Protein AF-0000000084917766 (afdb_homodimer)

Foldseek 3Di:
DAAAEEEEEDLPQQNLLLQLVCVVDDRHHYAEYEAQDQPVVSLVCSQQDPQQGGRPWDWDADPSWTATNNHTHHYHYDPFLLQRQCCPVRRHHAEYEYDRVPQQEPVSQCSNVNNRYQAYEYLEDHPHFAEEAPLFQLVVFALVRRYHYPYALLLLAVLNLCRLCCVPFNFQAKEKEKAFEDDPQAAQAADDDPPDRQSRHHQQQDFGKAADCSFCVSCSRVVSCHPRYGYTYTYHHDHWKMKMKMKTFTPHFADLVVSLVSLCVCCVPSQPQAEAEDADPDDRSVCRLPQHSWYWHSPPKADDGRGIIITMTMGGSRNNSSNRSVVSRSSSSVRD/DAAAEEEEEDLPQQNLLLQLVCVVDDRHHYAEYEAQDAPVVSLVCSQQDPQQGGRPWDWDADPRWTATNNHTHHYHYDPFLLQRQCCPVRRHHAEYEYDRVPQQEPVSQCSNVNNRYQAYEYLEDHPHFAEEAPLFQLVVFALPNRYHYPYALLLLAVLNLCRLCCVVFNFQAKEKEKAFEDDPQAAQAADDDPPDNQSNHHQQQDFGKAADCSFCVSCSRVVSCHPRYGYTYTYHHDHWKMKMKMKTFTPHFADLVVSLVSLCVCCVPSQPQAEAEDADPDDRSVCRLPQHSWYWHSPPKADDGRGIIITMTMGGSRNNSSNRSVVSRSSSSVRD

pLDDT: mean 97.07, std 3.14, range [59.84, 98.94]

Structure (mmCIF, N/CA/C/O backbone):
data_AF-0000000084917766-model_v1
#
loop_
_entity.id
_entity.type
_entity.pdbx_description
1 polymer 'Glyceraldehyde-3-phosphate dehydrogenase'
#
loop_
_atom_site.group_PDB
_atom_site.id
_atom_site.type_symbol
_atom_site.label_atom_id
_atom_site.label_alt_id
_atom_site.label_comp_id
_atom_site.label_asym_id
_atom_site.label_entity_id
_atom_site.label_seq_id
_atom_site.pdbx_PDB_ins_code
_atom_site.Cartn_x
_atom_site.Cartn_y
_atom_site.Cartn_z
_atom_site.occupancy
_atom_site.B_iso_or_equiv
_atom_site.auth_seq_id
_atom_site.auth_comp_id
_atom_site.auth_asym_id
_atom_site.auth_atom_id
_atom_site.pdbx_PDB_model_num
ATOM 1 N N . MET A 1 1 ? 6.492 -43.844 -7.738 1 59.97 1 MET A N 1
ATOM 2 C CA . MET A 1 1 ? 5.719 -43.375 -8.883 1 59.97 1 MET A CA 1
ATOM 3 C C . MET A 1 1 ? 6.559 -42.5 -9.789 1 59.97 1 MET A C 1
ATOM 5 O O . MET A 1 1 ? 7.477 -41.812 -9.32 1 59.97 1 MET A O 1
ATOM 9 N N . SER A 1 2 ? 6.438 -42.625 -11.125 1 87.06 2 SER A N 1
ATOM 10 C CA . SER A 1 2 ? 7.246 -41.844 -12.07 1 87.06 2 SER A CA 1
ATOM 11 C C . SER A 1 2 ? 6.969 -40.344 -11.961 1 87.06 2 SER A C 1
ATOM 13 O O . SER A 1 2 ? 5.855 -39.938 -11.617 1 87.06 2 SER A O 1
ATOM 15 N N . LYS A 1 3 ? 7.992 -39.5 -12.07 1 95.75 3 LYS A N 1
ATOM 16 C CA . LYS A 1 3 ? 7.859 -38.031 -11.992 1 95.75 3 LYS A CA 1
ATOM 17 C C . LYS A 1 3 ? 7.055 -37.5 -13.172 1 95.75 3 LYS A C 1
ATOM 19 O O . LYS A 1 3 ? 7.199 -37.969 -14.297 1 95.75 3 LYS A O 1
ATOM 24 N N . VAL A 1 4 ? 6.18 -36.625 -12.836 1 97.56 4 VAL A N 1
ATOM 25 C CA . VAL A 1 4 ? 5.508 -35.875 -13.898 1 97.56 4 VAL A CA 1
ATOM 26 C C . VAL A 1 4 ? 6.539 -35.125 -14.727 1 97.56 4 VAL A C 1
ATOM 28 O O . VAL A 1 4 ? 7.406 -34.438 -14.18 1 97.56 4 VAL A O 1
ATOM 31 N N . LYS A 1 5 ? 6.523 -35.281 -16.031 1 98.38 5 LYS A N 1
ATOM 32 C CA . LYS A 1 5 ? 7.41 -34.531 -16.922 1 98.38 5 LYS A CA 1
ATOM 33 C C . LYS A 1 5 ? 6.801 -33.188 -17.328 1 98.38 5 LYS A C 1
ATOM 35 O O . LYS A 1 5 ? 5.832 -33.156 -18.094 1 98.38 5 LYS A O 1
ATOM 40 N N . LEU A 1 6 ? 7.426 -32.156 -16.875 1 98.69 6 LEU A N 1
ATOM 41 C CA . LEU A 1 6 ? 6.914 -30.812 -17.047 1 98.69 6 LEU A CA 1
ATOM 42 C C . LEU A 1 6 ? 7.68 -30.078 -18.141 1 98.69 6 LEU A C 1
ATOM 44 O O . LEU A 1 6 ? 8.914 -30.109 -18.188 1 98.69 6 LEU A O 1
ATOM 48 N N . GLY A 1 7 ? 6.98 -29.516 -19.109 1 98.81 7 GLY A N 1
ATOM 49 C CA . GLY A 1 7 ? 7.531 -28.531 -20.031 1 98.81 7 GLY A CA 1
ATOM 50 C C . GLY A 1 7 ? 7.207 -27.094 -19.641 1 98.81 7 GLY A C 1
ATOM 51 O O . GLY A 1 7 ? 6.121 -26.812 -19.141 1 98.81 7 GLY A O 1
ATOM 52 N N . ILE A 1 8 ? 8.133 -26.172 -19.906 1 98.94 8 ILE A N 1
ATOM 53 C CA . ILE A 1 8 ? 7.91 -24.766 -19.578 1 98.94 8 ILE A CA 1
ATOM 54 C C . ILE A 1 8 ? 7.969 -23.938 -20.859 1 98.94 8 ILE A C 1
ATOM 56 O O . ILE A 1 8 ? 8.969 -23.953 -21.578 1 98.94 8 ILE A O 1
ATOM 60 N N . ASN A 1 9 ? 6.902 -23.266 -21.188 1 98.88 9 ASN A N 1
ATOM 61 C CA . ASN A 1 9 ? 6.926 -22.25 -22.234 1 98.88 9 ASN A CA 1
ATOM 62 C C . ASN A 1 9 ? 7.035 -20.844 -21.656 1 98.88 9 ASN A C 1
ATOM 64 O O . ASN A 1 9 ? 6.098 -20.359 -21.031 1 98.88 9 ASN A O 1
ATOM 68 N N . GLY A 1 10 ? 8.125 -20.203 -21.922 1 98.44 10 GLY A N 1
ATOM 69 C CA . GLY A 1 10 ? 8.445 -18.922 -21.297 1 98.44 10 GLY A CA 1
ATOM 70 C C . GLY A 1 10 ? 9.32 -19.047 -20.078 1 98.44 10 GLY A C 1
ATOM 71 O O . GLY A 1 10 ? 8.875 -19.547 -19.031 1 98.44 10 GLY A O 1
ATOM 72 N N . PHE A 1 11 ? 10.523 -18.562 -20.188 1 98 11 PHE A N 1
ATOM 73 C CA . PHE A 1 11 ? 11.492 -18.703 -19.109 1 98 11 PHE A CA 1
ATOM 74 C C . PHE A 1 11 ? 11.812 -17.344 -18.484 1 98 11 PHE A C 1
ATOM 76 O O . PHE A 1 11 ? 12.969 -17.047 -18.203 1 98 11 PHE A O 1
ATOM 83 N N . GLY A 1 12 ? 10.68 -16.547 -18.438 1 94.88 12 GLY A N 1
ATOM 84 C CA . GLY A 1 12 ? 10.742 -15.344 -17.641 1 94.88 12 GLY A CA 1
ATOM 85 C C . GLY A 1 12 ? 10.766 -15.609 -16.141 1 94.88 12 GLY A C 1
ATOM 86 O O . GLY A 1 12 ? 11.336 -16.609 -15.695 1 94.88 12 GLY A O 1
ATOM 87 N N . ARG A 1 13 ? 10.211 -14.703 -15.383 1 94.12 13 ARG A N 1
ATOM 88 C CA . ARG A 1 13 ? 10.289 -14.773 -13.93 1 94.12 13 ARG A CA 1
ATOM 89 C C . ARG A 1 13 ? 9.578 -16.016 -13.398 1 94.12 13 ARG A C 1
ATOM 91 O O . ARG A 1 13 ? 10.172 -16.828 -12.688 1 94.12 13 ARG A O 1
ATOM 98 N N . ILE A 1 14 ? 8.359 -16.234 -13.789 1 97.25 14 ILE A N 1
ATOM 99 C CA . ILE A 1 14 ? 7.562 -17.344 -13.281 1 97.25 14 ILE A CA 1
ATOM 100 C C . ILE A 1 14 ? 8.148 -18.672 -13.781 1 97.25 14 ILE A C 1
ATOM 102 O O . ILE A 1 14 ? 8.328 -19.609 -13.008 1 97.25 14 ILE A O 1
ATOM 106 N N . GLY A 1 15 ? 8.5 -18.75 -15.086 1 98.38 15 GLY A N 1
ATOM 107 C CA . GLY A 1 15 ? 9.078 -19.953 -15.633 1 98.38 15 GLY A CA 1
ATOM 108 C C . GLY A 1 15 ? 10.344 -20.391 -14.914 1 98.38 15 GLY A C 1
ATOM 109 O O . GLY A 1 15 ? 10.523 -21.578 -14.633 1 98.38 15 GLY A O 1
ATOM 110 N N . ARG A 1 16 ? 11.219 -19.469 -14.586 1 97.94 16 ARG A N 1
ATOM 111 C CA . ARG A 1 16 ? 12.469 -19.781 -13.906 1 97.94 16 ARG A CA 1
ATOM 112 C C . ARG A 1 16 ? 12.219 -20.234 -12.477 1 97.94 16 ARG A C 1
ATOM 114 O O . ARG A 1 16 ? 12.906 -21.125 -11.969 1 97.94 16 ARG A O 1
ATOM 121 N N . ILE A 1 17 ? 11.227 -19.656 -11.875 1 98 17 ILE A N 1
ATOM 122 C CA . ILE A 1 17 ? 10.93 -20.047 -10.5 1 98 17 ILE A CA 1
ATOM 123 C C . ILE A 1 17 ? 10.266 -21.406 -10.477 1 98 17 ILE A C 1
ATOM 125 O O . ILE A 1 17 ? 10.531 -22.234 -9.594 1 98 17 ILE A O 1
ATOM 129 N N . VAL A 1 18 ? 9.398 -21.641 -11.445 1 98.56 18 VAL A N 1
ATOM 130 C CA . VAL A 1 18 ? 8.852 -23 -11.602 1 98.56 18 VAL A CA 1
ATOM 131 C C . VAL A 1 18 ? 9.992 -24 -11.734 1 98.56 18 VAL A C 1
ATOM 133 O O . VAL A 1 18 ? 10.023 -25 -11.023 1 98.56 18 VAL A O 1
ATOM 136 N N . PHE A 1 19 ? 10.914 -23.688 -12.602 1 98.44 19 PHE A N 1
ATOM 137 C CA . PHE A 1 19 ? 12.062 -24.562 -12.805 1 98.44 19 PHE A CA 1
ATOM 138 C C . PHE A 1 19 ? 12.805 -24.797 -11.492 1 98.44 19 PHE A C 1
ATOM 140 O O . PHE A 1 19 ? 13.023 -25.953 -11.102 1 98.44 19 PHE A O 1
ATOM 147 N N . ARG A 1 20 ? 13.133 -23.75 -10.773 1 97.69 20 ARG A N 1
ATOM 148 C CA . ARG A 1 20 ? 13.883 -23.844 -9.523 1 97.69 20 ARG A CA 1
ATOM 149 C C . ARG A 1 20 ? 13.133 -24.672 -8.492 1 97.69 20 ARG A C 1
ATOM 151 O O . ARG A 1 20 ? 13.734 -25.531 -7.824 1 97.69 20 ARG A O 1
ATOM 158 N N . GLU A 1 21 ? 11.852 -24.438 -8.398 1 97.62 21 GLU A N 1
ATOM 159 C CA . GLU A 1 21 ? 11.039 -25.062 -7.359 1 97.62 21 GLU A CA 1
ATOM 160 C C . GLU A 1 21 ? 10.938 -26.578 -7.574 1 97.62 21 GLU A C 1
ATOM 162 O O . GLU A 1 21 ? 10.797 -27.328 -6.613 1 97.62 21 GLU A O 1
ATOM 167 N N . THR A 1 22 ? 11.047 -27.094 -8.812 1 97.56 22 THR A N 1
ATOM 168 C CA . THR A 1 22 ? 10.93 -28.531 -9.078 1 97.56 22 THR A CA 1
ATOM 169 C C . THR A 1 22 ? 12.094 -29.281 -8.453 1 97.56 22 THR A C 1
ATOM 171 O O . THR A 1 22 ? 12 -30.484 -8.203 1 97.56 22 THR A O 1
ATOM 174 N N . PHE A 1 23 ? 13.188 -28.609 -8.195 1 95.81 23 PHE A N 1
ATOM 175 C CA . PHE A 1 23 ? 14.359 -29.266 -7.605 1 95.81 23 PHE A CA 1
ATOM 176 C C . PHE A 1 23 ? 14.141 -29.531 -6.121 1 95.81 23 PHE A C 1
ATOM 178 O O . PHE A 1 23 ? 14.898 -30.266 -5.5 1 95.81 23 PHE A O 1
ATOM 185 N N . ASN A 1 24 ? 13.086 -28.969 -5.59 1 95.25 24 ASN A N 1
ATOM 186 C CA . ASN A 1 24 ? 12.727 -29.219 -4.199 1 95.25 24 ASN A CA 1
ATOM 187 C C . ASN A 1 24 ? 11.633 -30.266 -4.078 1 95.25 24 ASN A C 1
ATOM 189 O O . ASN A 1 24 ? 11.07 -30.469 -3 1 95.25 24 ASN A O 1
ATOM 193 N N . ARG A 1 25 ? 11.352 -30.953 -5.227 1 96.12 25 ARG A N 1
ATOM 194 C CA . ARG A 1 25 ? 10.234 -31.891 -5.289 1 96.12 25 ARG A CA 1
ATOM 195 C C . ARG A 1 25 ? 10.672 -33.219 -5.879 1 96.12 25 ARG A C 1
ATOM 197 O O . ARG A 1 25 ? 11.609 -33.281 -6.676 1 96.12 25 ARG A O 1
ATOM 204 N N . ASP A 1 26 ? 9.93 -34.25 -5.531 1 96.69 26 ASP A N 1
ATOM 205 C CA . ASP A 1 26 ? 10.297 -35.562 -6.016 1 96.69 26 ASP A CA 1
ATOM 206 C C . ASP A 1 26 ? 9.25 -36.125 -6.988 1 96.69 26 ASP A C 1
ATOM 208 O O . ASP A 1 26 ? 9.461 -37.156 -7.617 1 96.69 26 ASP A O 1
ATOM 212 N N . ASN A 1 27 ? 8.227 -35.375 -7.184 1 97.44 27 ASN A N 1
ATOM 213 C CA . ASN A 1 27 ? 7.125 -35.938 -7.965 1 97.44 27 ASN A CA 1
ATOM 214 C C . ASN A 1 27 ? 7.02 -35.25 -9.336 1 97.44 27 ASN A C 1
ATOM 216 O O . ASN A 1 27 ? 6.094 -35.531 -10.094 1 97.44 27 ASN A O 1
ATOM 220 N N . VAL A 1 28 ? 7.973 -34.375 -9.625 1 98.25 28 VAL A N 1
ATOM 221 C CA . VAL A 1 28 ? 7.922 -33.656 -10.883 1 98.25 28 VAL A CA 1
ATOM 222 C C . VAL A 1 28 ? 9.344 -33.281 -11.336 1 98.25 28 VAL A C 1
ATOM 224 O O . VAL A 1 28 ? 10.25 -33.188 -10.508 1 98.25 28 VAL A O 1
ATOM 227 N N . GLU A 1 29 ? 9.617 -33.188 -12.617 1 97.94 29 GLU A N 1
ATOM 228 C CA . GLU A 1 29 ? 10.875 -32.719 -13.18 1 97.94 29 GLU A CA 1
ATOM 229 C C . GLU A 1 29 ? 10.648 -31.953 -14.477 1 97.94 29 GLU A C 1
ATOM 231 O O . GLU A 1 29 ? 9.766 -32.312 -15.266 1 97.94 29 GLU A O 1
ATOM 236 N N . VAL A 1 30 ? 11.422 -30.938 -14.703 1 98.44 30 VAL A N 1
ATOM 237 C CA . VAL A 1 30 ? 11.375 -30.219 -15.969 1 98.44 30 VAL A CA 1
ATOM 238 C C . VAL A 1 30 ? 12.266 -30.906 -17 1 98.44 30 VAL A C 1
ATOM 240 O O . VAL A 1 30 ? 13.453 -31.141 -16.75 1 98.44 30 VAL A O 1
ATOM 243 N N . VAL A 1 31 ? 11.68 -31.172 -18.172 1 98.25 31 VAL A N 1
ATOM 244 C CA . VAL A 1 31 ? 12.438 -31.922 -19.172 1 98.25 31 VAL A CA 1
ATOM 245 C C . VAL A 1 31 ? 12.641 -31.078 -20.422 1 98.25 31 VAL A C 1
ATOM 247 O O . VAL A 1 31 ? 13.477 -31.391 -21.266 1 98.25 31 VAL A O 1
ATOM 250 N N . ALA A 1 32 ? 11.891 -30.016 -20.516 1 98.56 32 ALA A N 1
ATOM 251 C CA . ALA A 1 32 ? 11.969 -29.172 -21.719 1 98.56 32 ALA A CA 1
ATOM 252 C C . ALA A 1 32 ? 11.594 -27.734 -21.406 1 98.56 32 ALA A C 1
ATOM 254 O O . ALA A 1 32 ? 10.703 -27.469 -20.594 1 98.56 32 ALA A O 1
ATOM 255 N N . ILE A 1 33 ? 12.273 -26.812 -22.047 1 98.69 33 ILE A N 1
ATOM 256 C CA . ILE A 1 33 ? 12.023 -25.375 -21.969 1 98.69 33 ILE A CA 1
ATOM 257 C C . ILE A 1 33 ? 11.945 -24.781 -23.375 1 98.69 33 ILE A C 1
ATOM 259 O O . ILE A 1 33 ? 12.75 -25.125 -24.25 1 98.69 33 ILE A O 1
ATOM 263 N N . ASN A 1 34 ? 10.969 -23.969 -23.594 1 98.75 34 ASN A N 1
ATOM 264 C CA . ASN A 1 34 ? 10.945 -23.141 -24.797 1 98.75 34 ASN A CA 1
ATOM 265 C C . ASN A 1 34 ? 11.008 -21.656 -24.453 1 98.75 34 ASN A C 1
ATOM 267 O O . ASN A 1 34 ? 10.234 -21.156 -23.625 1 98.75 34 ASN A O 1
ATOM 271 N N . ASP A 1 35 ? 11.914 -20.984 -25 1 98.31 35 ASP A N 1
ATOM 272 C CA . ASP A 1 35 ? 12.078 -19.531 -24.906 1 98.31 35 ASP A CA 1
ATOM 273 C C . ASP A 1 35 ? 12.867 -19 -26.094 1 98.31 35 ASP A C 1
ATOM 275 O O . ASP A 1 35 ? 13.719 -19.703 -26.656 1 98.31 35 ASP A O 1
ATOM 279 N N . LEU A 1 36 ? 12.672 -17.719 -26.438 1 97.06 36 LEU A N 1
ATOM 280 C CA . LEU A 1 36 ? 13.258 -17.172 -27.656 1 97.06 36 LEU A CA 1
ATOM 281 C C . LEU A 1 36 ? 14.688 -16.719 -27.406 1 97.06 36 LEU A C 1
ATOM 283 O O . LEU A 1 36 ? 15.438 -16.469 -28.359 1 97.06 36 LEU A O 1
ATOM 287 N N . LEU A 1 37 ? 15.07 -16.609 -26.172 1 95.19 37 LEU A N 1
ATOM 288 C CA . LEU A 1 37 ? 16.422 -16.172 -25.828 1 95.19 37 LEU A CA 1
ATOM 289 C C . LEU A 1 37 ? 17.438 -17.281 -26.047 1 95.19 37 LEU A C 1
ATOM 291 O O . LEU A 1 37 ? 17.062 -18.469 -26.047 1 95.19 37 LEU A O 1
ATOM 295 N N . ALA A 1 38 ? 18.734 -16.922 -26.141 1 95.94 38 ALA A N 1
ATOM 296 C CA . ALA A 1 38 ? 19.828 -17.875 -26.281 1 95.94 38 ALA A CA 1
ATOM 297 C C . ALA A 1 38 ? 20 -18.688 -25 1 95.94 38 ALA A C 1
ATOM 299 O O . ALA A 1 38 ? 19.812 -18.172 -23.891 1 95.94 38 ALA A O 1
ATOM 300 N N . VAL A 1 39 ? 20.438 -19.891 -25.172 1 97.44 39 VAL A N 1
ATOM 301 C CA . VAL A 1 39 ? 20.547 -20.859 -24.078 1 97.44 39 VAL A CA 1
ATOM 302 C C . VAL A 1 39 ? 21.5 -20.312 -23.016 1 97.44 39 VAL A C 1
ATOM 304 O O . VAL A 1 39 ? 21.281 -20.5 -21.812 1 97.44 39 VAL A O 1
ATOM 307 N N . ASP A 1 40 ? 22.516 -19.547 -23.438 1 96.31 40 ASP A N 1
ATOM 308 C CA . ASP A 1 40 ? 23.469 -18.984 -22.484 1 96.31 40 ASP A CA 1
ATOM 309 C C . ASP A 1 40 ? 22.797 -17.953 -21.578 1 96.31 40 ASP A C 1
ATOM 311 O O . ASP A 1 40 ? 23.109 -17.875 -20.375 1 96.31 40 ASP A O 1
ATOM 315 N N . HIS A 1 41 ? 22 -17.172 -22.156 1 96.75 41 HIS A N 1
ATOM 316 C CA . HIS A 1 41 ? 21.297 -16.172 -21.375 1 96.75 41 HIS A CA 1
ATOM 317 C C . HIS A 1 41 ? 20.312 -16.812 -20.406 1 96.75 41 HIS A C 1
ATOM 319 O O . HIS A 1 41 ? 20.172 -16.359 -19.266 1 96.75 41 HIS A O 1
ATOM 325 N N . LEU A 1 42 ? 19.672 -17.844 -20.875 1 97.44 42 LEU A N 1
ATOM 326 C CA . LEU A 1 42 ? 18.75 -18.562 -20 1 97.44 42 LEU A CA 1
ATOM 327 C C . LEU A 1 42 ? 19.484 -19.172 -18.812 1 97.44 42 LEU A C 1
ATOM 329 O O . LEU A 1 42 ? 19.016 -19.094 -17.672 1 97.44 42 LEU A O 1
ATOM 333 N N . ALA A 1 43 ? 20.656 -19.719 -19.078 1 97.25 43 ALA A N 1
ATOM 334 C CA . ALA A 1 43 ? 21.484 -20.297 -18.031 1 97.25 43 ALA A CA 1
ATOM 335 C C . ALA A 1 43 ? 21.922 -19.25 -17.016 1 97.25 43 ALA A C 1
ATOM 337 O O . ALA A 1 43 ? 21.906 -19.484 -15.812 1 97.25 43 ALA A O 1
ATOM 338 N N . TYR A 1 44 ? 22.312 -18.109 -17.516 1 96.88 44 TYR A N 1
ATOM 339 C CA . TYR A 1 44 ? 22.734 -16.984 -16.672 1 96.88 44 TYR A CA 1
ATOM 340 C C . TYR A 1 44 ? 21.609 -16.562 -15.734 1 96.88 44 TYR A C 1
ATOM 342 O O . TYR A 1 44 ? 21.812 -16.422 -14.531 1 96.88 44 TYR A O 1
ATOM 350 N N . LEU A 1 45 ? 20.391 -16.469 -16.25 1 96.81 45 LEU A N 1
ATOM 351 C CA . LEU A 1 45 ? 19.25 -16 -15.469 1 96.81 45 LEU A CA 1
ATOM 352 C C . LEU A 1 45 ? 18.766 -17.078 -14.508 1 96.81 45 LEU A C 1
ATOM 354 O O . LEU A 1 45 ? 18.156 -16.766 -13.477 1 96.81 45 LEU A O 1
ATOM 358 N N . LEU A 1 46 ? 19.031 -18.297 -14.922 1 96.88 46 LEU A N 1
ATOM 359 C CA . LEU A 1 46 ? 18.719 -19.375 -13.984 1 96.88 46 LEU A CA 1
ATOM 360 C C . LEU A 1 46 ? 19.688 -19.344 -12.797 1 96.88 46 LEU A C 1
ATOM 362 O O . LEU A 1 46 ? 19.266 -19.547 -11.648 1 96.88 46 LEU A O 1
ATOM 366 N N . LYS A 1 47 ? 20.922 -19.047 -13.039 1 95.56 47 LYS A N 1
ATOM 367 C CA . LYS A 1 47 ? 21.984 -19.062 -12.031 1 95.56 47 LYS A CA 1
ATOM 368 C C . LYS A 1 47 ? 21.844 -17.891 -11.07 1 95.56 47 LYS A C 1
ATOM 370 O O . LYS A 1 47 ? 22.016 -18.031 -9.859 1 9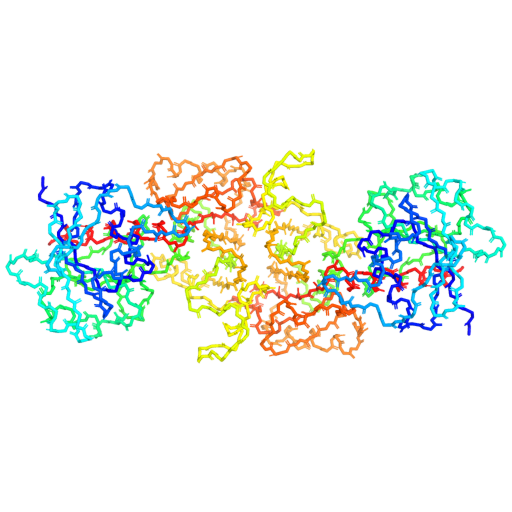5.56 47 LYS A O 1
ATOM 375 N N . TYR A 1 48 ? 21.562 -16.766 -11.648 1 95.12 48 TYR A N 1
ATOM 376 C CA . TYR A 1 48 ? 21.547 -15.531 -10.867 1 95.12 48 TYR A CA 1
ATOM 377 C C . TYR A 1 48 ? 20.156 -14.914 -10.828 1 95.12 48 TYR A C 1
ATOM 379 O O . TYR A 1 48 ? 19.562 -14.664 -11.875 1 95.12 48 TYR A O 1
ATOM 387 N N . ASP A 1 49 ? 19.656 -14.625 -9.688 1 95.38 49 ASP A N 1
ATOM 388 C CA . ASP A 1 49 ? 18.391 -13.938 -9.484 1 95.38 49 ASP A CA 1
ATOM 389 C C . ASP A 1 49 ? 18.484 -12.922 -8.352 1 95.38 49 ASP A C 1
ATOM 391 O O . ASP A 1 49 ? 18.844 -13.266 -7.227 1 95.38 49 ASP A O 1
ATOM 395 N N . SER A 1 50 ? 18.188 -11.648 -8.547 1 94.06 50 SER A N 1
ATOM 396 C CA . SER A 1 50 ? 18.359 -10.57 -7.574 1 94.06 50 SER A CA 1
ATOM 397 C C . SER A 1 50 ? 17.422 -10.742 -6.387 1 94.06 50 SER A C 1
ATOM 399 O O . SER A 1 50 ? 17.703 -10.25 -5.293 1 94.06 50 SER A O 1
ATOM 401 N N . VAL A 1 51 ? 16.297 -11.438 -6.512 1 95.69 51 VAL A N 1
ATOM 402 C CA . VAL A 1 51 ? 15.281 -11.555 -5.473 1 95.69 51 VAL A CA 1
ATOM 403 C C . VAL A 1 51 ? 15.43 -12.883 -4.746 1 95.69 51 VAL A C 1
ATOM 405 O O . VAL A 1 51 ? 15.523 -12.922 -3.516 1 95.69 51 VAL A O 1
ATOM 408 N N . HIS A 1 52 ? 15.609 -13.977 -5.523 1 96.31 52 HIS A N 1
ATOM 409 C CA . HIS A 1 52 ? 15.547 -15.32 -4.957 1 96.31 52 HIS A CA 1
ATOM 410 C C . HIS A 1 52 ? 16.953 -15.906 -4.789 1 96.31 52 HIS A C 1
ATOM 412 O O . HIS A 1 52 ? 17.094 -17.047 -4.34 1 96.31 52 HIS A O 1
ATOM 418 N N . GLY A 1 53 ? 18.016 -15.141 -5.184 1 95.12 53 GLY A N 1
ATOM 419 C CA . GLY A 1 53 ? 19.391 -15.547 -4.941 1 95.12 53 GLY A CA 1
ATOM 420 C C . GLY A 1 53 ? 19.922 -16.5 -5.996 1 95.12 53 GLY A C 1
ATOM 421 O O . GLY A 1 53 ? 19.297 -16.719 -7.027 1 95.12 53 GLY A O 1
ATOM 422 N N . LYS A 1 54 ? 21.078 -16.984 -5.73 1 95.44 54 LYS A N 1
ATOM 423 C CA . LYS A 1 54 ? 21.766 -17.906 -6.652 1 95.44 54 LYS A CA 1
ATOM 424 C C . LYS A 1 54 ? 21.109 -19.281 -6.621 1 95.44 54 LYS A C 1
ATOM 426 O O . LYS A 1 54 ? 20.719 -19.781 -5.559 1 95.44 54 LYS A O 1
ATOM 431 N N . PHE A 1 55 ? 21 -19.859 -7.82 1 96.12 55 PHE A N 1
ATOM 432 C CA . PHE A 1 55 ? 20.516 -21.234 -7.91 1 96.12 55 PHE A CA 1
ATOM 433 C C . PHE A 1 55 ? 21.422 -22.188 -7.156 1 96.12 55 PHE A C 1
ATOM 435 O O . PHE A 1 55 ? 22.641 -22.109 -7.277 1 96.12 55 PHE A O 1
ATOM 442 N N . ASN A 1 56 ? 20.797 -23.047 -6.312 1 92.81 56 ASN A N 1
ATOM 443 C CA . ASN A 1 56 ? 21.562 -24.047 -5.559 1 92.81 56 ASN A CA 1
ATOM 444 C C . ASN A 1 56 ? 21.812 -25.297 -6.391 1 92.81 56 ASN A C 1
ATOM 446 O O . ASN A 1 56 ? 21.266 -26.359 -6.094 1 92.81 56 ASN A O 1
ATOM 450 N N . GLY A 1 57 ? 22.531 -25.312 -7.387 1 95.69 57 GLY A N 1
ATOM 451 C CA . GLY A 1 57 ? 22.891 -26.391 -8.281 1 95.69 57 GLY A CA 1
ATOM 452 C C . GLY A 1 57 ? 23.891 -25.984 -9.344 1 95.69 57 GLY A C 1
ATOM 453 O O . GLY A 1 57 ? 24.375 -24.844 -9.352 1 95.69 57 GLY A O 1
ATOM 454 N N . LYS A 1 58 ? 24.266 -26.938 -10.125 1 97.12 58 LYS A N 1
ATOM 455 C CA . LYS A 1 58 ? 25.203 -26.719 -11.227 1 97.12 58 LYS A CA 1
ATOM 456 C C . LYS A 1 58 ? 24.469 -26.453 -12.531 1 97.12 58 LYS A C 1
ATOM 458 O O . LYS A 1 58 ? 23.625 -27.25 -12.961 1 97.12 58 LYS A O 1
ATOM 463 N N . VAL A 1 59 ? 24.688 -25.297 -13.102 1 97.75 59 VAL A N 1
ATOM 464 C CA . VAL A 1 59 ? 24.094 -24.906 -14.383 1 97.75 59 VAL A CA 1
ATOM 465 C C . VAL A 1 59 ? 25.203 -24.734 -15.422 1 97.75 59 VAL A C 1
ATOM 467 O O . VAL A 1 59 ? 26.109 -23.906 -15.242 1 97.75 59 VAL A O 1
ATOM 470 N N . GLU A 1 60 ? 25.125 -25.469 -16.531 1 97.31 60 GLU A N 1
ATOM 471 C CA . GLU A 1 60 ? 26.156 -25.406 -17.562 1 97.31 60 GLU A CA 1
ATOM 472 C C . GLU A 1 60 ? 25.562 -25.5 -18.953 1 97.31 60 GLU A C 1
ATOM 474 O O . GLU A 1 60 ? 24.531 -26.141 -19.156 1 97.31 60 GLU A O 1
ATOM 479 N N . VAL A 1 61 ? 26.188 -24.828 -19.797 1 97.62 61 VAL A N 1
ATOM 480 C CA . VAL A 1 61 ? 25.906 -24.984 -21.234 1 97.62 61 VAL A CA 1
ATOM 481 C C . VAL A 1 61 ? 27.078 -25.672 -21.922 1 97.62 61 VAL A C 1
ATOM 483 O O . VAL A 1 61 ? 28.188 -25.156 -21.953 1 97.62 61 VAL A O 1
ATOM 486 N N . ILE A 1 62 ? 26.797 -26.875 -22.406 1 97.5 62 ILE A N 1
ATOM 487 C CA . ILE A 1 62 ? 27.797 -27.672 -23.109 1 97.5 62 ILE A CA 1
ATOM 488 C C . ILE A 1 62 ? 27.375 -27.875 -24.562 1 97.5 62 ILE A C 1
ATOM 490 O O . ILE A 1 62 ? 26.328 -28.484 -24.828 1 97.5 62 ILE A O 1
ATOM 494 N N . ASP A 1 63 ? 28.141 -27.438 -25.516 1 96.31 63 ASP A N 1
ATOM 495 C CA . ASP A 1 63 ? 27.844 -27.547 -26.953 1 96.31 63 ASP A CA 1
ATOM 496 C C . ASP A 1 63 ? 26.453 -27.031 -27.266 1 96.31 63 ASP A C 1
ATOM 498 O O . ASP A 1 63 ? 25.672 -27.688 -27.953 1 96.31 63 ASP A O 1
ATOM 502 N N . GLY A 1 64 ? 26.031 -25.984 -26.609 1 95.62 64 GLY A N 1
ATOM 503 C CA . GLY A 1 64 ? 24.781 -25.312 -26.875 1 95.62 64 GLY A CA 1
ATOM 504 C C . GLY A 1 64 ? 23.594 -25.938 -26.156 1 95.62 64 GLY A C 1
ATOM 505 O O . GLY A 1 64 ? 22.453 -25.516 -26.344 1 95.62 64 GLY A O 1
ATOM 506 N N . GLU A 1 65 ? 23.953 -26.922 -25.359 1 97.12 65 GLU A N 1
ATOM 507 C CA . GLU A 1 65 ? 22.891 -27.641 -24.656 1 97.12 65 GLU A CA 1
ATOM 508 C C . GLU A 1 65 ? 22.906 -27.297 -23.172 1 97.12 65 GLU A C 1
ATOM 510 O O . GLU A 1 65 ? 23.984 -27.172 -22.562 1 97.12 65 GLU A O 1
ATOM 515 N N . LEU A 1 66 ? 21.719 -27.188 -22.562 1 98.12 66 LEU A N 1
ATOM 516 C CA . LEU A 1 66 ? 21.594 -26.828 -21.156 1 98.12 66 LEU A CA 1
ATOM 517 C C . LEU A 1 66 ? 21.641 -28.078 -20.266 1 98.12 66 LEU A C 1
ATOM 519 O O . LEU A 1 66 ? 20.922 -29.047 -20.5 1 98.12 66 LEU A O 1
ATOM 523 N N . TYR A 1 67 ? 22.531 -28.109 -19.344 1 98 67 TYR A N 1
ATOM 524 C CA . TYR A 1 67 ? 22.625 -29.141 -18.312 1 98 67 TYR A CA 1
ATOM 525 C C . TYR A 1 67 ? 22.453 -28.531 -16.938 1 98 67 TYR A C 1
ATOM 527 O O . TYR A 1 67 ? 23.078 -27.516 -16.609 1 98 67 TYR A O 1
ATOM 535 N N . VAL A 1 68 ? 21.625 -29.078 -16.125 1 98.12 68 VAL A N 1
ATOM 536 C CA . VAL A 1 68 ? 21.422 -28.672 -14.734 1 98.12 68 VAL A CA 1
ATOM 537 C C . VAL A 1 68 ? 21.609 -29.875 -13.812 1 98.12 68 VAL A C 1
ATOM 539 O O . VAL A 1 68 ? 20.891 -30.875 -13.938 1 98.12 68 VAL A O 1
ATOM 542 N N . ASN A 1 69 ? 22.562 -29.812 -12.844 1 97.25 69 ASN A N 1
ATOM 543 C CA . ASN A 1 69 ? 22.953 -30.953 -12.023 1 97.25 69 ASN A CA 1
ATOM 544 C C . ASN A 1 69 ? 23.234 -32.188 -12.867 1 97.25 69 ASN A C 1
ATOM 546 O O . ASN A 1 69 ? 22.719 -33.281 -12.586 1 97.25 69 ASN A O 1
ATOM 550 N N . ASP A 1 70 ? 23.844 -31.969 -14.023 1 96.44 70 ASP A N 1
ATOM 551 C CA . ASP A 1 70 ? 24.344 -33 -14.945 1 96.44 70 ASP A CA 1
ATOM 552 C C . ASP A 1 70 ? 23.188 -33.656 -15.711 1 96.44 70 ASP A C 1
ATOM 554 O O . ASP A 1 70 ? 23.375 -34.688 -16.328 1 96.44 70 ASP A O 1
ATOM 558 N N . LYS A 1 71 ? 22.047 -33.062 -15.594 1 96.12 71 LYS A N 1
ATOM 559 C CA . LYS A 1 71 ? 20.906 -33.531 -16.359 1 96.12 71 LYS A CA 1
ATOM 560 C C . LYS A 1 71 ? 20.625 -32.625 -17.547 1 96.12 71 LYS A C 1
ATOM 562 O O . LYS A 1 71 ? 20.594 -31.391 -17.391 1 96.12 71 LYS A O 1
ATOM 567 N N . TYR A 1 72 ? 20.453 -33.25 -18.672 1 97.19 72 TYR A N 1
ATOM 568 C CA . TYR A 1 72 ? 20.156 -32.531 -19.891 1 97.19 72 TYR A CA 1
ATOM 569 C C . TYR A 1 72 ? 18.719 -32 -19.859 1 97.19 72 TYR A C 1
ATOM 571 O O . TYR A 1 72 ? 17.797 -32.719 -19.5 1 97.19 72 TYR A O 1
ATOM 579 N N . ILE A 1 73 ? 18.5 -30.766 -20.188 1 98 73 ILE A N 1
ATOM 580 C CA . ILE A 1 73 ? 17.203 -30.141 -20.391 1 98 73 ILE A CA 1
ATOM 581 C C . ILE A 1 73 ? 17.078 -29.656 -21.844 1 98 73 ILE A C 1
ATOM 583 O O . ILE A 1 73 ? 17.875 -28.828 -22.297 1 98 73 ILE A O 1
ATOM 587 N N . ARG A 1 74 ? 16.125 -30.109 -22.547 1 98.25 74 ARG A N 1
ATOM 588 C CA . ARG A 1 74 ? 15.961 -29.672 -23.938 1 98.25 74 ARG A CA 1
ATOM 589 C C . ARG A 1 74 ? 15.469 -28.234 -24 1 98.25 74 ARG A C 1
ATOM 591 O O . ARG A 1 74 ? 14.469 -27.875 -23.375 1 98.25 74 ARG A O 1
ATOM 598 N N . VAL A 1 75 ? 16.156 -27.406 -24.797 1 98.19 75 VAL A N 1
ATOM 599 C CA . VAL A 1 75 ? 15.758 -26.016 -24.969 1 98.19 75 VAL A CA 1
ATOM 600 C C . VAL A 1 75 ? 15.438 -25.766 -26.453 1 98.19 75 VAL A C 1
ATOM 602 O O . VAL A 1 75 ? 16.203 -26.156 -27.328 1 98.19 75 VAL A O 1
ATOM 605 N N . THR A 1 76 ? 14.289 -25.219 -26.688 1 98 76 THR A N 1
ATOM 606 C CA . THR A 1 76 ? 13.914 -24.781 -28.031 1 98 76 THR A CA 1
ATOM 607 C C . THR A 1 76 ? 13.586 -23.281 -28.031 1 98 76 THR A C 1
ATOM 609 O O . THR A 1 76 ? 13.414 -22.672 -26.984 1 98 76 THR A O 1
ATOM 612 N N . ALA A 1 77 ? 13.602 -22.672 -29.203 1 97.94 77 ALA A N 1
ATOM 613 C CA . ALA A 1 77 ? 13.25 -21.281 -29.422 1 97.94 77 ALA A CA 1
ATOM 614 C C . ALA A 1 77 ? 12.234 -21.141 -30.562 1 97.94 77 ALA A C 1
ATOM 616 O O . ALA A 1 77 ? 12.57 -20.734 -31.672 1 97.94 77 ALA A O 1
ATOM 617 N N . GLU A 1 78 ? 11.039 -21.5 -30.25 1 98.12 78 GLU A N 1
ATOM 618 C CA . GLU A 1 78 ? 9.953 -21.453 -31.219 1 98.12 78 GLU A CA 1
ATOM 619 C C . GLU A 1 78 ? 8.906 -20.422 -30.828 1 98.12 78 GLU A C 1
ATOM 621 O O . GLU A 1 78 ? 8.43 -20.406 -29.688 1 98.12 78 GLU A O 1
ATOM 626 N N . LYS A 1 79 ? 8.539 -19.516 -31.766 1 97.25 79 LYS A N 1
ATOM 627 C CA . LYS A 1 79 ? 7.477 -18.531 -31.531 1 97.25 79 LYS A CA 1
ATOM 628 C C . LYS A 1 79 ? 6.102 -19.188 -31.578 1 97.25 79 LYS A C 1
ATOM 630 O O . LYS A 1 79 ? 5.195 -18.797 -30.844 1 97.25 79 LYS A O 1
ATOM 635 N N . ASP A 1 80 ? 5.973 -20.156 -32.438 1 98.19 80 ASP A N 1
ATOM 636 C CA . ASP A 1 80 ? 4.734 -20.906 -32.625 1 98.19 80 ASP A CA 1
ATOM 637 C C . ASP A 1 80 ? 4.734 -22.188 -31.781 1 98.19 80 ASP A C 1
ATOM 639 O O . ASP A 1 80 ? 5.473 -23.125 -32.062 1 98.19 80 ASP A O 1
ATOM 643 N N . PRO A 1 81 ? 3.828 -22.297 -30.812 1 98.56 81 PRO A N 1
ATOM 644 C CA . PRO A 1 81 ? 3.84 -23.469 -29.906 1 98.56 81 PRO A CA 1
ATOM 645 C C . PRO A 1 81 ? 3.623 -24.781 -30.656 1 98.56 81 PRO A C 1
ATOM 647 O O . PRO A 1 81 ? 4.055 -25.844 -30.188 1 98.56 81 PRO A O 1
ATOM 650 N N . THR A 1 82 ? 3.012 -24.766 -31.812 1 98.56 82 THR A N 1
ATOM 651 C CA . THR A 1 82 ? 2.723 -25.984 -32.562 1 98.56 82 THR A CA 1
ATOM 652 C C . THR A 1 82 ? 4.012 -26.625 -33.062 1 98.56 82 THR A C 1
ATOM 654 O O . THR A 1 82 ? 4.016 -27.797 -33.469 1 98.56 82 THR A O 1
ATOM 657 N N . LEU A 1 83 ? 5.016 -25.891 -33 1 98.56 83 LEU A N 1
ATOM 658 C CA . LEU A 1 83 ? 6.27 -26.359 -33.594 1 98.56 83 LEU A CA 1
ATOM 659 C C . LEU A 1 83 ? 7.246 -26.781 -32.5 1 98.56 83 LEU A C 1
ATOM 661 O O . LEU A 1 83 ? 8.352 -27.234 -32.781 1 98.56 83 LEU A O 1
ATOM 665 N N . ILE A 1 84 ? 6.863 -26.781 -31.219 1 98.44 84 ILE A N 1
ATOM 666 C CA . ILE A 1 84 ? 7.793 -26.984 -30.109 1 98.44 84 ILE A CA 1
ATOM 667 C C . ILE A 1 84 ? 8.102 -28.469 -29.953 1 98.44 84 ILE A C 1
ATOM 669 O O . ILE A 1 84 ? 9.156 -28.844 -29.453 1 98.44 84 ILE A O 1
ATOM 673 N N . LYS A 1 85 ? 7.223 -29.297 -30.453 1 98.38 85 LYS A N 1
ATOM 674 C CA . LYS A 1 85 ? 7.375 -30.75 -30.391 1 98.38 85 LYS A CA 1
ATOM 675 C C . LYS A 1 85 ? 7.527 -31.234 -28.953 1 98.38 85 LYS A C 1
ATOM 677 O O . LYS A 1 85 ? 8.492 -31.922 -28.625 1 98.38 85 LYS A O 1
ATOM 682 N N . TRP A 1 86 ? 6.508 -31.031 -28.172 1 98.62 86 TRP A N 1
ATOM 683 C CA . TRP A 1 86 ? 6.516 -31.438 -26.766 1 98.62 86 TRP A CA 1
ATOM 684 C C . TRP A 1 86 ? 6.562 -32.969 -26.625 1 98.62 86 TRP A C 1
ATOM 686 O O . TRP A 1 86 ? 6.965 -33.469 -25.594 1 98.62 86 TRP A O 1
ATOM 696 N N . ASP A 1 87 ? 6.16 -33.656 -27.703 1 97.56 87 ASP A N 1
ATOM 697 C CA . ASP A 1 87 ? 6.047 -35.094 -27.672 1 97.56 87 ASP A CA 1
ATOM 698 C C . ASP A 1 87 ? 7.301 -35.781 -28.234 1 97.56 87 ASP A C 1
ATOM 700 O O . ASP A 1 87 ? 7.324 -36.969 -28.453 1 97.56 87 ASP A O 1
ATOM 704 N N . ASP A 1 88 ? 8.25 -34.938 -28.469 1 96.75 88 ASP A N 1
ATOM 705 C CA . ASP A 1 88 ? 9.531 -35.531 -28.844 1 96.75 88 ASP A CA 1
ATOM 706 C C . ASP A 1 88 ? 9.914 -36.656 -27.891 1 96.75 88 ASP A C 1
ATOM 708 O O . ASP A 1 88 ? 9.773 -36.531 -26.672 1 96.75 88 ASP A O 1
ATOM 712 N N . ALA A 1 89 ? 10.484 -37.781 -28.391 1 94.62 89 ALA A N 1
ATOM 713 C CA . ALA A 1 89 ? 10.773 -39 -27.625 1 94.62 89 ALA A CA 1
ATOM 714 C C . ALA A 1 89 ? 11.797 -38.719 -26.531 1 94.62 89 ALA A C 1
ATOM 716 O O . ALA A 1 89 ? 11.789 -39.375 -25.484 1 94.62 89 ALA A O 1
ATOM 717 N N . ALA A 1 90 ? 12.555 -37.75 -26.734 1 93.19 90 ALA A N 1
ATOM 718 C CA . ALA A 1 90 ? 13.609 -37.438 -25.797 1 93.19 90 ALA A CA 1
ATOM 719 C C . ALA A 1 90 ? 13.047 -36.781 -24.547 1 93.19 90 ALA A C 1
ATOM 721 O O . ALA A 1 90 ? 13.656 -36.812 -23.469 1 93.19 90 ALA A O 1
ATOM 722 N N . VAL A 1 91 ? 11.875 -36.156 -24.609 1 95.56 91 VAL A N 1
ATOM 723 C CA . VAL A 1 91 ? 11.375 -35.406 -23.453 1 95.56 91 VAL A CA 1
ATOM 724 C C . VAL A 1 91 ? 9.992 -35.938 -23.062 1 95.56 91 VAL A C 1
ATOM 726 O O . VAL A 1 91 ? 9.719 -36.156 -21.891 1 95.56 91 VAL A O 1
ATOM 729 N N . ASP A 1 92 ? 9.102 -36.188 -24.094 1 96.88 92 ASP A N 1
ATOM 730 C CA . ASP A 1 92 ? 7.762 -36.719 -23.891 1 96.88 92 ASP A CA 1
ATOM 731 C C . ASP A 1 92 ? 7.035 -36 -22.766 1 96.88 92 ASP A C 1
ATOM 733 O O . ASP A 1 92 ? 6.617 -36.594 -21.781 1 96.88 92 ASP A O 1
ATOM 737 N N . VAL A 1 93 ? 6.723 -34.781 -22.906 1 98.06 93 VAL A N 1
ATOM 738 C CA . VAL A 1 93 ? 6.18 -33.875 -21.906 1 98.06 93 VAL A CA 1
ATOM 739 C C . VAL A 1 93 ? 4.75 -34.281 -21.562 1 98.06 93 VAL A C 1
ATOM 741 O O . VAL A 1 93 ? 3.932 -34.5 -22.453 1 98.06 93 VAL A O 1
ATOM 744 N N . ASP A 1 94 ? 4.488 -34.406 -20.234 1 97.06 94 ASP A N 1
ATOM 745 C CA . ASP A 1 94 ? 3.152 -34.719 -19.75 1 97.06 94 ASP A CA 1
ATOM 746 C C . ASP A 1 94 ? 2.262 -33.5 -19.719 1 97.06 94 ASP A C 1
ATOM 748 O O . ASP A 1 94 ? 1.088 -33.562 -20.094 1 97.06 94 ASP A O 1
ATOM 752 N N . ILE A 1 95 ? 2.801 -32.469 -19.281 1 98.25 95 ILE A N 1
ATOM 753 C CA . ILE A 1 95 ? 2.02 -31.234 -19.094 1 98.25 95 ILE A CA 1
ATOM 754 C C . ILE A 1 95 ? 2.924 -30.016 -19.25 1 98.25 95 ILE A C 1
ATOM 756 O O . ILE A 1 95 ? 4.094 -30.047 -18.875 1 98.25 95 ILE A O 1
ATOM 760 N N . VAL A 1 96 ? 2.369 -28.953 -19.875 1 98.88 96 VAL A N 1
ATOM 761 C CA . VAL A 1 96 ? 3.119 -27.734 -20.141 1 98.88 96 VAL A CA 1
ATOM 762 C C . VAL A 1 96 ? 2.664 -26.641 -19.188 1 98.88 96 VAL A C 1
ATOM 764 O O . VAL A 1 96 ? 1.463 -26.438 -18.984 1 98.88 96 VAL A O 1
ATOM 767 N N . ALA A 1 97 ? 3.621 -25.984 -18.531 1 98.88 97 ALA A N 1
ATOM 768 C CA . ALA A 1 97 ? 3.367 -24.719 -17.859 1 98.88 97 ALA A CA 1
ATOM 769 C C . ALA A 1 97 ? 3.535 -23.547 -18.828 1 98.88 97 ALA A C 1
ATOM 771 O O . ALA A 1 97 ? 4.652 -23.234 -19.25 1 98.88 97 ALA A O 1
ATOM 772 N N . GLU A 1 98 ? 2.453 -22.953 -19.219 1 98.88 98 GLU A N 1
ATOM 773 C CA . GLU A 1 98 ? 2.473 -21.781 -20.094 1 98.88 98 GLU A CA 1
ATOM 774 C C . GLU A 1 98 ? 2.744 -20.516 -19.297 1 98.88 98 GLU A C 1
ATOM 776 O O . GLU A 1 98 ? 1.838 -19.969 -18.672 1 98.88 98 GLU A O 1
ATOM 781 N N . CYS A 1 99 ? 4.023 -19.969 -19.406 1 98.5 99 CYS A N 1
ATOM 782 C CA . CYS A 1 99 ? 4.48 -18.906 -18.516 1 98.5 99 CYS A CA 1
ATOM 783 C C . CYS A 1 99 ? 4.836 -17.656 -19.312 1 98.5 99 CYS A C 1
ATOM 785 O O . CYS A 1 99 ? 5.578 -16.797 -18.828 1 98.5 99 CYS A O 1
ATOM 787 N N . THR A 1 100 ? 4.352 -17.531 -20.547 1 97.06 100 THR A N 1
ATOM 788 C CA . THR A 1 100 ? 4.699 -16.359 -21.359 1 97.06 100 THR A CA 1
ATOM 789 C C . THR A 1 100 ? 3.723 -15.219 -21.109 1 97.06 100 THR A C 1
ATOM 791 O O . THR A 1 100 ? 4.039 -14.055 -21.391 1 97.06 100 THR A O 1
ATOM 794 N N . GLY A 1 101 ? 2.529 -15.594 -20.703 1 94.81 101 GLY A N 1
ATOM 795 C CA . GLY A 1 101 ? 1.462 -14.609 -20.625 1 94.81 101 GLY A CA 1
ATOM 796 C C . GLY A 1 101 ? 0.838 -14.312 -21.984 1 94.81 101 GLY A C 1
ATOM 797 O O . GLY A 1 101 ? -0.022 -13.438 -22.094 1 94.81 101 GLY A O 1
ATOM 798 N N . ILE A 1 102 ? 1.164 -15.023 -22.953 1 96.44 102 ILE A N 1
ATOM 799 C CA . ILE A 1 102 ? 0.724 -14.75 -24.312 1 96.44 102 ILE A CA 1
ATOM 800 C C . ILE A 1 102 ? -0.415 -15.688 -24.688 1 96.44 102 ILE A C 1
ATOM 802 O O . ILE A 1 102 ? -1.459 -15.25 -25.172 1 96.44 102 ILE A O 1
ATOM 806 N N . PHE A 1 103 ? -0.273 -16.969 -24.453 1 98.12 103 PHE A N 1
ATOM 807 C CA . PHE A 1 103 ? -1.242 -17.984 -24.844 1 98.12 103 PHE A CA 1
ATOM 808 C C . PHE A 1 103 ? -2.17 -18.328 -23.688 1 98.12 103 PHE A C 1
ATOM 810 O O . PHE A 1 103 ? -2.096 -19.422 -23.125 1 98.12 103 PHE A O 1
ATOM 817 N N . THR A 1 104 ? -3.119 -17.422 -23.406 1 97.75 104 THR A N 1
ATOM 818 C CA . THR A 1 104 ? -3.811 -17.5 -22.125 1 97.75 104 THR A CA 1
ATOM 819 C C . THR A 1 104 ? -5.27 -17.891 -22.328 1 97.75 104 THR A C 1
ATOM 821 O O . THR A 1 104 ? -6.066 -17.828 -21.391 1 97.75 104 THR A O 1
ATOM 824 N N . THR A 1 105 ? -5.66 -18.281 -23.562 1 98.25 105 THR A N 1
ATOM 825 C CA . THR A 1 105 ? -7.012 -18.75 -23.844 1 98.25 105 THR A CA 1
ATOM 826 C C . THR A 1 105 ? -6.996 -20.219 -24.25 1 98.25 105 THR A C 1
ATOM 828 O O . THR A 1 105 ? -5.941 -20.766 -24.562 1 98.25 105 THR A O 1
ATOM 831 N N . LEU A 1 106 ? -8.195 -20.812 -24.203 1 98.38 106 LEU A N 1
ATOM 832 C CA . LEU A 1 106 ? -8.297 -22.188 -24.672 1 98.38 106 LEU A CA 1
ATOM 833 C C . LEU A 1 106 ? -7.762 -22.312 -26.094 1 98.38 106 LEU A C 1
ATOM 835 O O . LEU A 1 106 ? -6.996 -23.234 -26.391 1 98.38 106 LEU A O 1
ATOM 839 N N . GLU A 1 107 ? -8.133 -21.359 -26.875 1 98.31 107 GLU A N 1
ATOM 840 C CA . GLU A 1 107 ? -7.711 -21.406 -28.281 1 98.31 107 GLU A CA 1
ATOM 841 C C . GLU A 1 107 ? -6.195 -21.297 -28.406 1 98.31 107 GLU A C 1
ATOM 843 O O . GLU A 1 107 ? -5.555 -22.156 -29.016 1 98.31 107 GLU A O 1
ATOM 848 N N . THR A 1 108 ? -5.617 -20.281 -27.812 1 98.44 108 THR A N 1
ATOM 849 C CA . THR A 1 108 ? -4.188 -20.031 -27.984 1 98.44 108 THR A CA 1
ATOM 850 C C . THR A 1 108 ? -3.361 -21.094 -27.266 1 98.44 108 THR A C 1
ATOM 852 O O . THR A 1 108 ? -2.324 -21.531 -27.766 1 98.44 108 THR A O 1
ATOM 855 N N . ALA A 1 109 ? -3.828 -21.578 -26.156 1 98.75 109 ALA A N 1
ATOM 856 C CA . ALA A 1 109 ? -3.094 -22.578 -25.406 1 98.75 109 ALA A CA 1
ATOM 857 C C . ALA A 1 109 ? -3.205 -23.953 -26.078 1 98.75 109 ALA A C 1
ATOM 859 O O . ALA A 1 109 ? -2.354 -24.812 -25.859 1 98.75 109 ALA A O 1
ATOM 860 N N . ASN A 1 110 ? -4.262 -24.156 -26.844 1 98.56 110 ASN A N 1
ATOM 861 C CA . ASN A 1 110 ? -4.422 -25.406 -27.578 1 98.56 110 ASN A CA 1
ATOM 862 C C . ASN A 1 110 ? -3.283 -25.625 -28.562 1 98.56 110 ASN A C 1
ATOM 864 O O . ASN A 1 110 ? -3.031 -26.766 -28.984 1 98.56 110 ASN A O 1
ATOM 868 N N . ALA A 1 111 ? -2.627 -24.516 -28.953 1 98.69 111 ALA A N 1
ATOM 869 C CA . ALA A 1 111 ? -1.461 -24.641 -29.828 1 98.69 111 ALA A CA 1
ATOM 870 C C . ALA A 1 111 ? -0.404 -25.547 -29.203 1 98.69 111 ALA A C 1
ATOM 872 O O . ALA A 1 111 ? 0.311 -26.25 -29.922 1 98.69 111 ALA A O 1
ATOM 873 N N . HIS A 1 112 ? -0.282 -25.562 -27.875 1 98.75 112 HIS A N 1
ATOM 874 C CA . HIS A 1 112 ? 0.652 -26.453 -27.203 1 98.75 112 HIS A CA 1
ATOM 875 C C . HIS A 1 112 ? 0.231 -27.922 -27.359 1 98.75 112 HIS A C 1
ATOM 877 O O . HIS A 1 112 ? 1.079 -28.797 -27.516 1 98.75 112 HIS A O 1
ATOM 883 N N . ILE A 1 113 ? -1.05 -28.188 -27.281 1 98.19 113 ILE A N 1
ATOM 884 C CA . ILE A 1 113 ? -1.573 -29.531 -27.469 1 98.19 113 ILE A CA 1
ATOM 885 C C . ILE A 1 113 ? -1.266 -30 -28.891 1 98.19 113 ILE A C 1
ATOM 887 O O . ILE A 1 113 ? -0.797 -31.125 -29.078 1 98.19 113 ILE A O 1
ATOM 891 N N . LYS A 1 114 ? -1.525 -29.125 -29.797 1 98.19 114 LYS A N 1
ATOM 892 C CA . LYS A 1 114 ? -1.198 -29.438 -31.188 1 98.19 114 LYS A CA 1
ATOM 893 C C . LYS A 1 114 ? 0.301 -29.672 -31.359 1 98.19 114 LYS A C 1
ATOM 895 O O . LYS A 1 114 ? 0.723 -30.406 -32.25 1 98.19 114 LYS A O 1
ATOM 900 N N . GLY A 1 115 ? 1.015 -29 -30.547 1 98.06 115 GLY A N 1
ATOM 901 C CA . GLY A 1 115 ? 2.461 -29.141 -30.578 1 98.06 115 GLY A CA 1
ATOM 902 C C . GLY A 1 115 ? 2.955 -30.375 -29.844 1 98.06 115 GLY A C 1
ATOM 903 O O . GLY A 1 115 ? 4.164 -30.594 -29.719 1 98.06 115 GLY A O 1
ATOM 904 N N . GLY A 1 116 ? 2.01 -31.188 -29.297 1 98 116 GLY A N 1
ATOM 905 C CA . GLY A 1 116 ? 2.412 -32.469 -28.766 1 98 116 GLY A CA 1
ATOM 906 C C . GLY A 1 116 ? 2.205 -32.594 -27.266 1 98 116 GLY A C 1
ATOM 907 O O . GLY A 1 116 ? 2.395 -33.656 -26.688 1 98 116 GLY A O 1
ATOM 908 N N . ALA A 1 117 ? 1.858 -31.547 -26.578 1 97.25 117 ALA A N 1
ATOM 909 C CA . ALA A 1 117 ? 1.626 -31.609 -25.141 1 97.25 117 ALA A CA 1
ATOM 910 C C . ALA A 1 117 ? 0.334 -32.344 -24.828 1 97.25 117 ALA A C 1
ATOM 912 O O . ALA A 1 117 ? -0.619 -32.312 -25.609 1 97.25 117 ALA A O 1
ATOM 913 N N . LYS A 1 118 ? 0.275 -33.031 -23.703 1 97 118 LYS A N 1
ATOM 914 C CA . LYS A 1 118 ? -0.943 -33.719 -23.297 1 97 118 LYS A CA 1
ATOM 915 C C . LYS A 1 118 ? -1.892 -32.781 -22.562 1 97 118 LYS A C 1
ATOM 917 O O . LYS A 1 118 ? -3.109 -32.844 -22.75 1 97 118 LYS A O 1
ATOM 922 N N . LYS A 1 119 ? -1.408 -32 -21.719 1 98.31 119 LYS A N 1
ATOM 923 C CA . LYS A 1 119 ? -2.168 -31.031 -20.938 1 98.31 119 LYS A CA 1
ATOM 924 C C . LYS A 1 119 ? -1.398 -29.719 -20.781 1 98.31 119 LYS A C 1
ATOM 926 O O . LYS A 1 119 ? -0.193 -29.672 -21.031 1 98.31 119 LYS A O 1
ATOM 931 N N . VAL A 1 120 ? -2.141 -28.625 -20.438 1 98.81 120 VAL A N 1
ATOM 932 C CA . VAL A 1 120 ? -1.539 -27.297 -20.281 1 98.81 120 VAL A CA 1
ATOM 933 C C . VAL A 1 120 ? -2.098 -26.625 -19.031 1 98.81 120 VAL A C 1
ATOM 935 O O . VAL A 1 120 ? -3.305 -26.672 -18.781 1 98.81 120 VAL A O 1
ATOM 938 N N . VAL A 1 121 ? -1.22 -26.094 -18.219 1 98.88 121 VAL A N 1
ATOM 939 C CA . VAL A 1 121 ? -1.617 -25.203 -17.141 1 98.88 121 VAL A CA 1
ATOM 940 C C . VAL A 1 121 ? -1.126 -23.781 -17.438 1 98.88 121 VAL A C 1
ATOM 942 O O . VAL A 1 121 ? 0.074 -23.562 -17.609 1 98.88 121 VAL A O 1
ATOM 945 N N . ILE A 1 122 ? -2.023 -22.828 -17.5 1 98.81 122 ILE A N 1
ATOM 946 C CA . ILE A 1 122 ? -1.738 -21.438 -17.828 1 98.81 122 ILE A CA 1
ATOM 947 C C . ILE A 1 122 ? -1.382 -20.672 -16.562 1 98.81 122 ILE A C 1
ATOM 949 O O . ILE A 1 122 ? -2.119 -20.719 -15.57 1 98.81 122 ILE A O 1
ATOM 953 N N . SER A 1 123 ? -0.279 -19.953 -16.562 1 98.44 123 SER A N 1
ATOM 954 C CA . SER A 1 123 ? 0.188 -19.203 -15.398 1 98.44 123 SER A CA 1
ATOM 955 C C . SER A 1 123 ? -0.378 -17.797 -15.383 1 98.44 123 SER A C 1
ATOM 957 O O . SER A 1 123 ? 0.358 -16.828 -15.172 1 98.44 123 SER A O 1
ATOM 959 N N . ALA A 1 124 ? -1.618 -17.609 -15.664 1 96.81 124 ALA A N 1
ATOM 960 C CA . ALA A 1 124 ? -2.361 -16.359 -15.664 1 96.81 124 ALA A CA 1
ATOM 961 C C . ALA A 1 124 ? -3.865 -16.609 -15.609 1 96.81 124 ALA A C 1
ATOM 963 O O . ALA A 1 124 ? -4.328 -17.703 -15.914 1 96.81 124 ALA A O 1
ATOM 964 N N . PRO A 1 125 ? -4.555 -15.586 -15.141 1 95.94 125 PRO A N 1
ATOM 965 C CA . PRO A 1 125 ? -5.996 -15.727 -15.344 1 95.94 125 PRO A CA 1
ATOM 966 C C . PRO A 1 125 ? -6.371 -15.891 -16.812 1 95.94 125 PRO A C 1
ATOM 968 O O . PRO A 1 125 ? -5.766 -15.258 -17.688 1 95.94 125 PRO A O 1
ATOM 971 N N . SER A 1 126 ? -7.309 -16.734 -17.047 1 97.62 126 SER A N 1
ATOM 972 C CA . SER A 1 126 ? -7.789 -16.953 -18.406 1 97.62 126 SER A CA 1
ATOM 973 C C . SER A 1 126 ? -9.219 -16.453 -18.578 1 97.62 126 SER A C 1
ATOM 975 O O . SER A 1 126 ? -10.023 -16.531 -17.656 1 97.62 126 SER A O 1
ATOM 977 N N . ALA A 1 127 ? -9.508 -15.984 -19.766 1 95.62 127 ALA A N 1
ATOM 978 C CA . ALA A 1 127 ? -10.852 -15.508 -20.078 1 95.62 127 ALA A CA 1
ATOM 979 C C . ALA A 1 127 ? -11.836 -16.672 -20.219 1 95.62 127 ALA A C 1
ATOM 981 O O . ALA A 1 127 ? -13.031 -16.5 -19.984 1 95.62 127 ALA A O 1
ATOM 982 N N . ASP A 1 128 ? -11.281 -17.875 -20.562 1 97.38 128 ASP A N 1
ATOM 983 C CA . ASP A 1 128 ? -12.25 -18.891 -20.906 1 97.38 128 ASP A CA 1
ATOM 984 C C . ASP A 1 128 ? -11.805 -20.266 -20.391 1 97.38 128 ASP A C 1
ATOM 986 O O . ASP A 1 128 ? -12.609 -21.203 -20.312 1 97.38 128 ASP A O 1
ATOM 990 N N . ALA A 1 129 ? -10.547 -20.453 -20.062 1 98 129 ALA A N 1
ATOM 991 C CA . ALA A 1 129 ? -10.117 -21.703 -19.469 1 98 129 ALA A CA 1
ATOM 992 C C . ALA A 1 129 ? -10.586 -21.828 -18.031 1 98 129 ALA A C 1
ATOM 994 O O . ALA A 1 129 ? -10.578 -20.828 -17.281 1 98 129 ALA A O 1
ATOM 995 N N . PRO A 1 130 ? -11 -23.062 -17.625 1 98.12 130 PRO A N 1
ATOM 996 C CA . PRO A 1 130 ? -11.375 -23.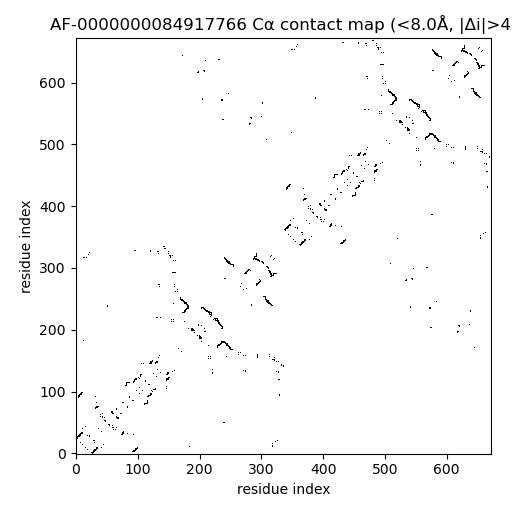203 -16.219 1 98.12 130 PRO A CA 1
ATOM 997 C C . PRO A 1 130 ? -10.234 -22.844 -15.266 1 98.12 130 PRO A C 1
ATOM 999 O O . PRO A 1 130 ? -9.078 -23.203 -15.523 1 98.12 130 PRO A O 1
ATOM 1002 N N . MET A 1 131 ? -10.594 -22.141 -14.219 1 98.19 131 MET A N 1
ATOM 1003 C CA . MET A 1 131 ? -9.617 -21.703 -13.219 1 98.19 131 MET A CA 1
ATOM 1004 C C . MET A 1 131 ? -9.688 -22.578 -11.969 1 98.19 131 MET A C 1
ATOM 1006 O O . MET A 1 131 ? -10.781 -22.859 -11.469 1 98.19 131 MET A O 1
ATOM 1010 N N . PHE A 1 132 ? -8.523 -23 -11.547 1 98.69 132 PHE A N 1
ATOM 1011 C CA . PHE A 1 132 ? -8.453 -23.781 -10.32 1 98.69 132 PHE A CA 1
ATOM 1012 C C . PHE A 1 132 ? -7.398 -23.219 -9.375 1 98.69 132 PHE A C 1
ATOM 1014 O O . PHE A 1 132 ? -6.332 -22.781 -9.812 1 98.69 132 PHE A O 1
ATOM 1021 N N . VAL A 1 133 ? -7.723 -23.188 -8.117 1 98.81 133 VAL A N 1
ATOM 1022 C CA . VAL A 1 133 ? -6.812 -22.781 -7.043 1 98.81 133 VAL A CA 1
ATOM 1023 C C . VAL A 1 133 ? -6.645 -23.938 -6.059 1 98.81 133 VAL A C 1
ATOM 1025 O O . VAL A 1 133 ? -7.633 -24.484 -5.547 1 98.81 133 VAL A O 1
ATOM 1028 N N . MET A 1 134 ? -5.383 -24.328 -5.824 1 98.62 134 MET A N 1
ATOM 1029 C CA . MET A 1 134 ? -5.098 -25.406 -4.875 1 98.62 134 MET A CA 1
ATOM 1030 C C . MET A 1 134 ? -5.672 -25.078 -3.498 1 98.62 134 MET A C 1
ATOM 1032 O O . MET A 1 134 ? -5.488 -23.969 -2.99 1 98.62 134 MET A O 1
ATOM 1036 N N . GLY A 1 135 ? -6.371 -26 -2.922 1 98.06 135 GLY A N 1
ATOM 1037 C CA . GLY A 1 135 ? -6.961 -25.828 -1.604 1 98.06 135 GLY A CA 1
ATOM 1038 C C . GLY A 1 135 ? -8.352 -25.219 -1.649 1 98.06 135 GLY A C 1
ATOM 1039 O O . GLY A 1 135 ? -9.055 -25.188 -0.638 1 98.06 135 GLY A O 1
ATOM 1040 N N . VAL A 1 136 ? -8.781 -24.844 -2.822 1 98.62 136 VAL A N 1
ATOM 1041 C CA . VAL A 1 136 ? -10.055 -24.141 -2.914 1 98.62 136 VAL A CA 1
ATOM 1042 C C . VAL A 1 136 ? -11.031 -24.953 -3.766 1 98.62 136 VAL A C 1
ATOM 1044 O O . VAL A 1 136 ? -12.008 -25.5 -3.248 1 98.62 136 VAL A O 1
ATOM 1047 N N . ASN A 1 137 ? -10.664 -25.109 -5.027 1 98.5 137 ASN A N 1
ATOM 1048 C CA . ASN A 1 137 ? -11.586 -25.828 -5.898 1 98.5 137 ASN A CA 1
ATOM 1049 C C . ASN A 1 137 ? -10.852 -26.844 -6.773 1 98.5 137 ASN A C 1
ATOM 1051 O O . ASN A 1 137 ? -11.422 -27.344 -7.742 1 98.5 137 ASN A O 1
ATOM 1055 N N . HIS A 1 138 ? -9.586 -27.188 -6.484 1 97.94 138 HIS A N 1
ATOM 1056 C CA . HIS A 1 138 ? -8.781 -28.062 -7.336 1 97.94 138 HIS A CA 1
ATOM 1057 C C . HIS A 1 138 ? -9.383 -29.469 -7.41 1 97.94 138 HIS A C 1
ATOM 1059 O O . HIS A 1 138 ? -9.148 -30.188 -8.383 1 97.94 138 HIS A O 1
ATOM 1065 N N . THR A 1 139 ? -10.164 -29.844 -6.449 1 97.56 139 THR A N 1
ATOM 1066 C CA . THR A 1 139 ? -10.742 -31.172 -6.426 1 97.56 139 THR A CA 1
ATOM 1067 C C . THR A 1 139 ? -11.875 -31.297 -7.441 1 97.56 139 THR A C 1
ATOM 1069 O O . THR A 1 139 ? -12.344 -32.406 -7.734 1 97.56 139 THR A O 1
ATOM 1072 N N . ASN A 1 140 ? -12.281 -30.203 -8.016 1 97.69 140 ASN A N 1
ATOM 1073 C CA . ASN A 1 140 ? -13.336 -30.219 -9.023 1 97.69 140 ASN A CA 1
ATOM 1074 C C . ASN A 1 140 ? -12.781 -30.531 -10.414 1 97.69 140 ASN A C 1
ATOM 1076 O O . ASN A 1 140 ? -13.539 -30.672 -11.367 1 97.69 140 ASN A O 1
ATOM 1080 N N . VAL A 1 141 ? -11.5 -30.688 -10.547 1 97.94 141 VAL A N 1
ATOM 1081 C CA . VAL A 1 141 ? -10.875 -31 -11.82 1 97.94 141 VAL A CA 1
ATOM 1082 C C . VAL A 1 141 ? -11.398 -32.344 -12.336 1 97.94 141 VAL A C 1
ATOM 1084 O O . VAL A 1 141 ? -11.547 -33.281 -11.57 1 97.94 141 VAL A O 1
ATOM 1087 N N . THR A 1 142 ? -11.695 -32.375 -13.625 1 97.81 142 THR A N 1
ATOM 1088 C CA . THR A 1 142 ? -12.109 -33.594 -14.297 1 97.81 142 THR A CA 1
ATOM 1089 C C . THR A 1 142 ? -11.109 -34 -15.383 1 97.81 142 THR A C 1
ATOM 1091 O O . THR A 1 142 ? -10.266 -33.188 -15.773 1 97.81 142 THR A O 1
ATOM 1094 N N . PRO A 1 143 ? -11.18 -35.219 -15.883 1 96.19 143 PRO A N 1
ATOM 1095 C CA . PRO A 1 143 ? -10.266 -35.656 -16.938 1 96.19 143 PRO A CA 1
ATOM 1096 C C . PRO A 1 143 ? -10.375 -34.812 -18.203 1 96.19 143 PRO A C 1
ATOM 1098 O O . PRO A 1 143 ? -9.438 -34.781 -19 1 96.19 143 PRO A O 1
ATOM 1101 N N . GLU A 1 144 ? -11.453 -34.094 -18.391 1 96.25 144 GLU A N 1
ATOM 1102 C CA . GLU A 1 144 ? -11.688 -33.281 -19.562 1 96.25 144 GLU A CA 1
ATOM 1103 C C . GLU A 1 144 ? -10.945 -31.953 -19.469 1 96.25 144 GLU A C 1
ATOM 1105 O O . GLU A 1 144 ? -10.781 -31.266 -20.484 1 96.25 144 GLU A O 1
ATOM 1110 N N . ASP A 1 145 ? -10.531 -31.641 -18.266 1 97.19 145 ASP A N 1
ATOM 1111 C CA . ASP A 1 145 ? -9.789 -30.406 -18.062 1 97.19 145 ASP A CA 1
ATOM 1112 C C . ASP A 1 145 ? -8.336 -30.547 -18.5 1 97.19 145 ASP A C 1
ATOM 1114 O O . ASP A 1 145 ? -7.438 -30.672 -17.672 1 97.19 145 ASP A O 1
ATOM 1118 N N . THR A 1 146 ? -8.133 -30.391 -19.812 1 97.38 146 THR A N 1
ATOM 1119 C CA . THR A 1 146 ? -6.797 -30.578 -20.359 1 97.38 146 THR A CA 1
ATOM 1120 C C . THR A 1 146 ? -6.035 -29.25 -20.406 1 97.38 146 THR A C 1
ATOM 1122 O O . THR A 1 146 ? -4.805 -29.25 -20.469 1 97.38 146 THR A O 1
ATOM 1125 N N . ILE A 1 147 ? -6.738 -28.125 -20.531 1 98.62 147 ILE A N 1
ATOM 1126 C CA . ILE A 1 147 ? -6.188 -26.781 -20.453 1 98.62 147 ILE A CA 1
ATOM 1127 C C . ILE A 1 147 ? -6.852 -26.016 -19.297 1 98.62 147 ILE A C 1
ATOM 1129 O O . ILE A 1 147 ? -8.07 -25.812 -19.312 1 98.62 147 ILE A O 1
ATOM 1133 N N . VAL A 1 148 ? -6.043 -25.672 -18.281 1 98.75 148 VAL A N 1
ATOM 1134 C CA . VAL A 1 148 ? -6.617 -25 -17.125 1 98.75 148 VAL A CA 1
ATOM 1135 C C . VAL A 1 148 ? -5.766 -23.781 -16.766 1 98.75 148 VAL A C 1
ATOM 1137 O O . VAL A 1 148 ? -4.652 -23.609 -17.266 1 98.75 148 VAL A O 1
ATOM 1140 N N . SER A 1 149 ? -6.332 -22.922 -15.969 1 98.75 149 SER A N 1
ATOM 1141 C CA . SER A 1 149 ? -5.648 -21.719 -15.484 1 98.75 149 SER A CA 1
ATOM 1142 C C . SER A 1 149 ? -5.391 -21.797 -13.984 1 98.75 149 SER A C 1
ATOM 1144 O O . SER A 1 149 ? -6.258 -22.234 -13.219 1 98.75 149 SER A O 1
ATOM 1146 N N . ASN A 1 150 ? -4.207 -21.422 -13.633 1 98.69 150 ASN A N 1
ATOM 1147 C CA . ASN A 1 150 ? -3.848 -21.312 -12.227 1 98.69 150 ASN A CA 1
ATOM 1148 C C . ASN A 1 150 ? -4.199 -19.938 -11.664 1 98.69 150 ASN A C 1
ATOM 1150 O O . ASN A 1 150 ? -3.551 -19.453 -10.734 1 98.69 150 ASN A O 1
ATOM 1154 N N . ALA A 1 151 ? -5.152 -19.297 -12.227 1 98 151 ALA A N 1
ATOM 1155 C CA . ALA A 1 151 ? -5.578 -17.969 -11.789 1 98 151 ALA A CA 1
ATOM 1156 C C . ALA A 1 151 ? -4.383 -17.047 -11.594 1 98 151 ALA A C 1
ATOM 1158 O O . ALA A 1 151 ? -3.363 -17.188 -12.273 1 98 151 ALA A O 1
ATOM 1159 N N . SER A 1 152 ? -4.523 -15.945 -10.852 1 97.62 152 SER A N 1
ATOM 1160 C CA . SER A 1 152 ? -3.449 -14.992 -10.594 1 97.62 152 SER A CA 1
ATOM 1161 C C . SER A 1 152 ? -2.797 -15.234 -9.242 1 97.62 152 SER A C 1
ATOM 1163 O O . SER A 1 152 ? -3.336 -15.969 -8.406 1 97.62 152 SER A O 1
ATOM 1165 N N . CYS A 1 153 ? -1.639 -14.625 -9.094 1 97.81 153 CYS A N 1
ATOM 1166 C CA . CYS A 1 153 ? -0.953 -14.703 -7.809 1 97.81 153 CYS A CA 1
ATOM 1167 C C . CYS A 1 153 ? -1.83 -14.156 -6.691 1 97.81 153 CYS A C 1
ATOM 1169 O O . CYS A 1 153 ? -1.896 -14.734 -5.605 1 97.81 153 CYS A O 1
ATOM 1171 N N . THR A 1 154 ? -2.502 -13.062 -6.91 1 98.62 154 THR A N 1
ATOM 1172 C CA . THR A 1 154 ? -3.367 -12.453 -5.902 1 98.62 154 THR A CA 1
ATOM 1173 C C . THR A 1 154 ? -4.578 -13.336 -5.625 1 98.62 154 THR A C 1
ATOM 1175 O O . THR A 1 154 ? -5.008 -13.469 -4.477 1 98.62 154 THR A O 1
ATOM 1178 N N . THR A 1 155 ? -5.156 -13.961 -6.668 1 98.62 155 THR A N 1
ATOM 1179 C CA . THR A 1 155 ? -6.262 -14.891 -6.461 1 98.62 155 THR A CA 1
ATOM 1180 C C . THR A 1 155 ? -5.824 -16.062 -5.59 1 98.62 155 THR A C 1
ATOM 1182 O O . THR A 1 155 ? -6.574 -16.516 -4.719 1 98.62 155 THR A O 1
ATOM 1185 N N . ASN A 1 156 ? -4.613 -16.484 -5.812 1 98.75 156 ASN A N 1
ATOM 1186 C CA . ASN A 1 156 ? -4.098 -17.625 -5.047 1 98.75 156 ASN A CA 1
ATOM 1187 C C . ASN A 1 156 ? -3.885 -17.25 -3.582 1 98.75 156 ASN A C 1
ATOM 1189 O O . ASN A 1 156 ? -3.809 -18.125 -2.721 1 98.75 156 ASN A O 1
ATOM 1193 N N . CYS A 1 157 ? -3.732 -16 -3.305 1 98.81 157 CYS A N 1
ATOM 1194 C CA . CYS A 1 157 ? -3.646 -15.555 -1.919 1 98.81 157 CYS A CA 1
ATOM 1195 C C . CYS A 1 157 ? -5.035 -15.352 -1.325 1 98.81 157 CYS A C 1
ATOM 1197 O O . CYS A 1 157 ? -5.332 -15.859 -0.243 1 98.81 157 CYS A O 1
ATOM 1199 N N . LEU A 1 158 ? -5.887 -14.672 -2.025 1 98.81 158 LEU A N 1
ATOM 1200 C CA . LEU A 1 158 ? -7.18 -14.227 -1.52 1 98.81 158 LEU A CA 1
ATOM 1201 C C . LEU A 1 158 ? -8.141 -15.406 -1.37 1 98.81 158 LEU A C 1
ATOM 1203 O O . LEU A 1 158 ? -8.891 -15.484 -0.397 1 98.81 158 LEU A O 1
ATOM 1207 N N . ALA A 1 159 ? -8.148 -16.359 -2.309 1 98.81 159 ALA A N 1
ATOM 1208 C CA . ALA A 1 159 ? -9.172 -17.391 -2.381 1 98.81 159 ALA A CA 1
ATOM 1209 C C . ALA A 1 159 ? -9.094 -18.328 -1.177 1 98.81 159 ALA A C 1
ATOM 1211 O O . ALA A 1 159 ? -10.102 -18.609 -0.525 1 98.81 159 ALA A O 1
ATOM 1212 N N . PRO A 1 160 ? -7.91 -18.844 -0.837 1 98.81 160 PRO A N 1
ATOM 1213 C CA . PRO A 1 160 ? -7.855 -19.688 0.36 1 98.81 160 PRO A CA 1
ATOM 1214 C C . PRO A 1 160 ? -8.289 -18.938 1.622 1 98.81 160 PRO A C 1
ATOM 1216 O O . PRO A 1 160 ? -9.008 -19.5 2.455 1 98.81 160 PRO A O 1
ATOM 1219 N N . LEU A 1 161 ? -7.82 -17.703 1.771 1 98.81 161 LEU A N 1
ATOM 1220 C CA . LEU A 1 161 ? -8.219 -16.859 2.896 1 98.81 161 LEU A CA 1
ATOM 1221 C C . LEU A 1 161 ? -9.734 -16.703 2.939 1 98.81 161 LEU A C 1
ATOM 1223 O O . LEU A 1 161 ? -10.359 -16.953 3.975 1 98.81 161 LEU A O 1
ATOM 1227 N N . ALA A 1 162 ? -10.312 -16.344 1.829 1 98.81 162 ALA A N 1
ATOM 1228 C CA . ALA A 1 162 ? -11.75 -16.109 1.725 1 98.81 162 ALA A CA 1
ATOM 1229 C C . ALA A 1 162 ? -12.531 -17.391 1.972 1 98.81 162 ALA A C 1
ATOM 1231 O O . ALA A 1 162 ? -13.594 -17.359 2.598 1 98.81 162 ALA A O 1
ATOM 1232 N N . LYS A 1 163 ? -12.055 -18.5 1.435 1 98.75 163 LYS A N 1
ATOM 1233 C CA . LYS A 1 163 ? -12.742 -19.766 1.603 1 98.75 163 LYS A CA 1
ATOM 1234 C C . LYS A 1 163 ? -12.891 -20.125 3.08 1 98.75 163 LYS A C 1
ATOM 1236 O O . LYS A 1 163 ? -13.992 -20.422 3.543 1 98.75 163 LYS A O 1
ATOM 1241 N N . VAL A 1 164 ? -11.797 -20.078 3.828 1 98.81 164 VAL A N 1
ATOM 1242 C CA . VAL A 1 164 ? -11.828 -20.438 5.238 1 98.81 164 VAL A CA 1
ATOM 1243 C C . VAL A 1 164 ? -12.758 -19.516 6.004 1 98.81 164 VAL A C 1
ATOM 1245 O O . VAL A 1 164 ? -13.57 -19.953 6.812 1 98.81 164 VAL A O 1
ATOM 1248 N N . ILE A 1 165 ? -12.656 -18.219 5.742 1 98.81 165 ILE A N 1
ATOM 1249 C CA . ILE A 1 165 ? -13.484 -17.234 6.43 1 98.81 165 ILE A CA 1
ATOM 1250 C C . ILE A 1 165 ? -14.953 -17.453 6.078 1 98.81 165 ILE A C 1
ATOM 1252 O O . ILE A 1 165 ? -15.82 -17.453 6.957 1 98.81 165 ILE A O 1
ATOM 1256 N N . ASN A 1 166 ? -15.211 -17.641 4.812 1 98.75 166 ASN A N 1
ATOM 1257 C CA . ASN A 1 166 ? -16.578 -17.812 4.363 1 98.75 166 ASN A CA 1
ATOM 1258 C C . ASN A 1 166 ? -17.188 -19.094 4.938 1 98.75 166 ASN A C 1
ATOM 1260 O O . ASN A 1 166 ? -18.344 -19.094 5.371 1 98.75 166 ASN A O 1
ATOM 1264 N N . ASP A 1 167 ? -16.453 -20.188 4.922 1 98.62 167 ASP A N 1
ATOM 1265 C CA . ASP A 1 167 ? -16.953 -21.484 5.395 1 98.62 167 ASP A CA 1
ATOM 1266 C C . ASP A 1 167 ? -17.344 -21.406 6.871 1 98.62 167 ASP A C 1
ATOM 1268 O O . ASP A 1 167 ? -18.25 -22.125 7.312 1 98.62 167 ASP A O 1
ATOM 1272 N N . HIS A 1 168 ? -16.719 -20.547 7.625 1 98.69 168 HIS A N 1
ATOM 1273 C CA . HIS A 1 168 ? -16.906 -20.578 9.07 1 98.69 168 HIS A CA 1
ATOM 1274 C C . HIS A 1 168 ? -17.781 -19.406 9.531 1 98.69 168 HIS A C 1
ATOM 1276 O O . HIS A 1 168 ? -18.484 -19.516 10.539 1 98.69 168 HIS A O 1
ATOM 1282 N N . PHE A 1 169 ? -17.703 -18.281 8.82 1 98.69 169 PHE A N 1
ATOM 1283 C CA . PHE A 1 169 ? -18.328 -17.078 9.359 1 98.69 169 PHE A CA 1
ATOM 1284 C C . PHE A 1 169 ? -19.25 -16.453 8.328 1 98.69 169 PHE A C 1
ATOM 1286 O O . PHE A 1 169 ? -20.078 -15.602 8.672 1 98.69 169 PHE A O 1
ATOM 1293 N N . GLY A 1 170 ? -19.188 -16.828 7.09 1 98.75 170 GLY A N 1
ATOM 1294 C CA . GLY A 1 170 ? -20 -16.25 6.023 1 98.75 170 GLY A CA 1
ATOM 1295 C C . GLY A 1 170 ? -19.562 -14.859 5.625 1 98.75 170 GLY A C 1
ATOM 1296 O O . GLY A 1 170 ? -19.594 -13.938 6.445 1 98.75 170 GLY A O 1
ATOM 1297 N N . ILE A 1 171 ? -19.188 -14.68 4.383 1 98.69 171 ILE A N 1
ATOM 1298 C CA . ILE A 1 171 ? -18.875 -13.352 3.863 1 98.69 171 ILE A CA 1
ATOM 1299 C C . ILE A 1 171 ? -20.094 -12.742 3.201 1 98.69 171 ILE A C 1
ATOM 1301 O O . ILE A 1 171 ? -20.672 -13.328 2.285 1 98.69 171 ILE A O 1
ATOM 1305 N N . VAL A 1 172 ? -20.516 -11.555 3.668 1 98.62 172 VAL A N 1
ATOM 1306 C CA . VAL A 1 172 ? -21.641 -10.828 3.088 1 98.62 172 VAL A CA 1
ATOM 1307 C C . VAL A 1 172 ? -21.156 -9.969 1.919 1 98.62 172 VAL A C 1
ATOM 1309 O O . VAL A 1 172 ? -21.766 -9.969 0.847 1 98.62 172 VAL A O 1
ATOM 1312 N N . GLU A 1 173 ? -20.172 -9.242 2.08 1 98.38 173 GLU A N 1
ATOM 1313 C CA . GLU A 1 173 ? -19.516 -8.383 1.097 1 98.38 173 GLU A CA 1
ATOM 1314 C C . GLU A 1 173 ? -18.094 -8.039 1.531 1 98.38 173 GLU A C 1
ATOM 1316 O O . GLU A 1 173 ? -17.781 -8.016 2.727 1 98.38 173 GLU A O 1
ATOM 1321 N N . GLY A 1 174 ? -17.25 -7.84 0.573 1 98.31 174 GLY A N 1
ATOM 1322 C CA . GLY A 1 174 ? -15.859 -7.52 0.867 1 98.31 174 GLY A CA 1
ATOM 1323 C C . GLY A 1 174 ? -15.164 -6.762 -0.254 1 98.31 174 GLY A C 1
ATOM 1324 O O . GLY A 1 174 ? -15.508 -6.934 -1.427 1 98.31 174 GLY A O 1
ATOM 1325 N N . LEU A 1 175 ? -14.258 -5.918 0.104 1 98.44 175 LEU A N 1
ATOM 1326 C CA . LEU A 1 175 ? -13.391 -5.195 -0.818 1 98.44 175 LEU A CA 1
ATOM 1327 C C . LEU A 1 175 ? -11.922 -5.391 -0.45 1 98.44 175 LEU A C 1
ATOM 1329 O O . LEU A 1 175 ? -11.539 -5.215 0.709 1 98.44 175 LEU A O 1
ATOM 1333 N N . MET A 1 176 ? -11.188 -5.793 -1.48 1 97 176 MET A N 1
ATOM 1334 C CA . MET A 1 176 ? -9.781 -6.082 -1.202 1 97 176 MET A CA 1
ATOM 1335 C C . MET A 1 176 ? -8.867 -5.098 -1.928 1 97 176 MET A C 1
ATOM 1337 O O . MET A 1 176 ? -9.188 -4.645 -3.027 1 97 176 MET A O 1
ATOM 1341 N N . THR A 1 177 ? -7.746 -4.703 -1.303 1 98 177 THR A N 1
ATOM 1342 C CA . THR A 1 177 ? -6.609 -4.047 -1.938 1 98 177 THR A CA 1
ATOM 1343 C C . THR A 1 177 ? -5.344 -4.887 -1.787 1 98 177 THR A C 1
ATOM 1345 O O . THR A 1 177 ? -4.977 -5.273 -0.675 1 98 177 THR A O 1
ATOM 1348 N N . THR A 1 178 ? -4.793 -5.242 -2.873 1 98.19 178 THR A N 1
ATOM 1349 C CA . THR A 1 178 ? -3.443 -5.789 -2.752 1 98.19 178 THR A CA 1
ATOM 1350 C C . THR A 1 178 ? -2.4 -4.684 -2.885 1 98.19 178 THR A C 1
ATOM 1352 O O . THR A 1 178 ? -2.451 -3.885 -3.822 1 98.19 178 THR A O 1
ATOM 1355 N N . ILE A 1 179 ? -1.633 -4.492 -1.869 1 98.62 179 ILE A N 1
ATOM 1356 C CA . ILE A 1 179 ? -0.4 -3.725 -2.01 1 98.62 179 ILE A CA 1
ATOM 1357 C C . ILE A 1 179 ? 0.685 -4.598 -2.635 1 98.62 179 ILE A C 1
ATOM 1359 O O . ILE A 1 179 ? 1.215 -5.5 -1.982 1 98.62 179 ILE A O 1
ATOM 1363 N N . HIS A 1 180 ? 0.897 -4.328 -3.863 1 98.38 180 HIS A N 1
ATOM 1364 C CA . HIS A 1 180 ? 1.534 -5.289 -4.758 1 98.38 180 HIS A CA 1
ATOM 1365 C C . HIS A 1 180 ? 2.945 -4.844 -5.129 1 98.38 180 HIS A C 1
ATOM 1367 O O . HIS A 1 180 ? 3.154 -3.695 -5.527 1 98.38 180 HIS A O 1
ATOM 1373 N N . ALA A 1 181 ? 3.91 -5.766 -5.055 1 97.69 181 ALA A N 1
ATOM 1374 C CA . ALA A 1 181 ? 5.266 -5.508 -5.535 1 97.69 181 ALA A CA 1
ATOM 1375 C C . ALA A 1 181 ? 5.27 -5.203 -7.031 1 97.69 181 ALA A C 1
ATOM 1377 O O . ALA A 1 181 ? 4.297 -5.5 -7.734 1 97.69 181 ALA A O 1
ATOM 1378 N N . THR A 1 182 ? 6.344 -4.566 -7.496 1 95.31 182 THR A N 1
ATOM 1379 C CA . THR A 1 182 ? 6.504 -4.223 -8.906 1 95.31 182 THR A CA 1
ATOM 1380 C C . THR A 1 182 ? 6.453 -5.477 -9.773 1 95.31 182 THR A C 1
ATOM 1382 O O . THR A 1 182 ? 6.809 -6.566 -9.32 1 95.31 182 THR A O 1
ATOM 1385 N N . THR A 1 183 ? 5.977 -5.27 -10.969 1 90.06 183 THR A N 1
ATOM 1386 C CA . THR A 1 183 ? 5.938 -6.363 -11.93 1 90.06 183 THR A CA 1
ATOM 1387 C C . THR A 1 183 ? 6.988 -6.16 -13.023 1 90.06 183 THR A C 1
ATOM 1389 O O . THR A 1 183 ? 7.488 -5.051 -13.211 1 90.06 183 THR A O 1
ATOM 1392 N N . ALA A 1 184 ? 7.242 -7.16 -13.75 1 87.81 184 ALA A N 1
ATOM 1393 C CA . ALA A 1 184 ? 8.312 -7.16 -14.742 1 87.81 184 ALA A CA 1
ATOM 1394 C C . ALA A 1 184 ? 7.996 -6.211 -15.891 1 87.81 184 ALA A C 1
ATOM 1396 O O . ALA A 1 184 ? 8.898 -5.746 -16.594 1 87.81 184 ALA A O 1
ATOM 1397 N N . THR A 1 185 ? 6.719 -5.887 -16.078 1 87.75 185 THR A N 1
ATOM 1398 C CA . THR A 1 185 ? 6.344 -5.086 -17.234 1 87.75 185 THR A CA 1
ATOM 1399 C C . THR A 1 185 ? 6.34 -3.602 -16.891 1 87.75 185 THR A C 1
ATOM 1401 O O . THR A 1 185 ? 6.16 -2.754 -17.766 1 87.75 185 THR A O 1
ATOM 1404 N N . GLN A 1 186 ? 6.473 -3.289 -15.656 1 93.44 186 GLN A N 1
ATOM 1405 C CA . GLN A 1 186 ? 6.5 -1.883 -15.258 1 93.44 186 GLN A CA 1
ATOM 1406 C C . GLN A 1 186 ? 7.844 -1.246 -15.602 1 93.44 186 GLN A C 1
ATOM 1408 O O . GLN A 1 186 ? 8.844 -1.948 -15.789 1 93.44 186 GLN A O 1
ATOM 1413 N N . LEU A 1 187 ? 7.816 0.076 -15.688 1 93.94 187 LEU A N 1
ATOM 1414 C CA . LEU A 1 187 ? 9 0.805 -16.125 1 93.94 187 LEU A CA 1
ATOM 1415 C C . LEU A 1 187 ? 9.719 1.439 -14.945 1 93.94 187 LEU A C 1
ATOM 1417 O O . LEU A 1 187 ? 9.078 1.945 -14.023 1 93.94 187 LEU A O 1
ATOM 1421 N N . THR A 1 188 ? 11.031 1.465 -15.016 1 91.06 188 THR A N 1
ATOM 1422 C CA . THR A 1 188 ? 11.828 2.047 -13.945 1 91.06 188 THR A CA 1
ATOM 1423 C C . THR A 1 188 ? 11.672 3.564 -13.914 1 91.06 188 THR A C 1
ATOM 1425 O O . THR A 1 188 ? 11.633 4.168 -12.844 1 91.06 188 THR A O 1
ATOM 1428 N N . VAL A 1 189 ? 11.562 4.156 -15.125 1 92.38 189 VAL A N 1
ATOM 1429 C CA . VAL A 1 189 ? 11.32 5.59 -15.266 1 92.38 189 VAL A CA 1
ATOM 1430 C C . VAL A 1 189 ? 10.109 5.82 -16.156 1 92.38 189 VAL A C 1
ATOM 1432 O O . VAL A 1 189 ? 9.602 4.887 -16.781 1 92.38 189 VAL A O 1
ATOM 1435 N N . ASP A 1 190 ? 9.562 7.012 -16.125 1 94.75 190 ASP A N 1
ATOM 1436 C CA . ASP A 1 190 ? 8.375 7.316 -16.906 1 94.75 190 ASP A CA 1
ATOM 1437 C C . ASP A 1 190 ? 8.586 6.988 -18.375 1 94.75 190 ASP A C 1
ATOM 1439 O O . ASP A 1 190 ? 9.656 7.27 -18.938 1 94.75 190 ASP A O 1
ATOM 1443 N N . GLY A 1 191 ? 7.648 6.32 -18.984 1 93.81 191 GLY A N 1
ATOM 1444 C CA . GLY A 1 191 ? 7.707 5.957 -20.391 1 93.81 191 GLY A CA 1
ATOM 1445 C C . GLY A 1 191 ? 6.367 5.523 -20.953 1 93.81 191 GLY A C 1
ATOM 1446 O O . GLY A 1 191 ? 5.391 5.391 -20.219 1 93.81 191 GLY A O 1
ATOM 1447 N N . PRO A 1 192 ? 6.266 5.336 -22.188 1 91.62 192 PRO A N 1
ATOM 1448 C CA . PRO A 1 192 ? 5.012 4.914 -22.812 1 91.62 192 PRO A CA 1
ATOM 1449 C C . PRO A 1 192 ? 4.598 3.496 -22.422 1 91.62 192 PRO A C 1
ATOM 1451 O O . PRO A 1 192 ? 5.449 2.611 -22.328 1 91.62 192 PRO A O 1
ATOM 1454 N N . SER A 1 193 ? 3.381 3.369 -22.078 1 90.06 193 SER A N 1
ATOM 1455 C CA . SER A 1 193 ? 2.795 2.068 -21.781 1 90.06 193 SER A CA 1
ATOM 1456 C C . SER A 1 193 ? 1.556 1.81 -22.625 1 90.06 193 SER A C 1
ATOM 1458 O O . SER A 1 193 ? 0.641 2.635 -22.672 1 90.06 193 SER A O 1
ATOM 1460 N N . LYS A 1 194 ? 1.56 0.692 -23.312 1 82.5 194 LYS A N 1
ATOM 1461 C CA . LYS A 1 194 ? 0.463 0.348 -24.219 1 82.5 194 LYS A CA 1
ATOM 1462 C C . LYS A 1 194 ? -0.796 -0.017 -23.438 1 82.5 194 LYS A C 1
ATOM 1464 O O . LYS A 1 194 ? -1.913 0.194 -23.906 1 82.5 194 LYS A O 1
ATOM 1469 N N . LYS A 1 195 ? -0.69 -0.497 -22.281 1 81.44 195 LYS A N 1
ATOM 1470 C CA . LYS A 1 195 ? -1.802 -1.066 -21.531 1 81.44 195 LYS A CA 1
ATOM 1471 C C . LYS A 1 195 ? -2.533 0.01 -20.734 1 81.44 195 LYS A C 1
ATOM 1473 O O . LYS A 1 195 ? -3.762 0.094 -20.766 1 81.44 195 LYS A O 1
ATOM 1478 N N . ASP A 1 196 ? -1.754 0.808 -19.969 1 89.06 196 ASP A N 1
ATOM 1479 C CA . ASP A 1 196 ? -2.391 1.847 -19.172 1 89.06 196 ASP A CA 1
ATOM 1480 C C . ASP A 1 196 ? -1.411 2.975 -18.844 1 89.06 196 ASP A C 1
ATOM 1482 O O . ASP A 1 196 ? -0.208 2.74 -18.719 1 89.06 196 ASP A O 1
ATOM 1486 N N . PHE A 1 197 ? -1.918 4.145 -18.734 1 93.25 197 PHE A N 1
ATOM 1487 C CA . PHE A 1 197 ? -1.099 5.336 -18.531 1 93.25 197 PHE A CA 1
ATOM 1488 C C . PHE A 1 197 ? -0.332 5.262 -17.219 1 93.25 197 PHE A C 1
ATOM 1490 O O . PHE A 1 197 ? 0.863 5.562 -17.172 1 93.25 197 PHE A O 1
ATOM 1497 N N . ARG A 1 198 ? -0.919 4.84 -16.109 1 95.75 198 ARG A N 1
ATOM 1498 C CA . ARG A 1 198 ? -0.282 4.789 -14.797 1 95.75 198 ARG A CA 1
ATOM 1499 C C . ARG A 1 198 ? 0.858 3.775 -14.781 1 95.75 198 ARG A C 1
ATOM 1501 O O . ARG A 1 198 ? 1.882 3.996 -14.133 1 95.75 198 ARG A O 1
ATOM 1508 N N . GLY A 1 199 ? 0.624 2.688 -15.547 1 93.44 199 GLY A N 1
ATOM 1509 C CA . GLY A 1 199 ? 1.623 1.631 -15.586 1 93.44 199 GLY A CA 1
ATOM 1510 C C . GLY A 1 199 ? 2.918 2.061 -16.25 1 93.44 199 GLY A C 1
ATOM 1511 O O . GLY A 1 199 ? 3.951 1.408 -16.078 1 93.44 199 GLY A O 1
ATOM 1512 N N . GLY A 1 200 ? 2.85 3.137 -17 1 94.88 200 GLY A N 1
ATOM 1513 C CA . GLY A 1 200 ? 4.039 3.654 -17.656 1 94.88 200 GLY A CA 1
ATOM 1514 C C . GLY A 1 200 ? 4.84 4.598 -16.781 1 94.88 200 GLY A C 1
ATOM 1515 O O . GLY A 1 200 ? 5.941 5.012 -17.156 1 94.88 200 GLY A O 1
ATOM 1516 N N . ARG A 1 201 ? 4.297 4.887 -15.586 1 96.12 201 ARG A N 1
ATOM 1517 C CA . ARG A 1 201 ? 5 5.789 -14.68 1 96.12 201 ARG A CA 1
ATOM 1518 C C . ARG A 1 201 ? 6.027 5.035 -13.844 1 96.12 201 ARG A C 1
ATOM 1520 O O . ARG A 1 201 ? 5.93 3.816 -13.688 1 96.12 201 ARG A O 1
ATOM 1527 N N . SER A 1 202 ? 7.004 5.703 -13.32 1 96.62 202 SER A N 1
ATOM 1528 C CA . SER A 1 202 ? 8.172 5.09 -12.688 1 96.62 202 SER A CA 1
ATOM 1529 C C . SER A 1 202 ? 7.754 4.176 -11.539 1 96.62 202 SER A C 1
ATOM 1531 O O . SER A 1 202 ? 7.191 4.641 -10.539 1 96.62 202 SER A O 1
ATOM 1533 N N . ALA A 1 203 ? 8.102 2.871 -11.68 1 95.75 203 ALA A N 1
ATOM 1534 C CA . ALA A 1 203 ? 7.84 1.884 -10.633 1 95.75 203 ALA A CA 1
ATOM 1535 C C . ALA A 1 203 ? 8.789 2.07 -9.453 1 95.75 203 ALA A C 1
ATOM 1537 O O . ALA A 1 203 ? 8.531 1.551 -8.359 1 95.75 203 ALA A O 1
ATOM 1538 N N . LEU A 1 204 ? 9.844 2.893 -9.648 1 93.75 204 LEU A N 1
ATOM 1539 C CA . LEU A 1 204 ? 10.906 3.016 -8.648 1 93.75 204 LEU A CA 1
ATOM 1540 C C . LEU A 1 204 ? 10.492 3.969 -7.535 1 93.75 204 LEU A C 1
ATOM 1542 O O . LEU A 1 204 ? 10.961 3.848 -6.402 1 93.75 204 LEU A O 1
ATOM 1546 N N . ILE A 1 205 ? 9.562 4.91 -7.898 1 96 205 ILE A N 1
ATOM 1547 C CA . ILE A 1 205 ? 9.445 5.992 -6.93 1 96 205 ILE A CA 1
ATOM 1548 C C . ILE A 1 205 ? 7.977 6.309 -6.676 1 96 205 ILE A C 1
ATOM 1550 O O . ILE A 1 205 ? 7.648 7.332 -6.066 1 96 205 ILE A O 1
ATOM 1554 N N . ASN A 1 206 ? 7.02 5.414 -7.223 1 98.25 206 ASN A N 1
ATOM 1555 C CA . ASN A 1 206 ? 5.609 5.77 -7.109 1 98.25 206 ASN A CA 1
ATOM 1556 C C . ASN A 1 206 ? 4.805 4.66 -6.438 1 98.25 206 ASN A C 1
ATOM 1558 O O . ASN A 1 206 ? 5.16 3.486 -6.531 1 98.25 206 ASN A O 1
ATOM 1562 N N . ILE A 1 207 ? 3.771 5.047 -5.719 1 98.44 207 ILE A N 1
ATOM 1563 C CA . ILE A 1 207 ? 2.584 4.223 -5.543 1 98.44 207 ILE A CA 1
ATOM 1564 C C . ILE A 1 207 ? 1.682 4.344 -6.77 1 98.44 207 ILE A C 1
ATOM 1566 O O . ILE A 1 207 ? 1.297 5.449 -7.156 1 98.44 207 ILE A O 1
ATOM 1570 N N . ILE A 1 208 ? 1.328 3.242 -7.391 1 98 208 ILE A N 1
ATOM 1571 C CA . ILE A 1 208 ? 0.637 3.273 -8.672 1 98 208 ILE A CA 1
ATOM 1572 C C . ILE A 1 208 ? -0.657 2.467 -8.586 1 98 208 ILE A C 1
ATOM 1574 O O . ILE A 1 208 ? -0.625 1.237 -8.5 1 98 208 ILE A O 1
ATOM 1578 N N . PRO A 1 209 ? -1.826 3.174 -8.586 1 97.75 209 PRO A N 1
ATOM 1579 C CA . PRO A 1 209 ? -3.084 2.426 -8.656 1 97.75 209 PRO A CA 1
ATOM 1580 C C . PRO A 1 209 ? -3.188 1.56 -9.906 1 97.75 209 PRO A C 1
ATOM 1582 O O . PRO A 1 209 ? -2.773 1.981 -10.992 1 97.75 209 PRO A O 1
ATOM 1585 N N . ALA A 1 210 ? -3.664 0.353 -9.742 1 95.5 210 ALA A N 1
ATOM 1586 C CA . ALA A 1 210 ? -3.863 -0.568 -10.859 1 95.5 210 ALA A CA 1
ATOM 1587 C C . ALA A 1 210 ? -5.129 -1.398 -10.664 1 95.5 210 ALA A C 1
ATOM 1589 O O . ALA A 1 210 ? -5.582 -1.594 -9.539 1 95.5 210 ALA A O 1
ATOM 1590 N N . THR A 1 211 ? -5.633 -1.836 -11.742 1 92.12 211 THR A N 1
ATOM 1591 C CA . THR A 1 211 ? -6.793 -2.723 -11.703 1 92.12 211 THR A CA 1
ATOM 1592 C C . THR A 1 211 ? -6.355 -4.176 -11.57 1 92.12 211 THR A C 1
ATOM 1594 O O . THR A 1 211 ? -5.266 -4.547 -12.008 1 92.12 211 THR A O 1
ATOM 1597 N N . THR A 1 212 ? -7.195 -4.879 -10.883 1 92.12 212 THR A N 1
ATOM 1598 C CA . THR A 1 212 ? -6.988 -6.32 -10.789 1 92.12 212 THR A CA 1
ATOM 1599 C C . THR A 1 212 ? -8.312 -7.066 -10.867 1 92.12 212 THR A C 1
ATOM 1601 O O . THR A 1 212 ? -9.336 -6.578 -10.375 1 92.12 212 THR A O 1
ATOM 1604 N N . GLY A 1 213 ? -8.289 -8.219 -11.531 1 91.19 213 GLY A N 1
ATOM 1605 C CA . GLY A 1 213 ? -9.461 -9.078 -11.578 1 91.19 213 GLY A CA 1
ATOM 1606 C C . GLY A 1 213 ? -9.438 -10.18 -10.539 1 91.19 213 GLY A C 1
ATOM 1607 O O . GLY A 1 213 ? -10.305 -11.055 -10.531 1 91.19 213 GLY A O 1
ATOM 1608 N N . ALA A 1 214 ? -8.516 -10.117 -9.602 1 91.19 214 ALA A N 1
ATOM 1609 C CA . ALA A 1 214 ? -8.258 -11.219 -8.672 1 91.19 214 ALA A CA 1
ATOM 1610 C C . ALA A 1 214 ? -9.461 -11.477 -7.777 1 91.19 214 ALA A C 1
ATOM 1612 O O . ALA A 1 214 ? -9.82 -12.633 -7.523 1 91.19 214 ALA A O 1
ATOM 1613 N N . ALA A 1 215 ? -10.047 -10.414 -7.336 1 90.69 215 ALA A N 1
ATOM 1614 C CA . ALA A 1 215 ? -11.164 -10.562 -6.406 1 90.69 215 ALA A CA 1
ATOM 1615 C C . ALA A 1 215 ? -12.398 -11.102 -7.121 1 90.69 215 ALA A C 1
ATOM 1617 O O . ALA A 1 215 ? -13.148 -11.914 -6.566 1 90.69 215 ALA A O 1
ATOM 1618 N N . LYS A 1 216 ? -12.617 -10.656 -8.289 1 91.81 216 LYS A N 1
ATOM 1619 C CA . LYS A 1 216 ? -13.711 -11.203 -9.086 1 91.81 216 LYS A CA 1
ATOM 1620 C C . LYS A 1 216 ? -13.477 -12.672 -9.422 1 91.81 216 LYS A C 1
ATOM 1622 O O . LYS A 1 216 ? -14.422 -13.461 -9.484 1 91.81 216 LYS A O 1
ATOM 1627 N N . ALA A 1 217 ? -12.25 -13.008 -9.641 1 94.44 217 ALA A N 1
ATOM 1628 C CA . ALA A 1 217 ? -11.883 -14.383 -9.945 1 94.44 217 ALA A CA 1
ATOM 1629 C C . ALA A 1 217 ? -12.211 -15.312 -8.781 1 94.44 217 ALA A C 1
ATOM 1631 O O . ALA A 1 217 ? -12.453 -16.5 -8.977 1 94.44 217 ALA A O 1
ATOM 1632 N N . VAL A 1 218 ? -12.18 -14.766 -7.59 1 95.94 218 VAL A N 1
ATOM 1633 C CA . VAL A 1 218 ? -12.555 -15.57 -6.434 1 95.94 218 VAL A CA 1
ATOM 1634 C C . VAL A 1 218 ? -13.984 -16.094 -6.602 1 95.94 218 VAL A C 1
ATOM 1636 O O . VAL A 1 218 ? -14.297 -17.203 -6.199 1 95.94 218 VAL A O 1
ATOM 1639 N N . GLY A 1 219 ? -14.883 -15.32 -7.207 1 95.5 219 GLY A N 1
ATOM 1640 C CA . GLY A 1 219 ? -16.25 -15.758 -7.465 1 95.5 219 GLY A CA 1
ATOM 1641 C C . GLY A 1 219 ? -16.328 -16.938 -8.422 1 95.5 219 GLY A C 1
ATOM 1642 O O . GLY A 1 219 ? -17.281 -17.719 -8.367 1 95.5 219 GLY A O 1
ATOM 1643 N N . LYS A 1 220 ? -15.328 -17.016 -9.25 1 94.31 220 LYS A N 1
ATOM 1644 C CA . LYS A 1 220 ? -15.297 -18.109 -10.219 1 94.31 220 LYS A CA 1
ATOM 1645 C C . LYS A 1 220 ? -14.852 -19.422 -9.562 1 94.31 220 LYS A C 1
ATOM 1647 O O . LYS A 1 220 ? -15.289 -20.5 -9.961 1 94.31 220 LYS A O 1
ATOM 1652 N N . VAL A 1 221 ? -14.016 -19.328 -8.531 1 96.88 221 VAL A N 1
ATOM 1653 C CA . VAL A 1 221 ? -13.469 -20.547 -7.938 1 96.88 221 VAL A CA 1
ATOM 1654 C C . VAL A 1 221 ? -14.219 -20.875 -6.652 1 96.88 221 VAL A C 1
ATOM 1656 O O . VAL A 1 221 ? -14.133 -22 -6.145 1 96.88 221 VAL A O 1
ATOM 1659 N N . ILE A 1 222 ? -14.883 -19.922 -6.078 1 97.75 222 ILE A N 1
ATOM 1660 C CA . ILE A 1 222 ? -15.836 -20.094 -4.98 1 97.75 222 ILE A CA 1
ATOM 1661 C C . ILE A 1 222 ? -17.188 -19.484 -5.367 1 97.75 222 ILE A C 1
ATOM 1663 O O . ILE A 1 222 ? -17.5 -18.359 -4.984 1 97.75 222 ILE A O 1
ATOM 1667 N N . PRO A 1 223 ? -18 -20.234 -5.973 1 97.06 223 PRO A N 1
ATOM 1668 C CA . PRO A 1 223 ? -19.234 -19.703 -6.555 1 97.06 223 PRO A CA 1
ATOM 1669 C C . PRO A 1 223 ? -20.094 -18.969 -5.535 1 97.06 223 PRO A C 1
ATOM 1671 O O . PRO A 1 223 ? -20.766 -17.984 -5.879 1 97.06 223 PRO A O 1
ATOM 1674 N N . GLU A 1 224 ? -20.078 -19.359 -4.289 1 96.88 224 GLU A N 1
ATOM 1675 C CA . GLU A 1 224 ? -20.844 -18.719 -3.227 1 96.88 224 GLU A CA 1
ATOM 1676 C C . GLU A 1 224 ? -20.438 -17.266 -3.043 1 96.88 224 GLU A C 1
ATOM 1678 O O . GLU A 1 224 ? -21.188 -16.469 -2.477 1 96.88 224 GLU A O 1
ATOM 1683 N N . LEU A 1 225 ? -19.281 -16.922 -3.52 1 98.12 225 LEU A N 1
ATOM 1684 C CA . LEU A 1 225 ?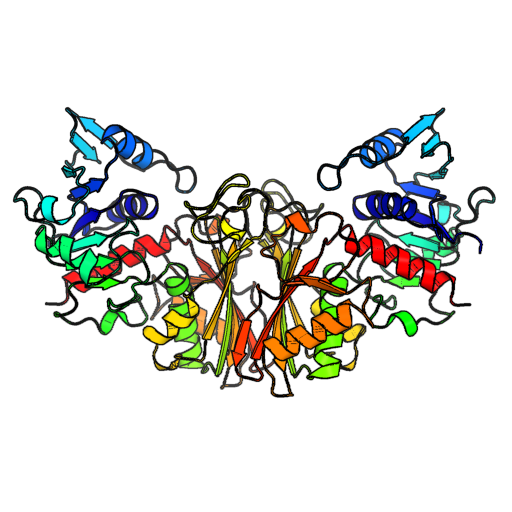 -18.766 -15.578 -3.297 1 98.12 225 LEU A CA 1
ATOM 1685 C C . LEU A 1 225 ? -18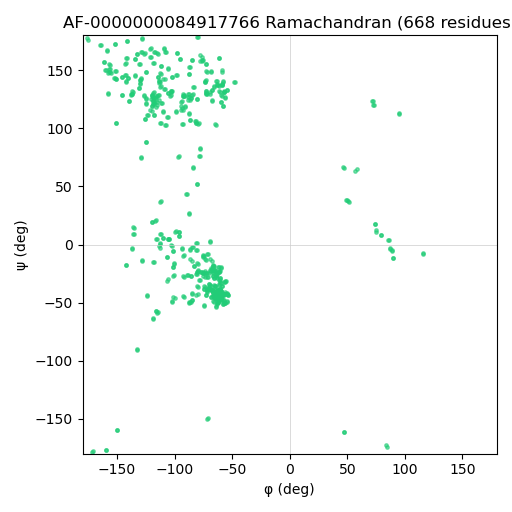.875 -14.727 -4.559 1 98.12 225 LEU A C 1
ATOM 1687 O O . LEU A 1 225 ? -18.375 -13.602 -4.605 1 98.12 225 LEU A O 1
ATOM 1691 N N . ASN A 1 226 ? -19.516 -15.312 -5.617 1 97.31 226 ASN A N 1
ATOM 1692 C CA . ASN A 1 226 ? -19.703 -14.539 -6.84 1 97.31 226 ASN A CA 1
ATOM 1693 C C . ASN A 1 226 ? -20.531 -13.273 -6.582 1 97.31 226 ASN A C 1
ATOM 1695 O O . ASN A 1 226 ? -21.625 -13.344 -6.02 1 97.31 226 ASN A O 1
ATOM 1699 N N . GLY A 1 227 ? -19.938 -12.125 -6.918 1 96.44 227 GLY A N 1
ATOM 1700 C CA . GLY A 1 227 ? -20.609 -10.852 -6.762 1 96.44 227 GLY A CA 1
ATOM 1701 C C . GLY A 1 227 ? -20.422 -10.242 -5.383 1 96.44 227 GLY A C 1
ATOM 1702 O O . GLY A 1 227 ? -20.859 -9.117 -5.133 1 96.44 227 GLY A O 1
ATOM 1703 N N . LYS A 1 228 ? -19.75 -10.938 -4.484 1 98 228 LYS A N 1
ATOM 1704 C CA . LYS A 1 228 ? -19.625 -10.469 -3.109 1 98 228 LYS A CA 1
ATOM 1705 C C . LYS A 1 228 ? -18.266 -9.812 -2.873 1 98 228 LYS A C 1
ATOM 1707 O O . LYS A 1 228 ? -18.078 -9.109 -1.879 1 98 228 LYS A O 1
ATOM 1712 N N . LEU A 1 229 ? -17.359 -10.078 -3.781 1 97.81 229 LEU A N 1
ATOM 1713 C CA . LEU A 1 229 ? -16 -9.555 -3.611 1 97.81 229 LEU A CA 1
ATOM 1714 C C . LEU A 1 229 ? -15.531 -8.852 -4.879 1 97.81 229 LEU A C 1
ATOM 1716 O O . LEU A 1 229 ? -15.852 -9.281 -5.988 1 97.81 229 LEU A O 1
ATOM 1720 N N . THR A 1 230 ? -14.852 -7.797 -4.777 1 96.94 230 THR A N 1
ATOM 1721 C CA . THR A 1 230 ? -14.047 -7.145 -5.801 1 96.94 230 THR A CA 1
ATOM 1722 C C . THR A 1 230 ? -12.891 -6.375 -5.168 1 96.94 230 THR A C 1
ATOM 1724 O O . THR A 1 230 ? -12.719 -6.391 -3.947 1 96.94 230 THR A O 1
ATOM 1727 N N . GLY A 1 231 ? -12.062 -5.898 -6.004 1 96.44 231 GLY A N 1
ATOM 1728 C CA . GLY A 1 231 ? -10.914 -5.242 -5.402 1 96.44 231 GLY A CA 1
ATOM 1729 C C . GLY A 1 231 ? -10.047 -4.512 -6.41 1 96.44 231 GLY A C 1
ATOM 1730 O O . GLY A 1 231 ? -10.406 -4.402 -7.586 1 96.44 231 GLY A O 1
ATOM 1731 N N . MET A 1 232 ? -8.977 -3.949 -5.848 1 96.88 232 MET A N 1
ATOM 1732 C CA . MET A 1 232 ? -8.016 -3.174 -6.633 1 96.88 232 MET A CA 1
ATOM 1733 C C . MET A 1 232 ? -6.59 -3.438 -6.164 1 96.88 232 MET A C 1
ATOM 1735 O O . MET A 1 232 ? -6.367 -4.262 -5.273 1 96.88 232 MET A O 1
ATOM 1739 N N . SER A 1 233 ? -5.672 -2.84 -6.91 1 97.44 233 SER A N 1
ATOM 1740 C CA . SER A 1 233 ? -4.262 -3.02 -6.582 1 97.44 233 SER A CA 1
ATOM 1741 C C . SER A 1 233 ? -3.541 -1.678 -6.488 1 97.44 233 SER A C 1
ATOM 1743 O O . SER A 1 233 ? -3.904 -0.723 -7.18 1 97.44 233 SER A O 1
ATOM 1745 N N . MET A 1 234 ? -2.641 -1.594 -5.559 1 98.25 234 MET A N 1
ATOM 1746 C CA . MET A 1 234 ? -1.655 -0.52 -5.465 1 98.25 234 MET A CA 1
ATOM 1747 C C . MET A 1 234 ? -0.238 -1.068 -5.598 1 98.25 234 MET A C 1
ATOM 1749 O O . MET A 1 234 ? 0.267 -1.723 -4.684 1 98.25 234 MET A O 1
ATOM 1753 N N . ARG A 1 235 ? 0.395 -0.712 -6.734 1 98.31 235 ARG A N 1
ATOM 1754 C CA . ARG A 1 235 ? 1.766 -1.172 -6.93 1 98.31 235 ARG A CA 1
ATOM 1755 C C . ARG A 1 235 ? 2.758 -0.26 -6.215 1 98.31 235 ARG A C 1
ATOM 1757 O O . ARG A 1 235 ? 2.604 0.963 -6.227 1 98.31 235 ARG A O 1
ATOM 1764 N N . VAL A 1 236 ? 3.705 -0.874 -5.539 1 98.56 236 VAL A N 1
ATOM 1765 C CA . VAL A 1 236 ? 4.664 -0.103 -4.754 1 98.56 236 VAL A CA 1
ATOM 1766 C C . VAL A 1 236 ? 6.086 -0.532 -5.109 1 98.56 236 VAL A C 1
ATOM 1768 O O . VAL A 1 236 ? 6.289 -1.585 -5.719 1 98.56 236 VAL A O 1
ATOM 1771 N N . PRO A 1 237 ? 7.148 0.265 -4.715 1 97.38 237 PRO A N 1
ATOM 1772 C CA . PRO A 1 237 ? 8.523 0.027 -5.168 1 97.38 237 PRO A CA 1
ATOM 1773 C C . PRO A 1 237 ? 9.219 -1.079 -4.379 1 97.38 237 PRO A C 1
ATOM 1775 O O . PRO A 1 237 ? 10.32 -0.875 -3.863 1 97.38 237 PRO A O 1
ATOM 1778 N N . THR A 1 238 ? 8.68 -2.211 -4.23 1 97.38 238 THR A N 1
ATOM 1779 C CA . THR A 1 238 ? 9.344 -3.412 -3.738 1 97.38 238 THR A CA 1
ATOM 1780 C C . THR A 1 238 ? 9.477 -4.449 -4.848 1 97.38 238 THR A C 1
ATOM 1782 O O . THR A 1 238 ? 8.656 -4.492 -5.77 1 97.38 238 THR A O 1
ATOM 1785 N N . ALA A 1 239 ? 10.477 -5.312 -4.746 1 95.88 239 ALA A N 1
ATOM 1786 C CA . ALA A 1 239 ? 10.812 -6.211 -5.848 1 95.88 239 ALA A CA 1
ATOM 1787 C C . ALA A 1 239 ? 9.961 -7.477 -5.801 1 95.88 239 ALA A C 1
ATOM 1789 O O . ALA A 1 239 ? 9.781 -8.148 -6.82 1 95.88 239 ALA A O 1
ATOM 1790 N N . ASP A 1 240 ? 9.555 -7.797 -4.566 1 97.5 240 ASP A N 1
ATOM 1791 C CA . ASP A 1 240 ? 8.797 -9.031 -4.406 1 97.5 240 ASP A CA 1
ATOM 1792 C C . ASP A 1 240 ? 7.977 -9.016 -3.119 1 97.5 240 ASP A C 1
ATOM 1794 O O . ASP A 1 240 ? 8.133 -8.117 -2.291 1 97.5 240 ASP A O 1
ATOM 1798 N N . VAL A 1 241 ? 7.039 -9.992 -3.029 1 98.5 241 VAL A N 1
ATOM 1799 C CA . VAL A 1 241 ? 6.125 -10.203 -1.911 1 98.5 241 VAL A CA 1
ATOM 1800 C C . VAL A 1 241 ? 5.062 -9.102 -1.897 1 98.5 241 VAL A C 1
ATOM 1802 O O . VAL A 1 241 ? 5.387 -7.918 -1.994 1 98.5 241 VAL A O 1
ATOM 1805 N N . SER A 1 242 ? 3.939 -9.453 -1.932 1 98.62 242 SER A N 1
ATOM 1806 C CA . SER A 1 242 ? 2.766 -8.594 -1.861 1 98.62 242 SER A CA 1
ATOM 1807 C C . SER A 1 242 ? 1.884 -8.953 -0.672 1 98.62 242 SER A C 1
ATOM 1809 O O . SER A 1 242 ? 2.121 -9.961 0 1 98.62 242 SER A O 1
ATOM 1811 N N . VAL A 1 243 ? 0.935 -8.078 -0.409 1 98.81 243 VAL A N 1
ATOM 1812 C CA . VAL A 1 243 ? 0.054 -8.312 0.729 1 98.81 243 VAL A CA 1
ATOM 1813 C C . VAL A 1 243 ? -1.389 -7.996 0.343 1 98.81 243 VAL A C 1
ATOM 1815 O O . VAL A 1 243 ? -1.654 -6.984 -0.31 1 98.81 243 VAL A O 1
ATOM 1818 N N . VAL A 1 244 ? -2.277 -8.961 0.633 1 98.62 244 VAL A N 1
ATOM 1819 C CA . VAL A 1 244 ? -3.715 -8.75 0.482 1 98.62 244 VAL A CA 1
ATOM 1820 C C . VAL A 1 244 ? -4.277 -8.094 1.744 1 98.62 244 VAL A C 1
ATOM 1822 O O . VAL A 1 244 ? -4 -8.547 2.857 1 98.62 244 VAL A O 1
ATOM 1825 N N . ASP A 1 245 ? -4.945 -7.008 1.559 1 98.44 245 ASP A N 1
ATOM 1826 C CA . ASP A 1 245 ? -5.766 -6.328 2.553 1 98.44 245 ASP A CA 1
ATOM 1827 C C . ASP A 1 245 ? -7.254 -6.484 2.238 1 98.44 245 ASP A C 1
ATOM 1829 O O . ASP A 1 245 ? -7.781 -5.805 1.354 1 98.44 245 ASP A O 1
ATOM 1833 N N . LEU A 1 246 ? -7.902 -7.383 2.979 1 98.62 246 LEU A N 1
ATOM 1834 C CA . LEU A 1 246 ? -9.305 -7.684 2.721 1 98.62 246 LEU A CA 1
ATOM 1835 C C . LEU A 1 246 ? -10.195 -7.074 3.797 1 98.62 246 LEU A C 1
ATOM 1837 O O . LEU A 1 246 ? -10.133 -7.473 4.965 1 98.62 246 LEU A O 1
ATOM 1841 N N . THR A 1 247 ? -10.953 -6.074 3.463 1 98.75 247 THR A N 1
ATOM 1842 C CA . THR A 1 247 ? -12.031 -5.59 4.316 1 98.75 247 THR A CA 1
ATOM 1843 C C . THR A 1 247 ? -13.328 -6.348 4.043 1 98.75 247 THR A C 1
ATOM 1845 O O . THR A 1 247 ? -13.773 -6.434 2.895 1 98.75 247 THR A O 1
ATOM 1848 N N . VAL A 1 248 ? -13.961 -6.914 5.117 1 98.5 248 VAL A N 1
ATOM 1849 C CA . VAL A 1 248 ? -15.086 -7.797 4.848 1 98.5 248 VAL A CA 1
ATOM 1850 C C . VAL A 1 248 ? -16.172 -7.594 5.91 1 98.5 248 VAL A C 1
ATOM 1852 O O . VAL A 1 248 ? -15.859 -7.336 7.074 1 98.5 248 VAL A O 1
ATOM 1855 N N . LYS A 1 249 ? -17.359 -7.605 5.504 1 98.69 249 LYS A N 1
ATOM 1856 C CA . LYS A 1 249 ? -18.516 -7.773 6.375 1 98.69 249 LYS A CA 1
ATOM 1857 C C . LYS A 1 249 ? -18.922 -9.242 6.484 1 98.69 249 LYS A C 1
ATOM 1859 O O . LYS A 1 249 ? -19.109 -9.914 5.469 1 98.69 249 LYS A O 1
ATOM 1864 N N . LEU A 1 250 ? -19.062 -9.773 7.711 1 98.69 250 LEU A N 1
ATOM 1865 C CA . LEU A 1 250 ? -19.406 -11.172 7.941 1 98.69 250 LEU A CA 1
ATOM 1866 C C . LEU A 1 250 ? -20.859 -11.305 8.391 1 98.69 250 LEU A C 1
ATOM 1868 O O . LEU A 1 250 ? -21.406 -10.383 9 1 98.69 250 LEU A O 1
ATOM 1872 N N . SER A 1 251 ? -21.438 -12.43 8.078 1 98.62 251 SER A N 1
ATOM 1873 C CA . SER A 1 251 ? -22.828 -12.688 8.469 1 98.62 251 SER A CA 1
ATOM 1874 C C . SER A 1 251 ? -22.906 -13.133 9.93 1 98.62 251 SER A C 1
ATOM 1876 O O . SER A 1 251 ? -23.844 -12.773 10.641 1 98.62 251 SER A O 1
ATOM 1878 N N . LYS A 1 252 ? -21.953 -13.875 10.391 1 98.44 252 LYS A N 1
ATOM 1879 C CA . LYS A 1 252 ? -21.906 -14.367 11.766 1 98.44 252 LYS A CA 1
ATOM 1880 C C . LYS A 1 252 ? -21.125 -13.414 12.664 1 98.44 252 LYS A C 1
ATOM 1882 O O . LYS A 1 252 ? -19.984 -13.047 12.344 1 98.44 252 LYS A O 1
ATOM 1887 N N . GLU A 1 253 ? -21.781 -13.039 13.766 1 98.56 253 GLU A N 1
ATOM 1888 C CA . GLU A 1 253 ? -21.031 -12.273 14.75 1 98.56 253 GLU A CA 1
ATOM 1889 C C . GLU A 1 253 ? -19.875 -13.086 15.32 1 98.56 253 GLU A C 1
ATOM 1891 O O . GLU A 1 253 ? -20.016 -14.281 15.578 1 98.56 253 GLU A O 1
ATOM 1896 N N . THR A 1 254 ? -18.766 -12.398 15.43 1 98.62 254 THR A N 1
ATOM 1897 C CA . THR A 1 254 ? -17.562 -13.047 15.93 1 98.62 254 THR A CA 1
ATOM 1898 C C . THR A 1 254 ? -16.578 -12.016 16.453 1 98.62 254 THR A C 1
ATOM 1900 O O . THR A 1 254 ? -16.938 -10.852 16.672 1 98.62 254 THR A O 1
ATOM 1903 N N . THR A 1 255 ? -15.391 -12.484 16.891 1 98.56 255 THR A N 1
ATOM 1904 C CA . THR A 1 255 ? -14.297 -11.609 17.297 1 98.56 255 THR A CA 1
ATOM 1905 C C . THR A 1 255 ? -13.078 -11.828 16.406 1 98.56 255 THR A C 1
ATOM 1907 O O . THR A 1 255 ? -12.945 -12.867 15.758 1 98.56 255 THR A O 1
ATOM 1910 N N . TYR A 1 256 ? -12.312 -10.844 16.375 1 98.44 256 TYR A N 1
ATOM 1911 C CA . TYR A 1 256 ? -11.062 -10.953 15.617 1 98.44 256 TYR A CA 1
ATOM 1912 C C . TYR A 1 256 ? -10.266 -12.172 16.062 1 98.44 256 TYR A C 1
ATOM 1914 O O . TYR A 1 256 ? -9.758 -12.93 15.234 1 98.44 256 TYR A O 1
ATOM 1922 N N . ASP A 1 257 ? -10.195 -12.383 17.375 1 98.5 257 ASP A N 1
ATOM 1923 C CA . ASP A 1 257 ? -9.43 -13.492 17.938 1 98.5 257 ASP A CA 1
ATOM 1924 C C . ASP A 1 257 ? -10 -14.836 17.484 1 98.5 257 ASP A C 1
ATOM 1926 O O . ASP A 1 257 ? -9.258 -15.781 17.234 1 98.5 257 ASP A O 1
ATOM 1930 N N . GLU A 1 258 ? -11.289 -14.914 17.422 1 98.69 258 GLU A N 1
ATOM 1931 C CA . GLU A 1 258 ? -11.914 -16.156 16.969 1 98.69 258 GLU A CA 1
ATOM 1932 C C . GLU A 1 258 ? -11.578 -16.438 15.516 1 98.69 258 GLU A C 1
ATOM 1934 O O . GLU A 1 258 ? -11.289 -17.594 15.156 1 98.69 258 GLU A O 1
ATOM 1939 N N . VAL A 1 259 ? -11.648 -15.453 14.695 1 98.81 259 VAL A N 1
ATOM 1940 C CA . VAL A 1 259 ? -11.312 -15.641 13.289 1 98.81 259 VAL A CA 1
ATOM 1941 C C . VAL A 1 259 ? -9.859 -16.078 13.148 1 98.81 259 VAL A C 1
ATOM 1943 O O . VAL A 1 259 ? -9.555 -17 12.383 1 98.81 259 VAL A O 1
ATOM 1946 N N . MET A 1 260 ? -8.969 -15.477 13.938 1 98.81 260 MET A N 1
ATOM 1947 C CA . MET A 1 260 ? -7.555 -15.844 13.891 1 98.81 260 MET A CA 1
ATOM 1948 C C . MET A 1 260 ? -7.359 -17.297 14.312 1 98.81 260 MET A C 1
ATOM 1950 O O . MET A 1 260 ? -6.547 -18.016 13.727 1 98.81 260 MET A O 1
ATOM 1954 N N . SER A 1 261 ? -8.07 -17.656 15.281 1 98.81 261 SER A N 1
ATOM 1955 C CA . SER A 1 261 ? -7.969 -19.031 15.742 1 98.81 261 SER A CA 1
ATOM 1956 C C . SER A 1 261 ? -8.367 -20.016 14.648 1 98.81 261 SER A C 1
ATOM 1958 O O . SER A 1 261 ? -7.711 -21.047 14.461 1 98.81 261 SER A O 1
ATOM 1960 N N . VAL A 1 262 ? -9.398 -19.734 13.953 1 98.81 262 VAL A N 1
ATOM 1961 C CA . VAL A 1 262 ? -9.875 -20.594 12.883 1 98.81 262 VAL A CA 1
ATOM 1962 C C . VAL A 1 262 ? -8.859 -20.625 11.742 1 98.81 262 VAL A C 1
ATOM 1964 O O . VAL A 1 262 ? -8.555 -21.688 11.203 1 98.81 262 VAL A O 1
ATOM 1967 N N . LEU A 1 263 ? -8.344 -19.484 11.383 1 98.88 263 LEU A N 1
ATOM 1968 C CA . LEU A 1 263 ? -7.359 -19.391 10.305 1 98.88 263 LEU A CA 1
ATOM 1969 C C . LEU A 1 263 ? -6.074 -20.125 10.68 1 98.88 263 LEU A C 1
ATOM 1971 O O . LEU A 1 263 ? -5.473 -20.797 9.844 1 98.88 263 LEU A O 1
ATOM 1975 N N . LYS A 1 264 ? -5.664 -19.969 11.953 1 98.81 264 LYS A N 1
ATOM 1976 C CA . LYS A 1 264 ? -4.496 -20.703 12.43 1 98.81 264 LYS A CA 1
ATOM 1977 C C . LYS A 1 264 ? -4.707 -22.219 12.32 1 98.81 264 LYS A C 1
ATOM 1979 O O . LYS A 1 264 ? -3.852 -22.938 11.789 1 98.81 264 LYS A O 1
ATOM 1984 N N . SER A 1 265 ? -5.812 -22.641 12.781 1 98.88 265 SER A N 1
ATOM 1985 C CA . SER A 1 265 ? -6.129 -24.062 12.719 1 98.88 265 SER A CA 1
ATOM 1986 C C . SER A 1 265 ? -6.137 -24.562 11.281 1 98.88 265 SER A C 1
ATOM 1988 O O . SER A 1 265 ? -5.566 -25.625 10.984 1 98.88 265 SER A O 1
ATOM 1990 N N . ALA A 1 266 ? -6.773 -23.844 10.375 1 98.75 266 ALA A N 1
ATOM 1991 C CA . ALA A 1 266 ? -6.828 -24.234 8.969 1 98.75 266 ALA A CA 1
ATOM 1992 C C . ALA A 1 266 ? -5.43 -24.328 8.367 1 98.75 266 ALA A C 1
ATOM 1994 O O . ALA A 1 266 ? -5.129 -25.25 7.605 1 98.75 266 ALA A O 1
ATOM 1995 N N . SER A 1 267 ? -4.555 -23.422 8.703 1 98.75 267 SER A N 1
ATOM 1996 C CA . SER A 1 267 ? -3.203 -23.359 8.156 1 98.75 267 SER A CA 1
ATOM 1997 C C . SER A 1 267 ? -2.387 -24.578 8.578 1 98.75 267 SER A C 1
ATOM 1999 O O . SER A 1 267 ? -1.432 -24.953 7.898 1 98.75 267 SER A O 1
ATOM 2001 N N . GLU A 1 268 ? -2.822 -25.188 9.68 1 98.5 268 GLU A N 1
ATOM 2002 C CA . GLU A 1 268 ? -2.082 -26.328 10.227 1 98.5 268 GLU A CA 1
ATOM 2003 C C . GLU A 1 268 ? -2.75 -27.656 9.859 1 98.5 268 GLU A C 1
ATOM 2005 O O . GLU A 1 268 ? -2.205 -28.719 10.125 1 98.5 268 GLU A O 1
ATOM 2010 N N . THR A 1 269 ? -3.918 -27.625 9.234 1 98.19 269 THR A N 1
ATOM 2011 C CA . THR A 1 269 ? -4.668 -28.844 8.945 1 98.19 269 THR A CA 1
ATOM 2012 C C . THR A 1 269 ? -5.156 -28.844 7.5 1 98.19 269 THR A C 1
ATOM 2014 O O . THR A 1 269 ? -4.375 -29.094 6.578 1 98.19 269 THR A O 1
ATOM 2017 N N . THR A 1 270 ? -6.371 -28.297 7.215 1 97.31 270 THR A N 1
ATOM 2018 C CA . THR A 1 270 ? -7.066 -28.469 5.945 1 97.31 270 THR A CA 1
ATOM 2019 C C . THR A 1 270 ? -6.367 -27.672 4.844 1 97.31 270 THR A C 1
ATOM 2021 O O . THR A 1 270 ? -6.48 -28 3.662 1 97.31 270 THR A O 1
ATOM 2024 N N . MET A 1 271 ? -5.641 -26.609 5.23 1 98.25 271 MET A N 1
ATOM 2025 C CA . MET A 1 271 ? -4.996 -25.75 4.242 1 98.25 271 MET A CA 1
ATOM 2026 C C . MET A 1 271 ? -3.48 -25.797 4.387 1 98.25 271 MET A C 1
ATOM 2028 O O . MET A 1 271 ? -2.785 -24.875 3.969 1 98.25 271 MET A O 1
ATOM 2032 N N . LYS A 1 272 ? -2.971 -26.891 5.043 1 98.12 272 LYS A N 1
ATOM 2033 C CA . LYS A 1 272 ? -1.531 -27.016 5.25 1 98.12 272 LYS A CA 1
ATOM 2034 C C . LYS A 1 272 ? -0.78 -26.969 3.922 1 98.12 272 LYS A C 1
ATOM 2036 O O . LYS A 1 272 ? -1.159 -27.656 2.969 1 98.12 272 LYS A O 1
ATOM 2041 N N . GLY A 1 273 ? 0.274 -26.141 3.875 1 97.75 273 GLY A N 1
ATOM 2042 C CA . GLY A 1 273 ? 1.075 -26.016 2.668 1 97.75 273 GLY A CA 1
ATOM 2043 C C . GLY A 1 273 ? 0.562 -24.938 1.722 1 97.75 273 GLY A C 1
ATOM 2044 O O . GLY A 1 273 ? 1.244 -24.578 0.761 1 97.75 273 GLY A O 1
ATOM 2045 N N . ILE A 1 274 ? -0.637 -24.422 1.97 1 98.56 274 ILE A N 1
ATOM 2046 C CA . ILE A 1 274 ? -1.25 -23.375 1.168 1 98.56 274 ILE A CA 1
ATOM 2047 C C . ILE A 1 274 ? -1.413 -22.109 2.012 1 98.56 274 ILE A C 1
ATOM 2049 O O . ILE A 1 274 ? -0.864 -21.062 1.677 1 98.56 274 ILE A O 1
ATOM 2053 N N . LEU A 1 275 ? -2.143 -22.266 3.102 1 98.69 275 LEU A N 1
ATOM 2054 C CA . LEU A 1 275 ? -2.34 -21.188 4.055 1 98.69 275 LEU A CA 1
ATOM 2055 C C . LEU A 1 275 ? -1.288 -21.234 5.156 1 98.69 275 LEU A C 1
ATOM 2057 O O . LEU A 1 275 ? -0.974 -22.312 5.676 1 98.69 275 LEU A O 1
ATOM 2061 N N . GLY A 1 276 ? -0.631 -20.141 5.414 1 98.81 276 GLY A N 1
ATOM 2062 C CA . GLY A 1 276 ? 0.218 -19.969 6.586 1 98.81 276 GLY A CA 1
ATOM 2063 C C . GLY A 1 276 ? -0.363 -19.016 7.613 1 98.81 276 GLY A C 1
ATOM 2064 O O . GLY A 1 276 ? -1.374 -18.359 7.359 1 98.81 276 GLY A O 1
ATOM 2065 N N . PHE A 1 277 ? 0.22 -19 8.766 1 98.81 277 PHE A N 1
ATOM 2066 C CA . PHE A 1 277 ? -0.215 -18.156 9.875 1 98.81 277 PHE A CA 1
ATOM 2067 C C . PHE A 1 277 ? 0.977 -17.688 10.703 1 98.81 277 PHE A C 1
ATOM 2069 O O . PHE A 1 277 ? 1.864 -18.484 11.023 1 98.81 277 PHE A O 1
ATOM 2076 N N . THR A 1 278 ? 1.078 -16.391 10.945 1 98.75 278 THR A N 1
ATOM 2077 C CA . THR A 1 278 ? 2.186 -15.898 11.758 1 98.75 278 THR A CA 1
ATOM 2078 C C . THR A 1 278 ? 1.688 -14.898 12.797 1 98.75 278 THR A C 1
ATOM 2080 O O . THR A 1 278 ? 0.768 -14.125 12.531 1 98.75 278 THR A O 1
ATOM 2083 N N . GLU A 1 279 ? 2.309 -14.906 13.945 1 98.06 279 GLU A N 1
ATOM 2084 C CA . GLU A 1 279 ? 2.082 -13.938 15.016 1 98.06 279 GLU A CA 1
ATOM 2085 C C . GLU A 1 279 ? 3.311 -13.062 15.234 1 98.06 279 GLU A C 1
ATOM 2087 O O . GLU A 1 279 ? 3.299 -12.172 16.094 1 98.06 279 GLU A O 1
ATOM 2092 N N . ASP A 1 280 ? 4.375 -13.297 14.406 1 97 280 ASP A N 1
ATOM 2093 C CA . ASP A 1 280 ? 5.602 -12.523 14.516 1 97 280 ASP A CA 1
ATOM 2094 C C . ASP A 1 280 ? 5.438 -11.141 13.875 1 97 280 ASP A C 1
ATOM 2096 O O . ASP A 1 280 ? 4.551 -10.938 13.047 1 97 280 ASP A O 1
ATOM 2100 N N . ALA A 1 281 ? 6.281 -10.195 14.297 1 96.62 281 ALA A N 1
ATOM 2101 C CA . ALA A 1 281 ? 6.312 -8.859 13.703 1 96.62 281 ALA A CA 1
ATOM 2102 C C . ALA A 1 281 ? 7.059 -8.867 12.367 1 96.62 281 ALA A C 1
ATOM 2104 O O . ALA A 1 281 ? 8.164 -8.336 12.266 1 96.62 281 ALA A O 1
ATOM 2105 N N . VAL A 1 282 ? 6.41 -9.367 11.352 1 97.88 282 VAL A N 1
ATOM 2106 C CA . VAL A 1 282 ? 7.043 -9.648 10.07 1 97.88 282 VAL A CA 1
ATOM 2107 C C . VAL A 1 282 ? 6.832 -8.469 9.125 1 97.88 282 VAL A C 1
ATOM 2109 O O . VAL A 1 282 ? 5.996 -7.598 9.383 1 97.88 282 VAL A O 1
ATOM 2112 N N . VAL A 1 283 ? 7.66 -8.398 8.133 1 98.31 283 VAL A N 1
ATOM 2113 C CA . VAL A 1 283 ? 7.555 -7.48 7.004 1 98.31 283 VAL A CA 1
ATOM 2114 C C . VAL A 1 283 ? 7.645 -8.258 5.695 1 98.31 283 VAL A C 1
ATOM 2116 O O . VAL A 1 283 ? 7.801 -9.484 5.703 1 98.31 283 VAL A O 1
ATOM 2119 N N . SER A 1 284 ? 7.512 -7.613 4.543 1 98.5 284 SER A N 1
ATOM 2120 C CA . SER A 1 284 ? 7.348 -8.281 3.252 1 98.5 284 SER A CA 1
ATOM 2121 C C . SER A 1 284 ? 8.531 -9.188 2.945 1 98.5 284 SER A C 1
ATOM 2123 O O . SER A 1 284 ? 8.344 -10.344 2.537 1 98.5 284 SER A O 1
ATOM 2125 N N . GLN A 1 285 ? 9.781 -8.773 3.252 1 97.19 285 GLN A N 1
ATOM 2126 C CA . GLN A 1 285 ? 10.977 -9.508 2.852 1 97.19 285 GLN A CA 1
ATOM 2127 C C . GLN A 1 285 ? 11.055 -10.859 3.557 1 97.19 285 GLN A C 1
ATOM 2129 O O . GLN A 1 285 ? 11.789 -11.75 3.121 1 97.19 285 GLN A O 1
ATOM 2134 N N . ASP A 1 286 ? 10.328 -10.992 4.613 1 98.25 286 ASP A N 1
ATOM 2135 C CA . ASP A 1 286 ? 10.406 -12.227 5.391 1 98.25 286 ASP A CA 1
ATOM 2136 C C . ASP A 1 286 ? 9.75 -13.391 4.648 1 98.25 286 ASP A C 1
ATOM 2138 O O . ASP A 1 286 ? 9.914 -14.547 5.035 1 98.25 286 ASP A O 1
ATOM 2142 N N . PHE A 1 287 ? 9.078 -13.078 3.533 1 98.62 287 PHE A N 1
ATOM 2143 C CA . PHE A 1 287 ? 8.305 -14.117 2.873 1 98.62 287 PHE A CA 1
ATOM 2144 C C . PHE A 1 287 ? 8.867 -14.422 1.488 1 98.62 287 PHE A C 1
ATOM 2146 O O . PHE A 1 287 ? 8.281 -15.195 0.729 1 98.62 287 PHE A O 1
ATOM 2153 N N . VAL A 1 288 ? 9.984 -13.812 1.124 1 98.25 288 VAL A N 1
ATOM 2154 C CA . VAL A 1 288 ? 10.625 -14.102 -0.155 1 98.25 288 VAL A CA 1
ATOM 2155 C C . VAL A 1 288 ? 10.914 -15.602 -0.256 1 98.25 288 VAL A C 1
ATOM 2157 O O . VAL A 1 288 ? 11.477 -16.188 0.664 1 98.25 288 VAL A O 1
ATOM 2160 N N . SER A 1 289 ? 10.461 -16.219 -1.297 1 98.06 289 SER A N 1
ATOM 2161 C CA . SER A 1 289 ? 10.688 -17.625 -1.627 1 98.06 289 SER A CA 1
ATOM 2162 C C . SER A 1 289 ? 9.852 -18.531 -0.735 1 98.06 289 SER A C 1
ATOM 2164 O O . SER A 1 289 ? 10.195 -19.703 -0.54 1 98.06 289 SER A O 1
ATOM 2166 N N . ASP A 1 290 ? 8.789 -17.969 -0.061 1 98.44 290 ASP A N 1
ATOM 2167 C CA . ASP A 1 290 ? 7.836 -18.797 0.658 1 98.44 290 ASP A CA 1
ATOM 2168 C C . ASP A 1 290 ? 6.922 -19.547 -0.311 1 98.44 290 ASP A C 1
ATOM 2170 O O . ASP A 1 290 ? 6.348 -18.938 -1.22 1 98.44 290 ASP A O 1
ATOM 2174 N N . SER A 1 291 ? 6.742 -20.844 -0.173 1 98.38 291 SER A N 1
ATOM 2175 C CA . SER A 1 291 ? 6.008 -21.672 -1.127 1 98.38 291 SER A CA 1
ATOM 2176 C C . SER A 1 291 ? 4.508 -21.609 -0.869 1 98.38 291 SER A C 1
ATOM 2178 O O . SER A 1 291 ? 3.711 -22.062 -1.694 1 98.38 291 SER A O 1
ATOM 2180 N N . ARG A 1 292 ? 4.137 -21.188 0.289 1 98.5 292 ARG A N 1
ATOM 2181 C CA . ARG A 1 292 ? 2.719 -21 0.574 1 98.5 292 ARG A CA 1
ATOM 2182 C C . ARG A 1 292 ? 2.176 -19.766 -0.145 1 98.5 292 ARG A C 1
ATOM 2184 O O . ARG A 1 292 ? 2.918 -18.812 -0.412 1 98.5 292 ARG A O 1
ATOM 2191 N N . THR A 1 293 ? 0.833 -19.688 -0.431 1 98.75 293 THR A N 1
ATOM 2192 C CA . THR A 1 293 ? 0.288 -18.656 -1.295 1 98.75 293 THR A CA 1
ATOM 2193 C C . THR A 1 293 ? -0.474 -17.609 -0.478 1 98.75 293 THR A C 1
ATOM 2195 O O . THR A 1 293 ? -0.874 -16.578 -1.004 1 98.75 293 THR A O 1
ATOM 2198 N N . SER A 1 294 ? -0.729 -17.891 0.811 1 98.88 294 SER A N 1
ATOM 2199 C CA . SER A 1 294 ? -1.479 -16.969 1.667 1 98.88 294 SER A CA 1
ATOM 2200 C C . SER A 1 294 ? -1.052 -17.109 3.125 1 98.88 294 SER A C 1
ATOM 2202 O O . SER A 1 294 ? -1.427 -18.062 3.803 1 98.88 294 SER A O 1
ATOM 2204 N N . ILE A 1 295 ? -0.272 -16.188 3.664 1 98.94 295 ILE A N 1
ATOM 2205 C CA . ILE A 1 295 ? 0.206 -16.266 5.039 1 98.94 295 ILE A CA 1
ATOM 2206 C C . ILE A 1 295 ? -0.438 -15.164 5.875 1 98.94 295 ILE A C 1
ATOM 2208 O O . ILE A 1 295 ? -0.01 -14.008 5.824 1 98.94 295 ILE A O 1
ATOM 2212 N N . VAL A 1 296 ? -1.398 -15.555 6.695 1 98.94 296 VAL A N 1
ATOM 2213 C CA . VAL A 1 296 ? -2.184 -14.633 7.504 1 98.94 296 VAL A CA 1
ATOM 2214 C C . VAL A 1 296 ? -1.294 -13.992 8.562 1 98.94 296 VAL A C 1
ATOM 2216 O O . VAL A 1 296 ? -0.604 -14.688 9.312 1 98.94 296 VAL A O 1
ATOM 2219 N N . ASP A 1 297 ? -1.259 -12.711 8.57 1 98.81 297 ASP A N 1
ATOM 2220 C CA . ASP A 1 297 ? -0.567 -11.938 9.602 1 98.81 297 ASP A CA 1
ATOM 2221 C C . ASP A 1 297 ? -1.52 -11.547 10.727 1 98.81 297 ASP A C 1
ATOM 2223 O O . ASP A 1 297 ? -2.264 -10.57 10.609 1 98.81 297 ASP A O 1
ATOM 2227 N N . ALA A 1 298 ? -1.417 -12.234 11.828 1 98.44 298 ALA A N 1
ATOM 2228 C CA . ALA A 1 298 ? -2.377 -12.094 12.922 1 98.44 298 ALA A CA 1
ATOM 2229 C C . ALA A 1 298 ? -2.312 -10.703 13.539 1 98.44 298 ALA A C 1
ATOM 2231 O O . ALA A 1 298 ? -3.318 -10.188 14.039 1 98.44 298 ALA A O 1
ATOM 2232 N N . GLY A 1 299 ? -1.161 -10.117 13.469 1 97.12 299 GLY A N 1
ATOM 2233 C CA . GLY A 1 299 ? -0.979 -8.844 14.141 1 97.12 299 GLY A CA 1
ATOM 2234 C C . GLY A 1 299 ? -1.23 -7.645 13.242 1 97.12 299 GLY A C 1
ATOM 2235 O O . GLY A 1 299 ? -1.181 -6.5 13.695 1 97.12 299 GLY A O 1
ATOM 2236 N N . ALA A 1 300 ? -1.499 -7.906 11.984 1 97.12 300 ALA A N 1
ATOM 2237 C CA . ALA A 1 300 ? -1.577 -6.789 11.047 1 97.12 300 ALA A CA 1
ATOM 2238 C C . ALA A 1 300 ? -3.027 -6.414 10.766 1 97.12 300 ALA A C 1
ATOM 2240 O O . ALA A 1 300 ? -3.314 -5.281 10.367 1 97.12 300 ALA A O 1
ATOM 2241 N N . GLY A 1 301 ? -3.996 -7.316 10.891 1 97.19 301 GLY A N 1
ATOM 2242 C CA . GLY A 1 301 ? -5.402 -7.023 10.656 1 97.19 301 GLY A CA 1
ATOM 2243 C C . GLY A 1 301 ? -6.07 -6.34 11.836 1 97.19 301 GLY A C 1
ATOM 2244 O O . GLY A 1 301 ? -5.418 -6.031 12.836 1 97.19 301 GLY A O 1
ATOM 2245 N N . ILE A 1 302 ? -7.363 -6.039 11.609 1 97.12 302 ILE A N 1
ATOM 2246 C CA . ILE A 1 302 ? -8.078 -5.328 12.672 1 97.12 302 ILE A CA 1
ATOM 2247 C C . ILE A 1 302 ? -9.578 -5.57 12.531 1 97.12 302 ILE A C 1
ATOM 2249 O O . ILE A 1 302 ? -10.062 -5.883 11.445 1 97.12 302 ILE A O 1
ATOM 2253 N N . GLY A 1 303 ? -10.258 -5.523 13.68 1 97.25 303 GLY A N 1
ATOM 2254 C CA . GLY A 1 303 ? -11.711 -5.555 13.711 1 97.25 303 GLY A CA 1
ATOM 2255 C C . GLY A 1 303 ? -12.328 -4.258 14.203 1 97.25 303 GLY A C 1
ATOM 2256 O O . GLY A 1 303 ? -11.82 -3.633 15.133 1 97.25 303 GLY A O 1
ATOM 2257 N N . LEU A 1 304 ? -13.383 -3.859 13.562 1 97.5 304 LEU A N 1
ATOM 2258 C CA . LEU A 1 304 ? -14.109 -2.668 13.992 1 97.5 304 LEU A CA 1
ATOM 2259 C C . LEU A 1 304 ? -15.227 -3.031 14.961 1 97.5 304 LEU A C 1
ATOM 2261 O O . LEU A 1 304 ? -15.445 -2.336 15.953 1 97.5 304 LEU A O 1
ATOM 2265 N N . ASN A 1 305 ? -15.953 -4.02 14.672 1 97.56 305 ASN A N 1
ATOM 2266 C CA . ASN A 1 305 ? -17.047 -4.566 15.477 1 97.56 305 ASN A CA 1
ATOM 2267 C C . ASN A 1 305 ? -17.203 -6.066 15.258 1 97.56 305 ASN A C 1
ATOM 2269 O O . ASN A 1 305 ? -16.281 -6.738 14.812 1 97.56 305 ASN A O 1
ATOM 2273 N N . SER A 1 306 ? -18.375 -6.629 15.578 1 98.38 306 SER A N 1
ATOM 2274 C CA . SER A 1 306 ? -18.516 -8.078 15.641 1 98.38 306 SER A CA 1
ATOM 2275 C C . SER A 1 306 ? -18.719 -8.68 14.25 1 98.38 306 SER A C 1
ATOM 2277 O O . SER A 1 306 ? -18.75 -9.898 14.086 1 98.38 306 SER A O 1
ATOM 2279 N N . THR A 1 307 ? -18.844 -7.824 13.164 1 98.5 307 THR A N 1
ATOM 2280 C CA . THR A 1 307 ? -19.109 -8.383 11.844 1 98.5 307 THR A CA 1
ATOM 2281 C C . THR A 1 307 ? -18.25 -7.707 10.781 1 98.5 307 THR A C 1
ATOM 2283 O O . THR A 1 307 ? -18.375 -8 9.594 1 98.5 307 THR A O 1
ATOM 2286 N N . PHE A 1 308 ? -17.453 -6.695 11.172 1 98.62 308 PHE A N 1
ATOM 2287 C CA . PHE A 1 308 ? -16.719 -5.891 10.203 1 98.62 308 PHE A CA 1
ATOM 2288 C C . PHE A 1 308 ? -15.227 -5.902 10.516 1 98.62 308 PHE A C 1
ATOM 2290 O O . PHE A 1 308 ? -14.797 -5.352 11.531 1 98.62 308 PHE A O 1
ATOM 2297 N N . PHE A 1 309 ? -14.43 -6.594 9.586 1 98.69 309 PHE A N 1
ATOM 2298 C CA . PHE A 1 309 ? -13.031 -6.879 9.883 1 98.69 309 PHE A CA 1
ATOM 2299 C C . PHE A 1 309 ? -12.148 -6.555 8.68 1 98.69 309 PHE A C 1
ATOM 2301 O O . PHE A 1 309 ? -12.641 -6.398 7.562 1 98.69 309 PHE A O 1
ATOM 2308 N N . LYS A 1 310 ? -10.922 -6.387 8.977 1 98.44 310 LYS A N 1
ATOM 2309 C CA . LYS A 1 310 ? -9.844 -6.344 7.992 1 98.44 310 LYS A CA 1
ATOM 2310 C C . LYS A 1 310 ? -8.836 -7.473 8.234 1 98.44 310 LYS A C 1
ATOM 2312 O O . LYS A 1 310 ? -8.305 -7.609 9.336 1 98.44 310 LYS A O 1
ATOM 2317 N N . PHE A 1 311 ? -8.625 -8.281 7.219 1 98.75 311 PHE A N 1
ATOM 2318 C CA . PHE A 1 311 ? -7.648 -9.359 7.309 1 98.75 311 PHE A CA 1
ATOM 2319 C C . PHE A 1 311 ? -6.484 -9.117 6.359 1 98.75 311 PHE A C 1
ATOM 2321 O O . PHE A 1 311 ? -6.684 -8.656 5.23 1 98.75 311 PHE A O 1
ATOM 2328 N N . VAL A 1 312 ? -5.266 -9.445 6.848 1 98.81 312 VAL A N 1
ATOM 2329 C CA . VAL A 1 312 ? -4.039 -9.203 6.102 1 98.81 312 VAL A CA 1
ATOM 2330 C C . VAL A 1 312 ? -3.312 -10.523 5.852 1 98.81 312 VAL A C 1
ATOM 2332 O O . VAL A 1 312 ? -3.068 -11.289 6.785 1 98.81 312 VAL A O 1
ATOM 2335 N N . SER A 1 313 ? -2.969 -10.758 4.609 1 98.88 313 SER A N 1
ATOM 2336 C CA . SER A 1 313 ? -2.273 -11.992 4.258 1 98.88 313 SER A CA 1
ATOM 2337 C C . SER A 1 313 ? -1.148 -11.734 3.262 1 98.88 313 SER A C 1
ATOM 2339 O O . SER A 1 313 ? -1.371 -11.125 2.215 1 98.88 313 SER A O 1
ATOM 2341 N N . TRP A 1 314 ? 0.039 -12.234 3.57 1 98.88 314 TRP A N 1
ATOM 2342 C CA . TRP A 1 314 ? 1.229 -12.055 2.744 1 98.88 314 TRP A CA 1
ATOM 2343 C C . TRP A 1 314 ? 1.32 -13.148 1.684 1 98.88 314 TRP A C 1
ATOM 2345 O O . TRP A 1 314 ? 0.819 -14.258 1.881 1 98.88 314 TRP A O 1
ATOM 2355 N N . TYR A 1 315 ? 1.966 -12.812 0.6 1 98.75 315 TYR A N 1
ATOM 2356 C CA . TYR A 1 315 ? 2.279 -13.844 -0.384 1 98.75 315 TYR A CA 1
ATOM 2357 C C . TYR A 1 315 ? 3.445 -13.414 -1.269 1 98.75 315 TYR A C 1
ATOM 2359 O O . TYR A 1 315 ? 3.512 -12.266 -1.704 1 98.75 315 TYR A O 1
ATOM 2367 N N . ASP A 1 316 ? 4.438 -14.305 -1.414 1 98.5 316 ASP A N 1
ATOM 2368 C CA . ASP A 1 316 ? 5.355 -14.156 -2.537 1 98.5 316 ASP A CA 1
ATOM 2369 C C . ASP A 1 316 ? 4.633 -14.344 -3.869 1 98.5 316 ASP A C 1
ATOM 2371 O O . ASP A 1 316 ? 4.285 -15.469 -4.238 1 98.5 316 ASP A O 1
ATOM 2375 N N . ASN A 1 317 ? 4.395 -13.227 -4.504 1 96.94 317 ASN A N 1
ATOM 2376 C CA . ASN A 1 317 ? 3.562 -13.266 -5.703 1 96.94 317 ASN A CA 1
ATOM 2377 C C . ASN A 1 317 ? 4.273 -13.977 -6.855 1 96.94 317 ASN A C 1
ATOM 2379 O O . ASN A 1 317 ? 3.734 -14.062 -7.957 1 96.94 317 ASN A O 1
ATOM 2383 N N . GLU A 1 318 ? 5.469 -14.484 -6.645 1 97.5 318 GLU A N 1
ATOM 2384 C CA . GLU A 1 318 ? 6.227 -15.234 -7.645 1 97.5 318 GLU A CA 1
ATOM 2385 C C . GLU A 1 318 ? 6.441 -16.672 -7.211 1 97.5 318 GLU A C 1
ATOM 2387 O O . GLU A 1 318 ? 5.965 -17.609 -7.867 1 97.5 318 GLU A O 1
ATOM 2392 N N . TYR A 1 319 ? 7.047 -16.828 -6.047 1 98.38 319 TYR A N 1
ATOM 2393 C CA . TYR A 1 319 ? 7.469 -18.172 -5.621 1 98.38 319 TYR A CA 1
ATOM 2394 C C . TYR A 1 319 ? 6.273 -19 -5.18 1 98.38 319 TYR A C 1
ATOM 2396 O O . TYR A 1 319 ? 6.113 -20.141 -5.613 1 98.38 319 TYR A O 1
ATOM 2404 N N . GLY A 1 320 ? 5.449 -18.438 -4.246 1 98.5 320 GLY A N 1
ATOM 2405 C CA . GLY A 1 320 ? 4.254 -19.156 -3.834 1 98.5 320 GLY A CA 1
ATOM 2406 C C . GLY A 1 320 ? 3.342 -19.5 -4.992 1 98.5 320 GLY A C 1
ATOM 2407 O O . GLY A 1 320 ? 2.844 -20.625 -5.074 1 98.5 320 GLY A O 1
ATOM 2408 N N . TYR A 1 321 ? 3.207 -18.578 -5.875 1 98.56 321 TYR A N 1
ATOM 2409 C CA . TYR A 1 321 ? 2.395 -18.781 -7.07 1 98.56 321 TYR A CA 1
ATOM 2410 C C . TYR A 1 321 ? 2.951 -19.922 -7.922 1 98.56 321 TYR A C 1
ATOM 2412 O O . TYR A 1 321 ? 2.213 -20.812 -8.32 1 98.56 321 TYR A O 1
ATOM 2420 N N . SER A 1 322 ? 4.23 -19.875 -8.18 1 98.69 322 SER A N 1
ATOM 2421 C CA . SER A 1 322 ? 4.895 -20.891 -8.984 1 98.69 322 SER A CA 1
ATOM 2422 C C . SER A 1 322 ? 4.797 -22.266 -8.336 1 98.69 322 SER A C 1
ATOM 2424 O O . SER A 1 322 ? 4.598 -23.266 -9.016 1 98.69 322 SER A O 1
ATOM 2426 N N . SER A 1 323 ? 4.926 -22.25 -7.043 1 98.69 323 SER A N 1
ATOM 2427 C CA . SER A 1 323 ? 4.832 -23.5 -6.305 1 98.69 323 SER A CA 1
ATOM 2428 C C . SER A 1 323 ? 3.469 -24.156 -6.492 1 98.69 323 SER A C 1
ATOM 2430 O O . SER A 1 323 ? 3.381 -25.359 -6.75 1 98.69 323 SER A O 1
ATOM 2432 N N . LYS A 1 324 ? 2.459 -23.375 -6.438 1 98.62 324 LYS A N 1
ATOM 2433 C CA . LYS A 1 324 ? 1.122 -23.953 -6.547 1 98.62 324 LYS A CA 1
ATOM 2434 C C . LYS A 1 324 ? 0.756 -24.219 -8 1 98.62 324 LYS A C 1
ATOM 2436 O O . LYS A 1 324 ? -0.132 -25.031 -8.289 1 98.62 324 LYS A O 1
ATOM 2441 N N . LEU A 1 325 ? 1.411 -23.484 -8.93 1 98.75 325 LEU A N 1
ATOM 2442 C CA . LEU A 1 325 ? 1.292 -23.828 -10.336 1 98.75 325 LEU A CA 1
ATOM 2443 C C . LEU A 1 325 ? 1.761 -25.266 -10.578 1 98.75 325 LEU A C 1
ATOM 2445 O O . LEU A 1 325 ? 1.112 -26.016 -11.305 1 98.75 325 LEU A O 1
ATOM 2449 N N . ILE A 1 326 ? 2.871 -25.656 -9.938 1 98.75 326 ILE A N 1
ATOM 2450 C CA . ILE A 1 326 ? 3.402 -27.016 -10.055 1 98.75 326 ILE A CA 1
ATOM 2451 C C . ILE A 1 326 ? 2.43 -28.016 -9.422 1 98.75 326 ILE A C 1
ATOM 2453 O O . ILE A 1 326 ? 2.121 -29.047 -10.008 1 98.75 326 ILE A O 1
ATOM 2457 N N . ASP A 1 327 ? 1.931 -27.656 -8.234 1 98.62 327 ASP A N 1
ATOM 2458 C CA . ASP A 1 327 ? 0.977 -28.531 -7.559 1 98.62 327 ASP A CA 1
ATOM 2459 C C . ASP A 1 327 ? -0.239 -28.797 -8.445 1 98.62 327 ASP A C 1
ATOM 2461 O O . ASP A 1 327 ? -0.71 -29.938 -8.531 1 98.62 327 ASP A O 1
ATOM 2465 N N . LEU A 1 328 ? -0.694 -27.766 -9.062 1 98.62 328 LEU A N 1
ATOM 2466 C CA . LEU A 1 328 ? -1.859 -27.906 -9.93 1 98.62 328 LEU A CA 1
ATOM 2467 C C . LEU A 1 328 ? -1.53 -28.781 -11.141 1 98.62 328 LEU A C 1
ATOM 2469 O O . LEU A 1 328 ? -2.328 -29.625 -11.531 1 98.62 328 LEU A O 1
ATOM 2473 N N . ALA A 1 329 ? -0.389 -28.547 -11.727 1 98.44 329 ALA A N 1
ATOM 2474 C CA . ALA A 1 329 ? 0.036 -29.328 -12.875 1 98.44 329 ALA A CA 1
ATOM 2475 C C . ALA A 1 329 ? 0.081 -30.828 -12.531 1 98.44 329 ALA A C 1
ATOM 2477 O O . ALA A 1 329 ? -0.44 -31.656 -13.273 1 98.44 329 ALA A O 1
ATOM 2478 N N . VAL A 1 330 ? 0.701 -31.141 -11.406 1 98.06 330 VAL A N 1
ATOM 2479 C CA . VAL A 1 330 ? 0.818 -32.531 -10.961 1 98.06 330 VAL A CA 1
ATOM 2480 C C . VAL A 1 330 ? -0.572 -33.125 -10.719 1 98.06 330 VAL A C 1
ATOM 2482 O O . VAL A 1 330 ? -0.853 -34.25 -11.102 1 98.06 330 VAL A O 1
ATOM 2485 N N . HIS A 1 331 ? -1.437 -32.312 -10.094 1 97.81 331 HIS A N 1
ATOM 2486 C CA . HIS A 1 331 ? -2.797 -32.75 -9.805 1 97.81 331 HIS A CA 1
ATOM 2487 C C . HIS A 1 331 ? -3.57 -33.031 -11.094 1 97.81 331 HIS A C 1
ATOM 2489 O O . HIS A 1 331 ? -4.207 -34.062 -11.219 1 97.81 331 HIS A O 1
ATOM 2495 N N . ILE A 1 332 ? -3.521 -32.125 -12.016 1 97.25 332 ILE A N 1
ATOM 2496 C CA . ILE A 1 332 ? -4.215 -32.25 -13.289 1 97.25 332 ILE A CA 1
ATOM 2497 C C . ILE A 1 332 ? -3.736 -33.5 -14 1 97.25 332 ILE A C 1
ATOM 2499 O O . ILE A 1 332 ? -4.539 -34.25 -14.578 1 97.25 332 ILE A O 1
ATOM 2503 N N . HIS A 1 333 ? -2.457 -33.719 -13.984 1 96.06 333 HIS A N 1
ATOM 2504 C CA . HIS A 1 333 ? -1.883 -34.906 -14.609 1 96.06 333 HIS A CA 1
ATOM 2505 C C . HIS A 1 333 ? -2.408 -36.188 -13.969 1 96.06 333 HIS A C 1
ATOM 2507 O O . HIS A 1 333 ? -2.6 -37.188 -14.648 1 96.06 333 HIS A O 1
ATOM 2513 N N . SER A 1 334 ? -2.621 -36.125 -12.727 1 95.62 334 SER A N 1
ATOM 2514 C CA . SER A 1 334 ? -3.004 -37.344 -11.977 1 95.62 334 SER A CA 1
ATOM 2515 C C . SER A 1 334 ? -4.469 -37.688 -12.211 1 95.62 334 SER A C 1
ATOM 2517 O O . SER A 1 334 ? -4.883 -38.812 -11.984 1 95.62 334 SER A O 1
ATOM 2519 N N . VAL A 1 335 ? -5.23 -36.719 -12.578 1 93.62 335 VAL A N 1
ATOM 2520 C CA . VAL A 1 335 ? -6.656 -36.938 -12.812 1 93.62 335 VAL A CA 1
ATOM 2521 C C . VAL A 1 335 ? -6.867 -37.5 -14.211 1 93.62 335 VAL A C 1
ATOM 2523 O O . VAL A 1 335 ? -6.602 -36.844 -15.211 1 93.62 335 VAL A O 1
ATOM 2526 N N . LYS A 1 336 ? -7.234 -38.969 -14.344 1 86.69 336 LYS A N 1
ATOM 2527 C CA . LYS A 1 336 ? -7.395 -39.656 -15.609 1 86.69 336 LYS A CA 1
ATOM 2528 C C . LYS A 1 336 ? -8.828 -40.156 -15.789 1 86.69 336 LYS A C 1
ATOM 2530 O O . LYS A 1 336 ? -9.516 -40.438 -14.805 1 86.69 336 LYS A O 1
ATOM 2535 N N . MET B 1 1 ? -3.855 43.938 6.777 1 59.84 1 MET B N 1
ATOM 2536 C CA . MET B 1 1 ? -3.795 43.344 8.117 1 59.84 1 MET B CA 1
ATOM 2537 C C . MET B 1 1 ? -2.398 42.812 8.414 1 59.84 1 MET B C 1
ATOM 2539 O O . MET B 1 1 ? -1.678 42.406 7.5 1 59.84 1 MET B O 1
ATOM 2543 N N . SER B 1 2 ? -1.876 43 9.648 1 87.12 2 SER B N 1
ATOM 2544 C CA . SER B 1 2 ? -0.522 42.594 10.008 1 87.12 2 SER B CA 1
ATOM 2545 C C . SER B 1 2 ? -0.36 41.062 9.93 1 87.12 2 SER B C 1
ATOM 2547 O O . SER B 1 2 ? -1.318 40.344 10.148 1 87.12 2 SER B O 1
ATOM 2549 N N . LYS B 1 3 ? 0.785 40.562 9.445 1 95.75 3 LYS B N 1
ATOM 2550 C CA . LYS B 1 3 ? 1.067 39.125 9.328 1 95.75 3 LYS B CA 1
ATOM 2551 C C . LYS B 1 3 ? 1.16 38.469 10.695 1 95.75 3 LYS B C 1
ATOM 2553 O O . LYS B 1 3 ? 1.698 39.062 11.641 1 95.75 3 LYS B O 1
ATOM 2558 N N . VAL B 1 4 ? 0.551 37.344 10.773 1 97.62 4 VAL B N 1
ATOM 2559 C CA . VAL B 1 4 ? 0.753 36.531 11.969 1 97.62 4 VAL B CA 1
ATOM 2560 C C . VAL B 1 4 ? 2.232 36.188 12.109 1 97.62 4 VAL B C 1
ATOM 2562 O O . VAL B 1 4 ? 2.869 35.75 11.148 1 97.62 4 VAL B O 1
ATOM 2565 N N . LYS B 1 5 ? 2.816 36.438 13.258 1 98.44 5 LYS B N 1
ATOM 2566 C CA . LYS B 1 5 ? 4.203 36.094 13.531 1 98.44 5 LYS B CA 1
ATOM 2567 C C . LYS B 1 5 ? 4.309 34.656 14.078 1 98.44 5 LYS B C 1
ATOM 2569 O O . LYS B 1 5 ? 3.918 34.406 15.219 1 98.44 5 LYS B O 1
ATOM 2574 N N . LEU B 1 6 ? 4.902 33.812 13.289 1 98.75 6 LEU B N 1
ATOM 2575 C CA . LEU B 1 6 ? 4.977 32.406 13.586 1 98.75 6 LEU B CA 1
ATOM 2576 C C . LEU B 1 6 ? 6.363 32.031 14.094 1 98.75 6 LEU B C 1
ATOM 2578 O O . LEU B 1 6 ? 7.375 32.406 13.508 1 98.75 6 LEU B O 1
ATOM 2582 N N . GLY B 1 7 ? 6.441 31.359 15.227 1 98.81 7 GLY B N 1
ATOM 2583 C CA . GLY B 1 7 ? 7.641 30.656 15.672 1 98.81 7 GLY B CA 1
ATOM 2584 C C . GLY B 1 7 ? 7.609 29.172 15.383 1 98.81 7 GLY B C 1
ATOM 2585 O O . GLY B 1 7 ? 6.551 28.547 15.453 1 98.81 7 GLY B O 1
ATOM 2586 N N . ILE B 1 8 ? 8.766 28.578 15.078 1 98.88 8 ILE B N 1
ATOM 2587 C CA . ILE B 1 8 ? 8.844 27.156 14.797 1 98.88 8 ILE B CA 1
ATOM 2588 C C . ILE B 1 8 ? 9.781 26.484 15.805 1 98.88 8 ILE B C 1
ATOM 2590 O O . ILE B 1 8 ? 10.945 26.859 15.93 1 98.88 8 ILE B O 1
ATOM 2594 N N . ASN B 1 9 ? 9.273 25.562 16.562 1 98.88 9 ASN B N 1
ATOM 2595 C CA . ASN B 1 9 ? 10.117 24.688 17.375 1 98.88 9 ASN B CA 1
ATOM 2596 C C . ASN B 1 9 ? 10.336 23.344 16.703 1 98.88 9 ASN B C 1
ATOM 2598 O O . ASN B 1 9 ? 9.406 22.547 16.594 1 98.88 9 ASN B O 1
ATOM 2602 N N . GLY B 1 10 ? 11.547 23.078 16.344 1 98.44 10 GLY B N 1
ATOM 2603 C CA . GLY B 1 10 ? 11.883 21.891 15.547 1 98.44 10 GLY B CA 1
ATOM 2604 C C . GLY B 1 10 ? 11.938 22.172 14.055 1 98.44 10 GLY B C 1
ATOM 2605 O O . GLY B 1 10 ? 10.914 22.438 13.43 1 98.44 10 GLY B O 1
ATOM 2606 N N . PHE B 1 11 ? 13.117 22.078 13.516 1 98 11 PHE B N 1
ATOM 2607 C CA . PHE B 1 11 ? 13.336 22.406 12.109 1 98 11 PHE B CA 1
ATOM 2608 C C . PHE B 1 11 ? 13.68 21.156 11.312 1 98 11 PHE B C 1
ATOM 2610 O O . PHE B 1 11 ? 14.562 21.188 10.453 1 98 11 PHE B O 1
ATOM 2617 N N . GLY B 1 12 ? 12.961 20.062 11.758 1 94.94 12 GLY B N 1
ATOM 2618 C CA . GLY B 1 12 ? 12.969 18.859 10.938 1 94.94 12 GLY B CA 1
ATOM 2619 C C . GLY B 1 12 ? 12.164 19 9.664 1 94.94 12 GLY B C 1
ATOM 2620 O O . GLY B 1 12 ? 12.109 20.078 9.07 1 94.94 12 GLY B O 1
ATOM 2621 N N . ARG B 1 13 ? 11.609 17.891 9.195 1 94.25 13 ARG B N 1
ATOM 2622 C CA . ARG B 1 13 ? 10.93 17.875 7.902 1 94.25 13 ARG B CA 1
ATOM 2623 C C . ARG B 1 13 ? 9.719 18.797 7.906 1 94.25 13 ARG B C 1
ATOM 2625 O O . ARG B 1 13 ? 9.602 19.688 7.055 1 94.25 13 ARG B O 1
ATOM 2632 N N . ILE B 1 14 ? 8.859 18.688 8.875 1 97.25 14 ILE B N 1
ATOM 2633 C CA . ILE B 1 14 ? 7.629 19.469 8.93 1 97.25 14 ILE B CA 1
ATOM 2634 C C . ILE B 1 14 ? 7.961 20.938 9.172 1 97.25 14 ILE B C 1
ATOM 2636 O O . ILE B 1 14 ? 7.441 21.812 8.484 1 97.25 14 ILE B O 1
ATOM 2640 N N . GLY B 1 15 ? 8.883 21.219 10.125 1 98.38 15 GLY B N 1
ATOM 2641 C CA . GLY B 1 15 ? 9.258 22.594 10.406 1 98.38 15 GLY B CA 1
ATOM 2642 C C . GLY B 1 15 ? 9.797 23.328 9.195 1 98.38 15 GLY B C 1
ATOM 2643 O O . GLY B 1 15 ? 9.453 24.484 8.953 1 98.38 15 GLY B O 1
ATOM 2644 N N . ARG B 1 16 ? 10.625 22.688 8.406 1 97.94 16 ARG B N 1
ATOM 2645 C CA . ARG B 1 16 ? 11.211 23.297 7.219 1 97.94 16 ARG B CA 1
ATOM 2646 C C . ARG B 1 16 ? 10.156 23.547 6.145 1 97.94 16 ARG B C 1
ATOM 2648 O O . ARG B 1 16 ? 10.203 24.547 5.441 1 97.94 16 ARG B O 1
ATOM 2655 N N . ILE B 1 17 ? 9.227 22.641 6.066 1 98 17 ILE B N 1
ATOM 2656 C CA . ILE B 1 17 ? 8.188 22.812 5.055 1 98 17 ILE B CA 1
ATOM 2657 C C . ILE B 1 17 ? 7.227 23.906 5.48 1 98 17 ILE B C 1
ATOM 2659 O O . ILE B 1 17 ? 6.758 24.688 4.648 1 98 17 ILE B O 1
ATOM 2663 N N . VAL B 1 18 ? 6.93 23.953 6.777 1 98.56 18 VAL B N 1
ATOM 2664 C CA . VAL B 1 18 ? 6.164 25.094 7.293 1 98.56 18 VAL B CA 1
ATOM 2665 C C . VAL B 1 18 ? 6.859 26.391 6.918 1 98.56 18 VAL B C 1
ATOM 2667 O O . VAL B 1 18 ? 6.234 27.297 6.367 1 98.56 18 VAL B O 1
ATOM 2670 N N . PHE B 1 19 ? 8.133 26.438 7.176 1 98.44 19 PHE B N 1
ATOM 2671 C CA . PHE B 1 19 ? 8.906 27.641 6.855 1 98.44 19 PHE B CA 1
ATOM 2672 C C . PHE B 1 19 ? 8.789 27.969 5.375 1 98.44 19 PHE B C 1
ATOM 2674 O O . PHE B 1 19 ? 8.43 29.094 5.016 1 98.44 19 PHE B O 1
ATOM 2681 N N . ARG B 1 20 ? 9.008 27.016 4.504 1 97.62 20 ARG B N 1
ATOM 2682 C CA . ARG B 1 20 ? 8.969 27.219 3.059 1 97.62 20 ARG B CA 1
ATOM 2683 C C . ARG B 1 20 ? 7.602 27.719 2.609 1 97.62 20 ARG B C 1
ATOM 2685 O O . ARG B 1 20 ? 7.504 28.641 1.801 1 97.62 20 ARG B O 1
ATOM 2692 N N . GLU B 1 21 ? 6.582 27.094 3.148 1 97.56 21 GLU B N 1
ATOM 2693 C CA . GLU B 1 21 ? 5.219 27.359 2.703 1 97.56 21 GLU B CA 1
ATOM 2694 C C . GLU B 1 21 ? 4.793 28.781 3.061 1 97.56 21 GLU B C 1
ATOM 2696 O O . GLU B 1 21 ? 3.977 29.391 2.361 1 97.56 21 GLU B O 1
ATOM 2701 N N . THR B 1 22 ? 5.348 29.422 4.117 1 97.5 22 THR B N 1
ATOM 2702 C CA . THR B 1 22 ? 4.961 30.766 4.516 1 97.5 22 THR B CA 1
ATOM 2703 C C . THR B 1 22 ? 5.375 31.797 3.457 1 97.5 22 THR B C 1
ATOM 2705 O O . THR B 1 22 ? 4.816 32.875 3.389 1 97.5 22 THR B O 1
ATOM 2708 N N . PHE B 1 23 ? 6.332 31.438 2.637 1 95.75 23 PHE B N 1
ATOM 2709 C CA . PHE B 1 23 ? 6.805 32.344 1.602 1 95.75 23 PHE B CA 1
ATOM 2710 C C . PHE B 1 23 ? 5.812 32.438 0.447 1 95.75 23 PHE B C 1
ATOM 2712 O O . PHE B 1 23 ? 5.902 33.312 -0.406 1 95.75 23 PHE B O 1
ATOM 2719 N N . ASN B 1 24 ? 4.844 31.547 0.475 1 95.06 24 ASN B N 1
ATOM 2720 C CA . ASN B 1 24 ? 3.785 31.562 -0.528 1 95.06 24 ASN B CA 1
ATOM 2721 C C . ASN B 1 24 ? 2.518 32.219 0.002 1 95.06 24 ASN B C 1
ATOM 2723 O O . ASN B 1 24 ? 1.464 32.156 -0.633 1 95.06 24 ASN B O 1
ATOM 2727 N N . ARG B 1 25 ? 2.656 32.875 1.186 1 96.06 25 ARG B N 1
ATOM 2728 C CA . ARG B 1 25 ? 1.499 33.438 1.875 1 96.06 25 ARG B CA 1
ATOM 2729 C C . ARG B 1 25 ? 1.751 34.875 2.271 1 96.06 25 ARG B C 1
ATOM 2731 O O . ARG B 1 25 ? 2.895 35.281 2.5 1 96.06 25 ARG B O 1
ATOM 2738 N N . ASP B 1 26 ? 0.675 35.625 2.422 1 96.62 26 ASP B N 1
ATOM 2739 C CA . ASP B 1 26 ? 0.817 37.031 2.762 1 96.62 26 ASP B CA 1
ATOM 2740 C C . ASP B 1 26 ? 0.289 37.312 4.168 1 96.62 26 ASP B C 1
ATOM 2742 O O . ASP B 1 26 ? 0.472 38.406 4.695 1 96.62 26 ASP B O 1
ATOM 2746 N N . ASN B 1 27 ? -0.229 36.312 4.785 1 97.44 27 ASN B N 1
ATOM 2747 C CA . ASN B 1 27 ? -0.905 36.594 6.055 1 97.44 27 ASN B CA 1
ATOM 2748 C C . ASN B 1 27 ? -0.108 36.031 7.23 1 97.44 27 ASN B C 1
ATOM 2750 O O . ASN B 1 27 ? -0.565 36.094 8.375 1 97.44 27 ASN B O 1
ATOM 2754 N N . VAL B 1 28 ? 1.075 35.5 6.949 1 98.25 28 VAL B N 1
ATOM 2755 C CA . VAL B 1 28 ? 1.882 34.875 7.996 1 98.25 28 VAL B CA 1
ATOM 2756 C C . VAL B 1 28 ? 3.363 35 7.648 1 98.25 28 VAL B C 1
ATOM 2758 O O . VAL B 1 28 ? 3.727 35.094 6.473 1 98.25 28 VAL B O 1
ATOM 2761 N N . GLU B 1 29 ? 4.258 35.094 8.609 1 97.94 29 GLU B N 1
ATOM 2762 C CA . GLU B 1 29 ? 5.707 35.062 8.43 1 97.94 29 GLU B CA 1
ATOM 2763 C C . GLU B 1 29 ? 6.395 34.375 9.602 1 97.94 29 GLU B C 1
ATOM 2765 O O . GLU B 1 29 ? 5.965 34.5 10.742 1 97.94 29 GLU B O 1
ATOM 2770 N N . VAL B 1 30 ? 7.438 33.656 9.328 1 98.38 30 VAL B N 1
ATOM 2771 C CA . VAL B 1 30 ? 8.25 33.062 10.383 1 98.38 30 VAL B CA 1
ATOM 2772 C C . VAL B 1 30 ? 9.273 34.094 10.883 1 98.38 30 VAL B C 1
ATOM 2774 O O . VAL B 1 30 ? 10.047 34.625 10.086 1 98.38 30 VAL B O 1
ATOM 2777 N N . VAL B 1 31 ? 9.312 34.25 12.203 1 98.25 31 VAL B N 1
ATOM 2778 C CA . VAL B 1 31 ? 10.195 35.281 12.742 1 98.25 31 VAL B CA 1
ATOM 2779 C C . VAL B 1 31 ? 11.242 34.625 13.656 1 98.25 31 VAL B C 1
ATOM 2781 O O . VAL B 1 31 ? 12.25 35.25 13.992 1 98.25 31 VAL B O 1
ATOM 2784 N N . ALA B 1 32 ? 10.992 33.406 14.031 1 98.56 32 ALA B N 1
ATOM 2785 C CA . ALA B 1 32 ? 11.898 32.75 14.961 1 98.56 32 ALA B CA 1
ATOM 2786 C C . ALA B 1 32 ? 11.875 31.219 14.758 1 98.56 32 ALA B C 1
ATOM 2788 O O . ALA B 1 32 ? 10.82 30.641 14.484 1 98.56 32 ALA B O 1
ATOM 2789 N N . ILE B 1 33 ? 13.023 30.594 14.906 1 98.69 33 ILE B N 1
ATOM 2790 C CA . ILE B 1 33 ? 13.211 29.156 14.844 1 98.69 33 ILE B CA 1
ATOM 2791 C C . ILE B 1 33 ? 14.023 28.688 16.047 1 98.69 33 ILE B C 1
ATOM 2793 O O . ILE B 1 33 ? 15 29.328 16.438 1 98.69 33 ILE B O 1
ATOM 2797 N N . ASN B 1 34 ? 13.578 27.625 16.656 1 98.75 34 ASN B N 1
ATOM 2798 C CA . ASN B 1 34 ? 14.398 26.938 17.641 1 98.75 34 ASN B CA 1
ATOM 2799 C C . ASN B 1 34 ? 14.727 25.516 17.203 1 98.75 34 ASN B C 1
ATOM 2801 O O . ASN B 1 34 ? 13.828 24.75 16.844 1 98.75 34 ASN B O 1
ATOM 2805 N N . ASP B 1 35 ? 15.938 25.188 17.188 1 98.25 35 ASP B N 1
ATOM 2806 C CA . ASP B 1 35 ? 16.453 23.859 16.906 1 98.25 35 ASP B CA 1
ATOM 2807 C C . ASP B 1 35 ? 17.844 23.672 17.5 1 98.25 35 ASP B C 1
ATOM 2809 O O . ASP B 1 35 ? 18.609 24.641 17.625 1 98.25 35 ASP B O 1
ATOM 2813 N N . LEU B 1 36 ? 18.234 22.453 17.766 1 97 36 LEU B N 1
ATOM 2814 C CA . LEU B 1 36 ? 19.484 22.203 18.484 1 97 36 LEU B CA 1
ATOM 2815 C C . LEU B 1 36 ? 20.672 22.156 17.516 1 97 36 LEU B C 1
ATOM 2817 O O . LEU B 1 36 ? 21.812 22.234 17.953 1 97 36 LEU B O 1
ATOM 2821 N N . LEU B 1 37 ? 20.391 22.078 16.25 1 95.06 37 LEU B N 1
ATOM 2822 C CA . LEU B 1 37 ? 21.453 22.031 15.258 1 95.06 37 LEU B CA 1
ATOM 2823 C C . LEU B 1 37 ? 22.047 23.406 15.023 1 95.06 37 LEU B C 1
ATOM 2825 O O . LEU B 1 37 ? 21.391 24.422 15.289 1 95.06 37 LEU B O 1
ATOM 2829 N N . ALA B 1 38 ? 23.25 23.469 14.414 1 95.88 38 ALA B N 1
ATOM 2830 C CA . ALA B 1 38 ? 23.922 24.703 14.055 1 95.88 38 ALA B CA 1
ATOM 2831 C C . ALA B 1 38 ? 23.188 25.422 12.938 1 95.88 38 ALA B C 1
ATOM 2833 O O . ALA B 1 38 ? 22.641 24.797 12.031 1 95.88 38 ALA B O 1
ATOM 2834 N N . VAL B 1 39 ? 23.281 26.719 12.969 1 97.38 39 VAL B N 1
ATOM 2835 C CA . VAL B 1 39 ? 22.547 27.578 12.047 1 97.38 39 VAL B CA 1
ATOM 2836 C C . VAL B 1 39 ? 22.953 27.25 10.609 1 97.38 39 VAL B C 1
ATOM 2838 O O . VAL B 1 39 ? 22.109 27.266 9.703 1 97.38 39 VAL B O 1
ATOM 2841 N N . ASP B 1 40 ? 24.219 26.859 10.406 1 96.19 40 ASP B N 1
ATOM 2842 C CA . ASP B 1 40 ? 24.688 26.531 9.062 1 96.19 40 ASP B CA 1
ATOM 2843 C C . ASP B 1 40 ? 24 25.281 8.531 1 96.19 40 ASP B C 1
ATOM 2845 O O . ASP B 1 40 ? 23.672 25.188 7.34 1 96.19 40 ASP B O 1
ATOM 2849 N N . HIS B 1 41 ? 23.859 24.344 9.375 1 96.69 41 HIS B N 1
ATOM 2850 C CA . HIS B 1 41 ? 23.203 23.109 8.977 1 96.69 41 HIS B CA 1
ATOM 2851 C C . HIS B 1 41 ? 21.719 23.344 8.68 1 96.69 41 HIS B C 1
ATOM 2853 O O . HIS B 1 41 ? 21.172 22.781 7.734 1 96.69 41 HIS B O 1
ATOM 2859 N N . LEU B 1 42 ? 21.109 24.172 9.477 1 97.44 42 LEU B N 1
ATOM 2860 C CA . LEU B 1 42 ? 19.719 24.516 9.242 1 97.44 42 LEU B CA 1
ATOM 2861 C C . LEU B 1 42 ? 19.547 25.219 7.898 1 97.44 42 LEU B C 1
ATOM 2863 O O . LEU B 1 42 ? 18.625 24.906 7.145 1 97.44 42 LEU B O 1
ATOM 2867 N N . ALA B 1 43 ? 20.469 26.094 7.59 1 97.19 43 ALA B N 1
ATOM 2868 C CA . ALA B 1 43 ? 20.453 26.812 6.316 1 97.19 43 ALA B CA 1
ATOM 2869 C C . ALA B 1 43 ? 20.625 25.859 5.141 1 97.19 43 ALA B C 1
ATOM 2871 O O . ALA B 1 43 ? 19.938 25.984 4.121 1 97.19 43 ALA B O 1
ATOM 2872 N N . TYR B 1 44 ? 21.531 24.922 5.273 1 96.88 44 TYR B N 1
ATOM 2873 C CA . TYR B 1 44 ? 21.781 23.922 4.254 1 96.88 44 TYR B CA 1
ATOM 2874 C C . TYR B 1 44 ? 20.516 23.109 3.975 1 96.88 44 TYR B C 1
ATOM 2876 O O . TYR B 1 44 ? 20.125 22.922 2.816 1 96.88 44 TYR B O 1
ATOM 2884 N N . LEU B 1 45 ? 19.828 22.688 5.016 1 96.75 45 LEU B N 1
ATOM 2885 C CA . LEU B 1 45 ? 18.641 21.844 4.875 1 96.75 45 LEU B CA 1
ATOM 2886 C C . LEU B 1 45 ? 17.453 22.641 4.367 1 96.75 45 LEU B C 1
ATOM 2888 O O . LEU B 1 45 ? 16.531 22.078 3.756 1 96.75 45 LEU B O 1
ATOM 2892 N N . LEU B 1 46 ? 17.5 23.906 4.699 1 96.81 46 LEU B N 1
ATOM 2893 C CA . LEU B 1 46 ? 16.469 24.766 4.125 1 96.81 46 LEU B CA 1
ATOM 2894 C C . LEU B 1 46 ? 16.656 24.922 2.621 1 96.81 46 LEU B C 1
ATOM 2896 O O . LEU B 1 46 ? 15.695 24.891 1.854 1 96.81 46 LEU B O 1
ATOM 2900 N N . LYS B 1 47 ? 17.875 25.031 2.184 1 95.44 47 LYS B N 1
ATOM 2901 C CA . LYS B 1 47 ? 18.234 25.281 0.789 1 95.44 47 LYS B CA 1
ATOM 2902 C C . LYS B 1 47 ? 18 24.031 -0.064 1 95.44 47 LYS B C 1
ATOM 2904 O O . LYS B 1 47 ? 17.5 24.125 -1.189 1 95.44 47 LYS B O 1
ATOM 2909 N N . TYR B 1 48 ? 18.406 22.938 0.476 1 95.12 48 TYR B N 1
ATOM 2910 C CA . TYR B 1 48 ? 18.375 21.688 -0.293 1 95.12 48 TYR B CA 1
ATOM 2911 C C . TYR B 1 48 ? 17.391 20.688 0.321 1 95.12 48 TYR B C 1
ATOM 2913 O O . TYR B 1 48 ? 17.5 20.359 1.505 1 95.12 48 TYR B O 1
ATOM 2921 N N . ASP B 1 49 ? 16.516 20.172 -0.435 1 95.44 49 ASP B N 1
ATOM 2922 C CA . ASP B 1 49 ? 15.578 19.125 -0.035 1 95.44 49 ASP B CA 1
ATOM 2923 C C . ASP B 1 49 ? 15.406 18.094 -1.145 1 95.44 49 ASP B C 1
ATOM 2925 O O . ASP B 1 49 ? 15.031 18.438 -2.268 1 95.44 49 ASP B O 1
ATOM 2929 N N . SER B 1 50 ? 15.641 16.812 -0.934 1 94.12 50 SER B N 1
ATOM 2930 C CA . SER B 1 50 ? 15.617 15.758 -1.946 1 94.12 50 SER B CA 1
ATOM 2931 C C . SER B 1 50 ? 14.211 15.539 -2.488 1 94.12 50 SER B C 1
ATOM 2933 O O . SER B 1 50 ? 14.039 15.055 -3.611 1 94.12 50 SER B O 1
ATOM 2935 N N . VAL B 1 51 ? 13.148 15.883 -1.767 1 95.62 51 VAL B N 1
ATOM 2936 C CA . VAL B 1 51 ? 11.773 15.594 -2.146 1 95.62 51 VAL B CA 1
ATOM 2937 C C . VAL B 1 51 ? 11.125 16.844 -2.736 1 95.62 51 VAL B C 1
ATOM 2939 O O . VAL B 1 51 ? 10.578 16.812 -3.84 1 95.62 51 VAL B O 1
ATOM 2942 N N . HIS B 1 52 ? 11.328 18 -2.062 1 96.31 52 HIS B N 1
ATOM 2943 C CA . HIS B 1 52 ? 10.594 19.219 -2.408 1 96.31 52 HIS B CA 1
ATOM 2944 C C . HIS B 1 52 ? 11.461 20.172 -3.209 1 96.31 52 HIS B C 1
ATOM 2946 O O . HIS B 1 52 ? 11.016 21.266 -3.574 1 96.31 52 HIS B O 1
ATOM 2952 N N . GLY B 1 53 ? 12.766 19.797 -3.461 1 95.12 53 GLY B N 1
ATOM 2953 C CA . GLY B 1 53 ? 13.641 20.578 -4.324 1 95.12 53 GLY B CA 1
ATOM 2954 C C . GLY B 1 53 ? 14.32 21.734 -3.607 1 95.12 53 GLY B C 1
ATOM 2955 O O . GLY B 1 53 ? 14.242 21.844 -2.383 1 95.12 53 GLY B O 1
ATOM 2956 N N . LYS B 1 54 ? 14.992 22.5 -4.367 1 95.38 54 LYS B N 1
ATOM 2957 C CA . LYS B 1 54 ? 15.727 23.641 -3.836 1 95.38 54 LYS B CA 1
ATOM 2958 C C . LYS B 1 54 ? 14.773 24.766 -3.434 1 95.38 54 LYS B C 1
ATOM 2960 O O . LYS B 1 54 ? 13.789 25.031 -4.121 1 95.38 54 LYS B O 1
ATOM 2965 N N . PHE B 1 55 ? 15.102 25.391 -2.301 1 96.19 55 PHE B N 1
ATOM 2966 C CA . PHE B 1 55 ? 14.336 26.547 -1.869 1 96.19 55 PHE B CA 1
ATOM 2967 C C . PHE B 1 55 ? 14.422 27.672 -2.9 1 96.19 55 PHE B C 1
ATOM 2969 O O . PHE B 1 55 ? 15.508 27.969 -3.412 1 96.19 55 PHE B O 1
ATOM 2976 N N . ASN B 1 56 ? 13.25 28.234 -3.244 1 92.56 56 ASN B N 1
ATOM 2977 C CA . ASN B 1 56 ? 13.195 29.344 -4.191 1 92.56 56 ASN B CA 1
ATOM 2978 C C . ASN B 1 56 ? 13.445 30.688 -3.5 1 92.56 56 ASN B C 1
ATOM 2980 O O . ASN B 1 56 ? 12.539 31.516 -3.406 1 92.56 56 ASN B O 1
ATOM 2984 N N . GLY B 1 57 ? 14.531 30.984 -2.979 1 95.62 57 GLY B N 1
ATOM 2985 C CA . GLY B 1 57 ? 14.945 32.188 -2.297 1 95.62 57 GLY B CA 1
ATOM 2986 C C . GLY B 1 57 ? 16.406 32.188 -1.909 1 95.62 57 GLY B C 1
ATOM 2987 O O . GLY B 1 57 ? 17.141 31.234 -2.207 1 95.62 57 GLY B O 1
ATOM 2988 N N . LYS B 1 58 ? 16.828 33.281 -1.366 1 97.06 58 LYS B N 1
ATOM 2989 C CA . LYS B 1 58 ? 18.203 33.438 -0.895 1 97.06 58 LYS B CA 1
ATOM 2990 C C . LYS B 1 58 ? 18.328 33.094 0.58 1 97.06 58 LYS B C 1
ATOM 2992 O O . LYS B 1 58 ? 17.625 33.625 1.427 1 97.06 58 LYS B O 1
ATOM 2997 N N . VAL B 1 59 ? 19.125 32.062 0.866 1 97.75 59 VAL B N 1
ATOM 2998 C CA . VAL B 1 59 ? 19.406 31.656 2.234 1 97.75 59 VAL B CA 1
ATOM 2999 C C . VAL B 1 59 ? 20.875 31.891 2.568 1 97.75 59 VAL B C 1
ATOM 3001 O O . VAL B 1 59 ? 21.766 31.359 1.899 1 97.75 59 VAL B O 1
ATOM 3004 N N . GLU B 1 60 ? 21.141 32.656 3.633 1 97.25 60 GLU B N 1
ATOM 3005 C CA . GLU B 1 60 ? 22.5 33 3.998 1 97.25 60 GLU B CA 1
ATOM 3006 C C . GLU B 1 60 ? 22.688 33.031 5.512 1 97.25 60 GLU B C 1
ATOM 3008 O O . GLU B 1 60 ? 21.75 33.375 6.246 1 97.25 60 GLU B O 1
ATOM 3013 N N . VAL B 1 61 ? 23.812 32.656 5.879 1 97.62 61 VAL B N 1
ATOM 3014 C CA . VAL B 1 61 ? 24.234 32.844 7.262 1 97.62 61 VAL B CA 1
ATOM 3015 C C . VAL B 1 61 ? 25.328 33.906 7.328 1 97.62 61 VAL B C 1
ATOM 3017 O O . VAL B 1 61 ? 26.406 33.75 6.754 1 97.62 61 VAL B O 1
ATOM 3020 N N . ILE B 1 62 ? 24.984 35.031 7.996 1 97.44 62 ILE B N 1
ATOM 3021 C CA . ILE B 1 62 ? 25.906 36.156 8.172 1 97.44 62 ILE B CA 1
ATOM 3022 C C . ILE B 1 62 ? 26.219 36.344 9.648 1 97.44 62 ILE B C 1
ATOM 3024 O O . ILE B 1 62 ? 25.328 36.625 10.445 1 97.44 62 ILE B O 1
ATOM 3028 N N . ASP B 1 63 ? 27.469 36.219 10.055 1 96.06 63 ASP B N 1
ATOM 3029 C CA . ASP B 1 63 ? 27.906 36.344 11.438 1 96.06 63 ASP B CA 1
ATOM 3030 C C . ASP B 1 63 ? 27.094 35.469 12.375 1 96.06 63 ASP B C 1
ATOM 3032 O O . ASP B 1 63 ? 26.609 35.938 13.406 1 96.06 63 ASP B O 1
ATOM 3036 N N . GLY B 1 64 ? 26.719 34.312 11.93 1 95.31 64 GLY B N 1
ATOM 3037 C CA . GLY B 1 64 ? 26.031 33.312 12.734 1 95.31 64 GLY B CA 1
ATOM 3038 C C . GLY B 1 64 ? 24.531 33.5 12.75 1 95.31 64 GLY B C 1
ATOM 3039 O O . GLY B 1 64 ? 23.812 32.75 13.438 1 95.31 64 GLY B O 1
ATOM 3040 N N . GLU B 1 65 ? 24.141 34.469 11.969 1 96.94 65 GLU B N 1
ATOM 3041 C CA . GLU B 1 65 ? 22.703 34.75 11.945 1 96.94 65 GLU B CA 1
ATOM 3042 C C . GLU B 1 65 ? 22.078 34.344 10.625 1 96.94 65 GLU B C 1
ATOM 3044 O O . GLU B 1 65 ? 22.688 34.469 9.562 1 96.94 65 GLU B O 1
ATOM 3049 N N . LEU B 1 66 ? 20.828 33.812 10.68 1 98.06 66 LEU B N 1
ATOM 3050 C CA . LEU B 1 66 ? 20.125 33.312 9.5 1 98.06 66 LEU B CA 1
ATOM 3051 C C . LEU B 1 66 ? 19.375 34.438 8.812 1 98.06 66 LEU B C 1
ATOM 3053 O O . LEU B 1 66 ? 18.594 35.156 9.461 1 98.06 66 LEU B O 1
ATOM 3057 N N . TYR B 1 67 ? 19.625 34.656 7.578 1 97.94 67 TYR B N 1
ATOM 3058 C CA . TYR B 1 67 ? 18.875 35.594 6.723 1 97.94 67 TYR B CA 1
ATOM 3059 C C . TYR B 1 67 ? 18.234 34.844 5.559 1 97.94 67 TYR B C 1
ATOM 3061 O O . TYR B 1 67 ? 18.891 34.031 4.898 1 97.94 67 TYR B O 1
ATOM 3069 N N . VAL B 1 68 ? 16.984 35.031 5.312 1 98.06 68 VAL B N 1
ATOM 3070 C CA . VAL B 1 68 ? 16.266 34.469 4.18 1 98.06 68 VAL B CA 1
ATOM 3071 C C . VAL B 1 68 ? 15.586 35.594 3.391 1 98.06 68 VAL B C 1
ATOM 3073 O O . VAL B 1 68 ? 14.766 36.344 3.936 1 98.06 68 VAL B O 1
ATOM 3076 N N . ASN B 1 69 ? 15.914 35.75 2.076 1 97.12 69 ASN B N 1
ATOM 3077 C CA . ASN B 1 69 ? 15.492 36.875 1.254 1 97.12 69 ASN B CA 1
ATOM 3078 C C . ASN B 1 69 ? 15.766 38.219 1.945 1 97.12 69 ASN B C 1
ATOM 3080 O O . ASN B 1 69 ? 14.883 39.062 2.045 1 97.12 69 ASN B O 1
ATOM 3084 N N . ASP B 1 70 ? 16.891 38.281 2.621 1 96.19 70 ASP B N 1
ATOM 3085 C CA . ASP B 1 70 ? 17.453 39.469 3.244 1 96.19 70 ASP B CA 1
ATOM 3086 C C . ASP B 1 70 ? 16.703 39.844 4.527 1 96.19 70 ASP B C 1
ATOM 3088 O O . ASP B 1 70 ? 16.844 40.938 5.051 1 96.19 70 ASP B O 1
ATOM 3092 N N . LYS B 1 71 ? 15.906 38.938 4.957 1 96.06 71 LYS B N 1
ATOM 3093 C CA . LYS B 1 71 ? 15.211 39.094 6.23 1 96.06 71 LYS B CA 1
ATOM 3094 C C . LYS B 1 71 ? 15.844 38.25 7.324 1 96.06 71 LYS B C 1
ATOM 3096 O O . LYS B 1 71 ? 16.109 37.062 7.109 1 96.06 71 LYS B O 1
ATOM 3101 N N . TYR B 1 72 ? 16.062 38.906 8.43 1 97.12 72 TYR B N 1
ATOM 3102 C CA . TYR B 1 72 ? 16.641 38.219 9.578 1 97.12 72 TYR B CA 1
ATOM 3103 C C . TYR B 1 72 ? 15.617 37.281 10.234 1 97.12 72 TYR B C 1
ATOM 3105 O O . TYR B 1 72 ? 14.461 37.656 10.445 1 97.12 72 TYR B O 1
ATOM 3113 N N . ILE B 1 73 ? 15.984 36.062 10.516 1 98.06 73 ILE B N 1
ATOM 3114 C CA . ILE B 1 73 ? 15.219 35.094 11.289 1 98.06 73 ILE B CA 1
ATOM 3115 C C . ILE B 1 73 ? 15.984 34.719 12.555 1 98.06 73 ILE B C 1
ATOM 3117 O O . ILE B 1 73 ? 17.094 34.219 12.484 1 98.06 73 ILE B O 1
ATOM 3121 N N . ARG B 1 74 ? 15.414 34.906 13.688 1 98.25 74 ARG B N 1
ATOM 3122 C CA . ARG B 1 74 ? 16.109 34.562 14.922 1 98.25 74 ARG B CA 1
ATOM 3123 C C . ARG B 1 74 ? 16.172 33.062 15.109 1 98.25 74 ARG B C 1
ATOM 3125 O O . ARG B 1 74 ? 15.141 32.375 15.031 1 98.25 74 ARG B O 1
ATOM 3132 N N . VAL B 1 75 ? 17.359 32.562 15.375 1 98.19 75 VAL B N 1
ATOM 3133 C CA . VAL B 1 75 ? 17.547 31.125 15.617 1 98.19 75 VAL B CA 1
ATOM 3134 C C . VAL B 1 75 ? 18.094 30.906 17.031 1 98.19 75 VAL B C 1
ATOM 3136 O O . VAL B 1 75 ? 19.047 31.578 17.438 1 98.19 75 VAL B O 1
ATOM 3139 N N . THR B 1 76 ? 17.453 30.078 17.781 1 98 76 THR B N 1
ATOM 3140 C CA . THR B 1 76 ? 17.938 29.656 19.078 1 98 76 THR B CA 1
ATOM 3141 C C . THR B 1 76 ? 18.125 28.141 19.141 1 98 76 THR B C 1
ATOM 3143 O O . THR B 1 76 ? 17.641 27.422 18.266 1 98 76 THR B O 1
ATOM 3146 N N . ALA B 1 77 ? 18.891 27.672 20.094 1 97.94 77 ALA B N 1
ATOM 3147 C CA . ALA B 1 77 ? 19.141 26.25 20.359 1 97.94 77 ALA B CA 1
ATOM 3148 C C . ALA B 1 77 ? 18.906 25.922 21.828 1 97.94 77 ALA B C 1
ATOM 3150 O O . ALA B 1 77 ? 19.859 25.75 22.578 1 97.94 77 ALA B O 1
ATOM 3151 N N . GLU B 1 78 ? 17.672 25.859 22.188 1 98.12 78 GLU B N 1
ATOM 3152 C CA . GLU B 1 78 ? 17.281 25.578 23.562 1 98.12 78 GLU B CA 1
ATOM 3153 C C . GLU B 1 78 ? 16.547 24.234 23.656 1 98.12 78 GLU B C 1
ATOM 3155 O O . GLU B 1 78 ? 15.609 23.984 22.906 1 98.12 78 GLU B O 1
ATOM 3160 N N . LYS B 1 79 ? 16.984 23.359 24.578 1 97.44 79 LYS B N 1
ATOM 3161 C CA . LYS B 1 79 ? 16.281 22.109 24.828 1 97.44 79 LYS B CA 1
ATOM 3162 C C . LYS B 1 79 ? 14.992 22.328 25.594 1 97.44 79 LYS B C 1
ATOM 3164 O O . LYS B 1 79 ? 14 21.625 25.391 1 97.44 79 LYS B O 1
ATOM 3169 N N . ASP B 1 80 ? 15.039 23.266 26.5 1 98.19 80 ASP B N 1
ATOM 3170 C CA . ASP B 1 80 ? 13.891 23.625 27.328 1 98.19 80 ASP B CA 1
ATOM 3171 C C . ASP B 1 80 ? 13.094 24.766 26.703 1 98.19 80 ASP B C 1
ATOM 3173 O O . ASP B 1 80 ? 13.562 25.906 26.656 1 98.19 80 ASP B O 1
ATOM 3177 N N . PRO B 1 81 ? 11.836 24.531 26.312 1 98.56 81 PRO B N 1
ATOM 3178 C CA . PRO B 1 81 ? 11.055 25.562 25.625 1 98.56 81 PRO B CA 1
ATOM 3179 C C . PRO B 1 81 ? 10.859 26.812 26.484 1 98.56 81 PRO B C 1
ATOM 3181 O O . PRO B 1 81 ? 10.664 27.906 25.953 1 98.56 81 PRO B O 1
ATOM 3184 N N . THR B 1 82 ? 10.945 26.719 27.781 1 98.56 82 THR B N 1
ATOM 3185 C CA . THR B 1 82 ? 10.719 27.859 28.656 1 98.56 82 THR B CA 1
ATOM 3186 C C . THR B 1 82 ? 11.836 28.891 28.516 1 98.56 82 THR B C 1
ATOM 3188 O O . THR B 1 82 ? 11.688 30.031 28.953 1 98.56 82 THR B O 1
ATOM 3191 N N . LEU B 1 83 ? 12.844 28.484 27.891 1 98.56 83 LEU B N 1
ATOM 3192 C CA . LEU B 1 83 ? 14.016 29.344 27.812 1 98.56 83 LEU B CA 1
ATOM 3193 C C . LEU B 1 83 ? 14.141 29.953 26.422 1 98.56 83 LEU B C 1
ATOM 3195 O O . LEU B 1 83 ? 15.047 30.75 26.156 1 98.56 83 LEU B O 1
ATOM 3199 N N . ILE B 1 84 ? 13.188 29.734 25.516 1 98.44 84 ILE B N 1
ATOM 3200 C CA . ILE B 1 84 ? 13.336 30.109 24.125 1 98.44 84 ILE B CA 1
ATOM 3201 C C . ILE B 1 84 ? 13.062 31.609 23.953 1 98.44 84 ILE B C 1
ATOM 3203 O O . ILE B 1 84 ? 13.555 32.219 23.016 1 98.44 84 ILE B O 1
ATOM 3207 N N . LYS B 1 85 ? 12.344 32.156 24.875 1 98.38 85 LYS B N 1
ATOM 3208 C CA . LYS B 1 85 ? 12.008 33.594 24.875 1 98.38 85 LYS B CA 1
ATOM 3209 C C . LYS B 1 85 ? 11.266 33.969 23.594 1 98.38 85 LYS B C 1
ATOM 3211 O O . LYS B 1 85 ? 11.68 34.906 22.891 1 98.38 85 LYS B O 1
ATOM 3216 N N . TRP B 1 86 ? 10.102 33.438 23.406 1 98.62 86 TRP B N 1
ATOM 3217 C CA . TRP B 1 86 ? 9.289 33.688 22.219 1 98.62 86 TRP B CA 1
ATOM 3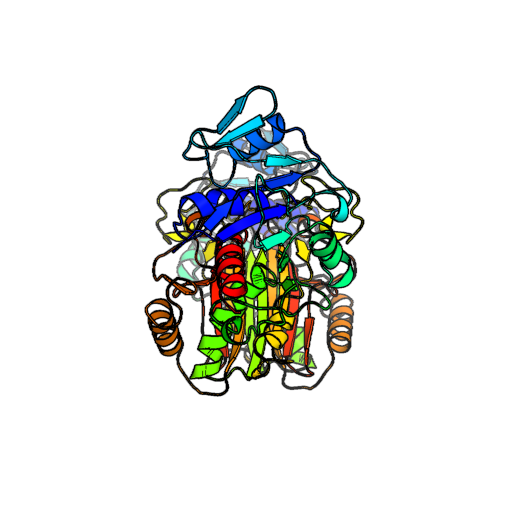218 C C . TRP B 1 86 ? 8.805 35.125 22.203 1 98.62 86 TRP B C 1
ATOM 3220 O O . TRP B 1 86 ? 8.453 35.656 21.156 1 98.62 86 TRP B O 1
ATOM 3230 N N . ASP B 1 87 ? 8.805 35.781 23.391 1 97.56 87 ASP B N 1
ATOM 3231 C CA . ASP B 1 87 ? 8.258 37.125 23.531 1 97.56 87 ASP B CA 1
ATOM 3232 C C . ASP B 1 87 ? 9.352 38.156 23.438 1 97.56 87 ASP B C 1
ATOM 3234 O O . ASP B 1 87 ? 9.117 39.344 23.719 1 97.56 87 ASP B O 1
ATOM 3238 N N . ASP B 1 88 ? 10.508 37.688 23.109 1 96.88 88 ASP B N 1
ATOM 3239 C CA . ASP B 1 88 ? 11.555 38.656 22.844 1 96.88 88 ASP B CA 1
ATOM 3240 C C . ASP B 1 88 ? 11.055 39.781 21.906 1 96.88 88 ASP B C 1
ATOM 3242 O O . ASP B 1 88 ? 10.375 39.5 20.922 1 96.88 88 ASP B O 1
ATOM 3246 N N . ALA B 1 89 ? 11.43 41.062 22.156 1 94.81 89 ALA B N 1
ATOM 3247 C CA . ALA B 1 89 ? 10.922 42.219 21.438 1 94.81 89 ALA B CA 1
ATOM 3248 C C . ALA B 1 89 ? 11.297 42.156 19.953 1 94.81 89 ALA B C 1
ATOM 3250 O O . ALA B 1 89 ? 10.578 42.688 19.094 1 94.81 89 ALA B O 1
ATOM 3251 N N . ALA B 1 90 ? 12.297 41.5 19.688 1 93.38 90 ALA B N 1
ATOM 3252 C CA . ALA B 1 90 ? 12.789 41.406 18.312 1 93.38 90 ALA B CA 1
ATOM 3253 C C . ALA B 1 90 ? 11.906 40.5 17.469 1 93.38 90 ALA B C 1
ATOM 3255 O O . ALA B 1 90 ? 11.867 40.625 16.234 1 93.38 90 ALA B O 1
ATOM 3256 N N . VAL B 1 91 ? 11.172 39.594 18.062 1 95.69 91 VAL B N 1
ATOM 3257 C CA . VAL B 1 91 ? 10.406 38.625 17.266 1 95.69 91 VAL B CA 1
ATOM 3258 C C . VAL B 1 91 ? 8.938 38.688 17.656 1 95.69 91 VAL B C 1
ATOM 3260 O O . VAL B 1 91 ? 8.055 38.719 16.781 1 95.69 91 VAL B O 1
ATOM 3263 N N . ASP B 1 92 ? 8.648 38.75 19.016 1 97 92 ASP B N 1
ATOM 3264 C CA . ASP B 1 92 ? 7.293 38.844 19.547 1 97 92 ASP B CA 1
ATOM 3265 C C . ASP B 1 92 ? 6.363 37.844 18.891 1 97 92 ASP B C 1
ATOM 3267 O O . ASP B 1 92 ? 5.352 38.219 18.297 1 97 92 ASP B O 1
ATOM 3271 N N . VAL B 1 93 ? 6.547 36.594 19.062 1 98.06 93 VAL B N 1
ATOM 3272 C CA . VAL B 1 93 ? 5.871 35.5 18.391 1 98.06 93 VAL B CA 1
ATOM 3273 C C . VAL B 1 93 ? 4.414 35.438 18.844 1 98.06 93 VAL B C 1
ATOM 3275 O O . VAL B 1 93 ? 4.121 35.469 20.031 1 98.06 93 VAL B O 1
ATOM 3278 N N . ASP B 1 94 ? 3.502 35.344 17.844 1 97.06 94 ASP B N 1
ATOM 3279 C CA . ASP B 1 94 ? 2.072 35.219 18.109 1 97.06 94 ASP B CA 1
ATOM 3280 C C . ASP B 1 94 ? 1.704 33.781 18.438 1 97.06 94 ASP B C 1
ATOM 3282 O O . ASP B 1 94 ? 0.914 33.531 19.344 1 97.06 94 ASP B O 1
ATOM 3286 N N . ILE B 1 95 ? 2.238 32.906 17.703 1 98.25 95 ILE B N 1
ATOM 3287 C CA . ILE B 1 95 ? 1.874 31.516 17.828 1 98.25 95 ILE B CA 1
ATOM 3288 C C . ILE B 1 95 ? 3.053 30.641 17.422 1 98.25 95 ILE B C 1
ATOM 3290 O O . ILE B 1 95 ? 3.805 30.984 16.5 1 98.25 95 ILE B O 1
ATOM 3294 N N . VAL B 1 96 ? 3.227 29.516 18.156 1 98.88 96 VAL B N 1
ATOM 3295 C CA . VAL B 1 96 ? 4.332 28.594 17.906 1 98.88 96 VAL B CA 1
ATOM 3296 C C . VAL B 1 96 ? 3.811 27.344 17.219 1 98.88 96 VAL B C 1
ATOM 3298 O O . VAL B 1 96 ? 2.797 26.766 17.625 1 98.88 96 VAL B O 1
ATOM 3301 N N . ALA B 1 97 ? 4.461 26.953 16.125 1 98.88 97 ALA B N 1
ATOM 3302 C CA . ALA B 1 97 ? 4.297 25.609 15.57 1 98.88 97 ALA B CA 1
ATOM 3303 C C . ALA B 1 97 ? 5.258 24.625 16.219 1 98.88 97 ALA B C 1
ATOM 3305 O O . ALA B 1 97 ? 6.473 24.688 16.016 1 98.88 97 ALA B O 1
ATOM 3306 N N . GLU B 1 98 ? 4.742 23.781 17.047 1 98.88 98 GLU B N 1
ATOM 3307 C CA . GLU B 1 98 ? 5.543 22.734 17.703 1 98.88 98 GLU B CA 1
ATOM 3308 C C . GLU B 1 98 ? 5.746 21.547 16.781 1 98.88 98 GLU B C 1
ATOM 3310 O O . GLU B 1 98 ? 4.859 20.703 16.641 1 98.88 98 GLU B O 1
ATOM 3315 N N . CYS B 1 99 ? 7.012 21.422 16.203 1 98.5 99 CYS B N 1
ATOM 3316 C CA . CYS B 1 99 ? 7.262 20.469 15.125 1 98.5 99 CYS B CA 1
ATOM 3317 C C . CYS B 1 99 ? 8.32 19.453 15.531 1 98.5 99 CYS B C 1
ATOM 3319 O O . CYS B 1 99 ? 8.938 18.812 14.672 1 98.5 99 CYS B O 1
ATOM 3321 N N . THR B 1 100 ? 8.578 19.281 16.812 1 97.12 100 THR B N 1
ATOM 3322 C CA . THR B 1 100 ? 9.609 18.359 17.25 1 97.12 100 THR B CA 1
ATOM 3323 C C . THR B 1 100 ? 9.031 16.953 17.438 1 97.12 100 THR B C 1
ATOM 3325 O O . THR B 1 100 ? 9.773 15.969 17.422 1 97.12 100 THR B O 1
ATOM 3328 N N . GLY B 1 101 ? 7.75 16.922 17.703 1 94.88 101 GLY B N 1
ATOM 3329 C CA . GLY B 1 101 ? 7.141 15.656 18.094 1 94.88 101 GLY B CA 1
ATOM 3330 C C . GLY B 1 101 ? 7.391 15.305 19.547 1 94.88 101 GLY B C 1
ATOM 3331 O O . GLY B 1 101 ? 7.004 14.227 20 1 94.88 101 GLY B O 1
ATOM 3332 N N . ILE B 1 102 ? 7.926 16.156 20.281 1 96.38 102 ILE B N 1
ATOM 3333 C CA . ILE B 1 102 ? 8.328 15.883 21.656 1 96.38 102 ILE B CA 1
ATOM 3334 C C . ILE B 1 102 ? 7.305 16.469 22.609 1 96.38 102 ILE B C 1
ATOM 3336 O O . ILE B 1 102 ? 6.828 15.789 23.516 1 96.38 102 ILE B O 1
ATOM 3340 N N . PHE B 1 103 ? 6.922 17.719 22.438 1 98.12 103 PHE B N 1
ATOM 3341 C CA . PHE B 1 103 ? 6.02 18.422 23.344 1 98.12 103 PHE B CA 1
ATOM 3342 C C . PHE B 1 103 ? 4.586 18.375 22.828 1 98.12 103 PHE B C 1
ATOM 3344 O O . PHE B 1 103 ? 4.039 19.391 22.391 1 98.12 103 PHE B O 1
ATOM 3351 N N . THR B 1 104 ? 3.951 17.219 23 1 97.75 104 THR B N 1
ATOM 3352 C CA . THR B 1 104 ? 2.729 16.969 22.234 1 97.75 104 THR B CA 1
ATOM 3353 C C . THR B 1 104 ? 1.518 16.922 23.172 1 97.75 104 THR B C 1
ATOM 3355 O O . THR B 1 104 ? 0.427 16.531 22.75 1 97.75 104 THR B O 1
ATOM 3358 N N . THR B 1 105 ? 1.692 17.281 24.453 1 98.25 105 THR B N 1
ATOM 3359 C CA . THR B 1 105 ? 0.588 17.344 25.406 1 98.25 105 THR B CA 1
ATOM 3360 C C . THR B 1 105 ? 0.362 18.781 25.875 1 98.25 105 THR B C 1
ATOM 3362 O O . THR B 1 105 ? 1.218 19.656 25.672 1 98.25 105 THR B O 1
ATOM 3365 N N . LEU B 1 106 ? -0.813 18.984 26.484 1 98.38 106 LEU B N 1
ATOM 3366 C CA . LEU B 1 106 ? -1.072 20.297 27.047 1 98.38 106 LEU B CA 1
ATOM 3367 C C . LEU B 1 106 ? 0.032 20.703 28.016 1 98.38 106 LEU B C 1
ATOM 3369 O O . LEU B 1 106 ? 0.53 21.828 27.969 1 98.38 106 LEU B O 1
ATOM 3373 N N . GLU B 1 107 ? 0.404 19.75 28.797 1 98.31 107 GLU B N 1
ATOM 3374 C CA . GLU B 1 107 ? 1.431 20.031 29.797 1 98.31 107 GLU B CA 1
ATOM 3375 C C . GLU B 1 107 ? 2.762 20.391 29.141 1 98.31 107 GLU B C 1
ATOM 3377 O O . GLU B 1 107 ? 3.336 21.438 29.422 1 98.31 107 GLU B O 1
ATOM 3382 N N . THR B 1 108 ? 3.24 19.547 28.266 1 98.44 108 THR B N 1
ATOM 3383 C CA . THR B 1 108 ? 4.562 19.75 27.688 1 98.44 108 THR B CA 1
ATOM 3384 C C . THR B 1 108 ? 4.562 20.953 26.734 1 98.44 108 THR B C 1
ATOM 3386 O O . THR B 1 108 ? 5.527 21.719 26.688 1 98.44 108 THR B O 1
ATOM 3389 N N . ALA B 1 109 ? 3.49 21.172 26.062 1 98.75 109 ALA B N 1
ATOM 3390 C CA . ALA B 1 109 ? 3.412 22.297 25.125 1 98.75 109 ALA B CA 1
ATOM 3391 C C . ALA B 1 109 ? 3.246 23.625 25.859 1 98.75 109 ALA B C 1
ATOM 3393 O O . ALA B 1 109 ? 3.58 24.672 25.328 1 98.75 109 ALA B O 1
ATOM 3394 N N . ASN B 1 110 ? 2.711 23.547 27.078 1 98.56 110 ASN B N 1
ATOM 3395 C CA . ASN B 1 110 ? 2.572 24.75 27.891 1 98.56 110 ASN B CA 1
ATOM 3396 C C . ASN B 1 110 ? 3.928 25.391 28.188 1 98.56 110 ASN B C 1
ATOM 3398 O O . ASN B 1 110 ? 4.008 26.578 28.516 1 98.56 110 ASN B O 1
ATOM 3402 N N . ALA B 1 111 ? 4.988 24.562 28.109 1 98.69 111 ALA B N 1
ATOM 3403 C CA . ALA B 1 111 ? 6.336 25.094 28.281 1 98.69 111 ALA B CA 1
ATOM 3404 C C . ALA B 1 111 ? 6.621 26.219 27.297 1 98.69 111 ALA B C 1
ATOM 3406 O O . ALA B 1 111 ? 7.352 27.172 27.625 1 98.69 111 ALA B O 1
ATOM 3407 N N . HIS B 1 112 ? 6.043 26.156 26.094 1 98.75 112 HIS B N 1
ATOM 3408 C CA . HIS B 1 112 ? 6.203 27.234 25.109 1 98.75 112 HIS B CA 1
ATOM 3409 C C . HIS B 1 112 ? 5.508 28.516 25.578 1 98.75 112 HIS B C 1
ATOM 3411 O O . HIS B 1 112 ? 6.012 29.609 25.359 1 98.75 112 HIS B O 1
ATOM 3417 N N . ILE B 1 113 ? 4.344 28.375 26.172 1 98.19 113 ILE B N 1
ATOM 3418 C CA . ILE B 1 113 ? 3.613 29.516 26.703 1 98.19 113 ILE B CA 1
ATOM 3419 C C . ILE B 1 113 ? 4.426 30.188 27.812 1 98.19 113 ILE B C 1
ATOM 3421 O O . ILE B 1 113 ? 4.574 31.406 27.844 1 98.19 113 ILE B O 1
ATOM 3425 N N . LYS B 1 114 ? 4.941 29.359 28.672 1 98.19 114 LYS B N 1
ATOM 3426 C CA . LYS B 1 114 ? 5.805 29.859 29.719 1 98.19 114 LYS B CA 1
ATOM 3427 C C . LYS B 1 114 ? 7.043 30.547 29.141 1 98.19 114 LYS B C 1
ATOM 3429 O O . LYS B 1 114 ? 7.602 31.453 29.766 1 98.19 114 LYS B O 1
ATOM 3434 N N . GLY B 1 115 ? 7.418 30.047 28.016 1 98.12 115 GLY B N 1
ATOM 3435 C CA . GLY B 1 115 ? 8.57 30.609 27.344 1 98.12 115 GLY B CA 1
ATOM 3436 C C . GLY B 1 115 ? 8.234 31.875 26.562 1 98.12 115 GLY B C 1
ATOM 3437 O O . GLY B 1 115 ? 9.094 32.438 25.875 1 98.12 115 GLY B O 1
ATOM 3438 N N . GLY B 1 116 ? 6.961 32.312 26.625 1 98 116 GLY B N 1
ATOM 3439 C CA . GLY B 1 116 ? 6.633 33.625 26.078 1 98 116 GLY B CA 1
ATOM 3440 C C . GLY B 1 116 ? 5.684 33.531 24.891 1 98 116 GLY B C 1
ATOM 3441 O O . GLY B 1 116 ? 5.23 34.562 24.391 1 98 116 GLY B O 1
ATOM 3442 N N . ALA B 1 117 ? 5.371 32.406 24.391 1 97.25 117 ALA B N 1
ATOM 3443 C CA . ALA B 1 117 ? 4.445 32.281 23.266 1 97.25 117 ALA B CA 1
ATOM 3444 C C . ALA B 1 117 ? 3.014 32.562 23.703 1 97.25 117 ALA B C 1
ATOM 3446 O O . ALA B 1 117 ? 2.639 32.312 24.844 1 97.25 117 ALA B O 1
ATOM 3447 N N . LYS B 1 118 ? 2.209 33.094 22.812 1 97.06 118 LYS B N 1
ATOM 3448 C CA . LYS B 1 118 ? 0.808 33.344 23.125 1 97.06 118 LYS B CA 1
ATOM 3449 C C . LYS B 1 118 ? -0.053 32.125 22.891 1 97.06 118 LYS B C 1
ATOM 3451 O O . LYS B 1 118 ? -0.974 31.828 23.656 1 97.06 118 LYS B O 1
ATOM 3456 N N . LYS B 1 119 ? 0.156 31.438 21.859 1 98.31 119 LYS B N 1
ATOM 3457 C CA . LYS B 1 119 ? -0.567 30.234 21.484 1 98.31 119 LYS B CA 1
ATOM 3458 C C . LYS B 1 119 ? 0.372 29.203 20.859 1 98.31 119 LYS B C 1
ATOM 3460 O O . LYS B 1 119 ? 1.499 29.531 20.484 1 98.31 119 LYS B O 1
ATOM 3465 N N . VAL B 1 120 ? -0.076 27.906 20.844 1 98.81 120 VAL B N 1
ATOM 3466 C CA . VAL B 1 120 ? 0.725 26.812 20.297 1 98.81 120 VAL B CA 1
ATOM 3467 C C . VAL B 1 120 ? -0.154 25.906 19.453 1 98.81 120 VAL B C 1
ATOM 3469 O O . VAL B 1 120 ? -1.274 25.578 19.828 1 98.81 120 VAL B O 1
ATOM 3472 N N . VAL B 1 121 ? 0.323 25.594 18.266 1 98.88 121 VAL B N 1
ATOM 3473 C CA . VAL B 1 121 ? -0.27 24.531 17.453 1 98.88 121 VAL B CA 1
ATOM 3474 C C . VAL B 1 121 ? 0.699 23.344 17.359 1 98.88 121 VAL B C 1
ATOM 3476 O O . VAL B 1 121 ? 1.831 23.5 16.891 1 98.88 121 VAL B O 1
ATOM 3479 N N . ILE B 1 122 ? 0.282 22.188 17.781 1 98.81 122 ILE B N 1
ATOM 3480 C CA . ILE B 1 122 ? 1.092 20.969 17.812 1 98.81 122 ILE B CA 1
ATOM 3481 C C . ILE B 1 122 ? 0.974 20.25 16.469 1 98.81 122 ILE B C 1
ATOM 3483 O O . ILE B 1 122 ? -0.133 19.984 15.992 1 98.81 122 ILE B O 1
ATOM 3487 N N . SER B 1 123 ? 2.082 19.891 15.875 1 98.44 123 SER B N 1
ATOM 3488 C CA . SER B 1 123 ? 2.104 19.219 14.578 1 98.44 123 SER B CA 1
ATOM 3489 C C . SER B 1 123 ? 2.057 17.703 14.734 1 98.44 123 SER B C 1
ATOM 3491 O O . SER B 1 123 ? 2.834 16.984 14.102 1 98.44 123 SER B O 1
ATOM 3493 N N . ALA B 1 124 ? 1.25 17.188 15.586 1 96.81 124 ALA B N 1
ATOM 3494 C CA . ALA B 1 124 ? 1.017 15.773 15.852 1 96.81 124 ALA B CA 1
ATOM 3495 C C . ALA B 1 124 ? -0.312 15.562 16.578 1 96.81 124 ALA B C 1
ATOM 3497 O O . ALA B 1 124 ? -0.864 16.5 17.156 1 96.81 124 ALA B O 1
ATOM 3498 N N . PRO B 1 125 ? -0.8 14.344 16.422 1 96 125 PRO B N 1
ATOM 3499 C CA . PRO B 1 125 ? -1.917 14.062 17.328 1 96 125 PRO B CA 1
ATOM 3500 C C . PRO B 1 125 ? -1.54 14.227 18.797 1 96 125 PRO B C 1
ATOM 3502 O O . PRO B 1 125 ? -0.429 13.875 19.203 1 96 125 PRO B O 1
ATOM 3505 N N . SER B 1 126 ? -2.436 14.781 19.547 1 97.62 126 SER B N 1
ATOM 3506 C CA . SER B 1 126 ? -2.219 14.969 20.969 1 97.62 126 SER B CA 1
ATOM 3507 C C . SER B 1 126 ? -3.146 14.07 21.797 1 97.62 126 SER B C 1
ATOM 3509 O O . SER B 1 126 ? -4.289 13.836 21.391 1 97.62 126 SER B O 1
ATOM 3511 N N . ALA B 1 127 ? -2.662 13.641 22.922 1 95.62 127 ALA B N 1
ATOM 3512 C CA . ALA B 1 127 ? -3.461 12.812 23.812 1 95.62 127 ALA B CA 1
ATOM 3513 C C . ALA B 1 127 ? -4.535 13.633 24.516 1 95.62 127 ALA B C 1
ATOM 3515 O O . ALA B 1 127 ? -5.578 13.102 24.906 1 95.62 127 ALA B O 1
ATOM 3516 N N . ASP B 1 128 ? -4.27 14.977 24.641 1 97.38 128 ASP B N 1
ATOM 3517 C CA . ASP B 1 128 ? -5.195 15.695 25.5 1 97.38 128 ASP B CA 1
ATOM 3518 C C . ASP B 1 128 ? -5.496 17.094 24.953 1 97.38 128 ASP B C 1
ATOM 3520 O O . ASP B 1 128 ? -6.473 17.719 25.359 1 97.38 128 ASP B O 1
ATOM 3524 N N . ALA B 1 129 ? -4.68 17.609 24.047 1 97.94 129 ALA B N 1
ATOM 3525 C CA . ALA B 1 129 ? -5 18.891 23.422 1 97.94 129 ALA B CA 1
ATOM 3526 C C . ALA B 1 129 ? -6.141 18.734 22.422 1 97.94 129 ALA B C 1
ATOM 3528 O O . ALA B 1 129 ? -6.211 17.734 21.703 1 97.94 129 ALA B O 1
ATOM 3529 N N . PRO B 1 130 ? -7.051 19.75 22.391 1 98.12 130 PRO B N 1
ATOM 3530 C CA . PRO B 1 130 ? -8.102 19.656 21.359 1 98.12 130 PRO B CA 1
ATOM 3531 C C . PRO B 1 130 ? -7.535 19.594 19.953 1 98.12 130 PRO B C 1
ATOM 3533 O O . PRO B 1 130 ? -6.57 20.297 19.625 1 98.12 130 PRO B O 1
ATOM 3536 N N . MET B 1 131 ? -8.141 18.719 19.156 1 98.19 131 MET B N 1
ATOM 3537 C CA . MET B 1 131 ? -7.707 18.516 17.781 1 98.19 131 MET B CA 1
ATOM 3538 C C . MET B 1 131 ? -8.648 19.203 16.812 1 98.19 131 MET B C 1
ATOM 3540 O O . MET B 1 131 ? -9.867 19.125 16.938 1 98.19 131 MET B O 1
ATOM 3544 N N . PHE B 1 132 ? -8.031 19.922 15.898 1 98.69 132 PHE B N 1
ATOM 3545 C CA . PHE B 1 132 ? -8.82 20.594 14.867 1 98.69 132 PHE B CA 1
ATOM 3546 C C . PHE B 1 132 ? -8.266 20.297 13.477 1 98.69 132 PHE B C 1
ATOM 3548 O O . PHE B 1 132 ? -7.051 20.234 13.289 1 98.69 132 PHE B O 1
ATOM 3555 N N . VAL B 1 133 ? -9.148 20.047 12.547 1 98.81 133 VAL B N 1
ATOM 3556 C CA . VAL B 1 133 ? -8.82 19.844 11.141 1 98.81 133 VAL B CA 1
ATOM 3557 C C . VAL B 1 133 ? -9.516 20.922 10.297 1 98.81 133 VAL B C 1
ATOM 3559 O O . VAL B 1 133 ? -10.734 21.094 10.391 1 98.81 133 VAL B O 1
ATOM 3562 N N . MET B 1 134 ? -8.711 21.641 9.5 1 98.62 134 MET B N 1
ATOM 3563 C CA . MET B 1 134 ? -9.266 22.672 8.625 1 98.62 134 MET B CA 1
ATOM 3564 C C . MET B 1 134 ? -10.328 22.078 7.695 1 98.62 134 MET B C 1
ATOM 3566 O O . MET B 1 134 ? -10.102 21.047 7.078 1 98.62 134 MET B O 1
ATOM 3570 N N . GLY B 1 135 ? -11.461 22.719 7.621 1 98.06 135 GLY B N 1
ATOM 3571 C CA . GLY B 1 135 ? -12.547 22.266 6.762 1 98.06 135 GLY B CA 1
ATOM 3572 C C . GLY B 1 135 ? -13.484 21.281 7.441 1 98.06 135 GLY B C 1
ATOM 3573 O O . GLY B 1 135 ? -14.547 20.969 6.914 1 98.06 135 GLY B O 1
ATOM 3574 N N . VAL B 1 136 ? -13.133 20.891 8.641 1 98.62 136 VAL B N 1
ATOM 3575 C CA . VAL B 1 136 ? -13.914 19.844 9.297 1 98.62 136 VAL B CA 1
ATOM 3576 C C . VAL B 1 136 ? -14.531 20.391 10.586 1 98.62 136 VAL B C 1
ATOM 3578 O O . VAL B 1 136 ? -15.742 20.594 10.664 1 98.62 136 VAL B O 1
ATOM 3581 N N . ASN B 1 137 ? -13.648 20.766 11.5 1 98.5 137 ASN B N 1
ATOM 3582 C CA . ASN B 1 137 ? -14.18 21.25 12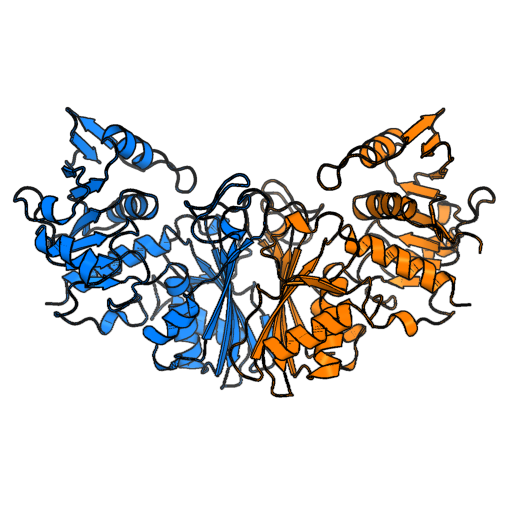.773 1 98.5 137 ASN B CA 1
ATOM 3583 C C . ASN B 1 137 ? -13.445 22.5 13.25 1 98.5 137 ASN B C 1
ATOM 3585 O O . ASN B 1 137 ? -13.57 22.891 14.406 1 98.5 137 ASN B O 1
ATOM 3589 N N . HIS B 1 138 ? -12.664 23.188 12.398 1 97.94 138 HIS B N 1
ATOM 3590 C CA . HIS B 1 138 ? -11.844 24.312 12.805 1 97.94 138 HIS B CA 1
ATOM 3591 C C . HIS B 1 138 ? -12.711 25.484 13.281 1 97.94 138 HIS B C 1
ATOM 3593 O O . HIS B 1 138 ? -12.258 26.312 14.062 1 97.94 138 HIS B O 1
ATOM 3599 N N . THR B 1 139 ? -13.938 25.516 12.859 1 97.56 139 THR B N 1
ATOM 3600 C CA . THR B 1 139 ? -14.82 26.625 13.234 1 97.56 139 THR B CA 1
ATOM 3601 C C . THR B 1 139 ? -15.273 26.484 14.688 1 97.56 139 THR B C 1
ATOM 3603 O O . THR B 1 139 ? -15.836 27.422 15.258 1 97.56 139 THR B O 1
ATOM 3606 N N . ASN B 1 140 ? -14.992 25.375 15.297 1 97.69 140 ASN B N 1
ATOM 3607 C CA . ASN B 1 140 ? -15.352 25.156 16.688 1 97.69 140 ASN B CA 1
ATOM 3608 C C . ASN B 1 140 ? -14.305 25.734 17.641 1 97.69 140 ASN B C 1
ATOM 3610 O O . ASN B 1 140 ? -14.492 25.719 18.859 1 97.69 140 ASN B O 1
ATOM 3614 N N . VAL B 1 141 ? -13.25 26.281 17.141 1 97.94 141 VAL B N 1
ATOM 3615 C CA . VAL B 1 141 ? -12.195 26.859 17.953 1 97.94 141 VAL B CA 1
ATOM 3616 C C . VAL B 1 141 ? -12.766 28.031 18.766 1 97.94 141 VAL B C 1
ATOM 3618 O O . VAL B 1 141 ? -13.555 28.828 18.25 1 97.94 141 VAL B O 1
ATOM 3621 N N . THR B 1 142 ? -12.367 28.078 20.031 1 97.81 142 THR B N 1
ATOM 3622 C CA . THR B 1 142 ? -12.742 29.188 20.906 1 97.81 142 THR B CA 1
ATOM 3623 C C . THR B 1 142 ? -11.5 29.938 21.375 1 97.81 142 THR B C 1
ATOM 3625 O O . THR B 1 142 ? -10.375 29.453 21.234 1 97.81 142 THR B O 1
ATOM 3628 N N . PRO B 1 143 ? -11.68 31.141 21.938 1 96.12 143 PRO B N 1
ATOM 3629 C CA . PRO B 1 143 ? -10.539 31.922 22.422 1 96.12 143 PRO B CA 1
ATOM 3630 C C . PRO B 1 143 ? -9.75 31.188 23.5 1 96.12 143 PRO B C 1
ATOM 3632 O O . PRO B 1 143 ? -8.57 31.5 23.719 1 96.12 143 PRO B O 1
ATOM 3635 N N . GLU B 1 144 ? -10.32 30.219 24.141 1 96.19 144 GLU B N 1
ATOM 3636 C CA . GLU B 1 144 ? -9.672 29.469 25.219 1 96.19 144 GLU B CA 1
ATOM 3637 C C . GLU B 1 144 ? -8.727 28.406 24.672 1 96.19 144 GLU B C 1
ATOM 3639 O O . GLU B 1 144 ? -7.883 27.891 25.391 1 96.19 144 GLU B O 1
ATOM 3644 N N . ASP B 1 145 ? -8.891 28.125 23.391 1 97.12 145 ASP B N 1
ATOM 3645 C CA . ASP B 1 145 ? -8.023 27.141 22.75 1 97.12 145 ASP B CA 1
ATOM 3646 C C . ASP B 1 145 ? -6.66 27.75 22.422 1 97.12 145 ASP B C 1
ATOM 3648 O O . ASP B 1 145 ? -6.383 28.078 21.266 1 97.12 145 ASP B O 1
ATOM 3652 N N . THR B 1 146 ? -5.789 27.766 23.438 1 97.31 146 THR B N 1
ATOM 3653 C CA . THR B 1 146 ? -4.48 28.391 23.266 1 97.31 146 THR B CA 1
ATOM 3654 C C . THR B 1 146 ? -3.449 27.359 22.828 1 97.31 146 THR B C 1
ATOM 3656 O O . THR B 1 146 ? -2.414 27.719 22.25 1 97.31 146 THR B O 1
ATOM 3659 N N . ILE B 1 147 ? -3.633 26.078 23.172 1 98.62 147 ILE B N 1
ATOM 3660 C CA . ILE B 1 147 ? -2.826 24.953 22.719 1 98.62 147 ILE B CA 1
ATOM 3661 C C . ILE B 1 147 ? -3.715 23.938 22 1 98.62 147 ILE B C 1
ATOM 3663 O O . ILE B 1 147 ? -4.633 23.375 22.609 1 98.62 147 ILE B O 1
ATOM 3667 N N . VAL B 1 148 ? -3.453 23.766 20.688 1 98.75 148 VAL B N 1
ATOM 3668 C CA . VAL B 1 148 ? -4.297 22.859 19.922 1 98.75 148 VAL B CA 1
ATOM 3669 C C . VAL B 1 148 ? -3.422 21.922 19.078 1 98.75 148 VAL B C 1
ATOM 3671 O O . VAL B 1 148 ? -2.215 22.141 18.953 1 98.75 148 VAL B O 1
ATOM 3674 N N . SER B 1 149 ? -4.023 20.859 18.609 1 98.75 149 SER B N 1
ATOM 3675 C CA . SER B 1 149 ? -3.352 19.891 17.766 1 98.75 149 SER B CA 1
ATOM 3676 C C . SER B 1 149 ? -3.912 19.922 16.344 1 98.75 149 SER B C 1
ATOM 3678 O O . SER B 1 149 ? -5.125 20.016 16.156 1 98.75 149 SER B O 1
ATOM 3680 N N . ASN B 1 150 ? -3.006 19.875 15.422 1 98.69 150 ASN B N 1
ATOM 3681 C CA . ASN B 1 150 ? -3.379 19.766 14.016 1 98.69 150 ASN B CA 1
ATOM 3682 C C . ASN B 1 150 ? -3.539 18.297 13.602 1 98.69 150 ASN B C 1
ATOM 3684 O O . ASN B 1 150 ? -3.324 17.953 12.438 1 98.69 150 ASN B O 1
ATOM 3688 N N . ALA B 1 151 ? -3.855 17.469 14.516 1 98 151 ALA B N 1
ATOM 3689 C CA . ALA B 1 151 ? -4.031 16.031 14.242 1 98 151 ALA B CA 1
ATOM 3690 C C . ALA B 1 151 ? -2.875 15.492 13.406 1 98 151 ALA B C 1
ATOM 3692 O O . ALA B 1 151 ? -1.749 15.992 13.492 1 98 151 ALA B O 1
ATOM 3693 N N . SER B 1 152 ? -3.031 14.336 12.75 1 97.62 152 SER B N 1
ATOM 3694 C CA . SER B 1 152 ? -1.996 13.727 11.922 1 97.62 152 SER B CA 1
ATOM 3695 C C . SER B 1 152 ? -2.209 14.039 10.445 1 97.62 152 SER B C 1
ATOM 3697 O O . SER B 1 152 ? -3.279 14.508 10.055 1 97.62 152 SER B O 1
ATOM 3699 N N . CYS B 1 153 ? -1.149 13.797 9.703 1 97.81 153 CYS B N 1
ATOM 3700 C CA . CYS B 1 153 ? -1.248 13.969 8.258 1 97.81 153 CYS B CA 1
ATOM 3701 C C . CYS B 1 153 ? -2.355 13.094 7.68 1 97.81 153 CYS B C 1
ATOM 3703 O O . CYS B 1 153 ? -3.121 13.547 6.824 1 97.81 153 CYS B O 1
ATOM 3705 N N . THR B 1 154 ? -2.473 11.875 8.109 1 98.62 154 THR B N 1
ATOM 3706 C CA . THR B 1 154 ? -3.496 10.961 7.613 1 98.62 154 THR B CA 1
ATOM 3707 C C . THR B 1 154 ? -4.887 11.414 8.047 1 98.62 154 THR B C 1
ATOM 3709 O O . THR B 1 154 ? -5.844 11.32 7.273 1 98.62 154 THR B O 1
ATOM 3712 N N . THR B 1 155 ? -5.023 11.922 9.281 1 98.62 155 THR B N 1
ATOM 3713 C CA . THR B 1 155 ? -6.305 12.461 9.727 1 98.62 155 THR B CA 1
ATOM 3714 C C . THR B 1 155 ? -6.734 13.633 8.852 1 98.62 155 THR B C 1
ATOM 3716 O O . THR B 1 155 ? -7.91 13.758 8.508 1 98.62 155 THR B O 1
ATOM 3719 N N . ASN B 1 156 ? -5.762 14.414 8.477 1 98.75 156 ASN B N 1
ATOM 3720 C CA . ASN B 1 156 ? -6.059 15.578 7.648 1 98.75 156 ASN B CA 1
ATOM 3721 C C . ASN B 1 156 ? -6.5 15.18 6.242 1 98.75 156 ASN B C 1
ATOM 3723 O O . ASN B 1 156 ? -7.121 15.969 5.531 1 98.75 156 ASN B O 1
ATOM 3727 N N . CYS B 1 157 ? -6.148 14.008 5.828 1 98.81 157 CYS B N 1
ATOM 3728 C CA . CYS B 1 157 ? -6.633 13.492 4.551 1 98.81 157 CYS B CA 1
ATOM 3729 C C . CYS B 1 157 ? -7.996 12.836 4.715 1 98.81 157 CYS B C 1
ATOM 3731 O O . CYS B 1 157 ? -8.93 13.141 3.965 1 98.81 157 CYS B O 1
ATOM 3733 N N . LEU B 1 158 ? -8.141 12 5.688 1 98.81 158 LEU B N 1
ATOM 3734 C CA . LEU B 1 158 ? -9.312 11.148 5.863 1 98.81 158 LEU B CA 1
ATOM 3735 C C . LEU B 1 158 ? -10.516 11.977 6.305 1 98.81 158 LEU B C 1
ATOM 3737 O O . LEU B 1 158 ? -11.641 11.75 5.84 1 98.81 158 LEU B O 1
ATOM 3741 N N . ALA B 1 159 ? -10.344 12.953 7.199 1 98.75 159 ALA B N 1
ATOM 3742 C CA . ALA B 1 159 ? -11.453 13.648 7.852 1 98.75 159 ALA B CA 1
ATOM 3743 C C . ALA B 1 159 ? -12.266 14.461 6.848 1 98.75 159 ALA B C 1
ATOM 3745 O O . ALA B 1 159 ? -13.492 14.367 6.809 1 98.75 159 ALA B O 1
ATOM 3746 N N . PRO B 1 160 ? -11.617 15.273 6.008 1 98.81 160 PRO B N 1
ATOM 3747 C CA . PRO B 1 160 ? -12.422 15.992 5.012 1 98.81 160 PRO B CA 1
ATOM 3748 C C . PRO B 1 160 ? -13.18 15.055 4.078 1 98.81 160 PRO B C 1
ATOM 3750 O O . PRO B 1 160 ? -14.352 15.305 3.764 1 98.81 160 PRO B O 1
ATOM 3753 N N . LEU B 1 161 ? -12.5 14.008 3.615 1 98.81 161 LEU B N 1
ATOM 3754 C CA . LEU B 1 161 ? -13.141 13 2.773 1 98.81 161 LEU B CA 1
ATOM 3755 C C . LEU B 1 161 ? -14.344 12.391 3.477 1 98.81 161 LEU B C 1
ATOM 3757 O O . LEU B 1 161 ? -15.445 12.352 2.912 1 98.81 161 LEU B O 1
ATOM 3761 N N . ALA B 1 162 ? -14.156 11.961 4.691 1 98.81 162 ALA B N 1
ATOM 3762 C CA . ALA B 1 162 ? -15.211 11.32 5.477 1 98.81 162 ALA B CA 1
ATOM 3763 C C . ALA B 1 162 ? -16.359 12.289 5.758 1 98.81 162 ALA B C 1
ATOM 3765 O O . ALA B 1 162 ? -17.531 11.898 5.742 1 98.81 162 ALA B O 1
ATOM 3766 N N . LYS B 1 163 ? -16.016 13.523 6.074 1 98.75 163 LYS B N 1
ATOM 3767 C CA . LYS B 1 163 ? -17.047 14.516 6.375 1 98.75 163 LYS B CA 1
ATOM 3768 C C . LYS B 1 163 ? -18.016 14.688 5.199 1 98.75 163 LYS B C 1
ATOM 3770 O O . LYS B 1 163 ? -19.234 14.609 5.371 1 98.75 163 LYS B O 1
ATOM 3775 N N . VAL B 1 164 ? -17.484 14.906 4.004 1 98.81 164 VAL B N 1
ATOM 3776 C CA . VAL B 1 164 ? -18.312 15.141 2.83 1 98.81 164 VAL B CA 1
ATOM 3777 C C . VAL B 1 164 ? -19.172 13.906 2.555 1 98.81 164 VAL B C 1
ATOM 3779 O O . VAL B 1 164 ? -20.375 14.031 2.297 1 98.81 164 VAL B O 1
ATOM 3782 N N . ILE B 1 165 ? -18.578 12.727 2.637 1 98.81 165 ILE B N 1
ATOM 3783 C CA . ILE B 1 165 ? -19.297 11.492 2.367 1 98.81 165 ILE B CA 1
ATOM 3784 C C . ILE B 1 165 ? -20.391 11.289 3.422 1 98.81 165 ILE B C 1
ATOM 3786 O O . ILE B 1 165 ? -21.531 10.961 3.09 1 98.81 165 ILE B O 1
ATOM 3790 N N . ASN B 1 166 ? -20.016 11.484 4.648 1 98.75 166 ASN B N 1
ATOM 3791 C CA . ASN B 1 166 ? -20.969 11.289 5.734 1 98.75 166 ASN B CA 1
ATOM 3792 C C . ASN B 1 166 ? -22.141 12.281 5.645 1 98.75 166 ASN B C 1
ATOM 3794 O O . ASN B 1 166 ? -23.297 11.898 5.84 1 98.75 166 ASN B O 1
ATOM 3798 N N . ASP B 1 167 ? -21.844 13.539 5.379 1 98.62 167 ASP B N 1
ATOM 3799 C CA . ASP B 1 167 ? -22.875 14.586 5.316 1 98.62 167 ASP B CA 1
ATOM 3800 C C . ASP B 1 167 ? -23.906 14.281 4.23 1 98.62 167 ASP B C 1
ATOM 3802 O O . ASP B 1 167 ? -25.078 14.648 4.359 1 98.62 167 ASP B O 1
ATOM 3806 N N . HIS B 1 168 ? -23.5 13.586 3.199 1 98.69 168 HIS B N 1
ATOM 3807 C CA . HIS B 1 168 ? -24.391 13.438 2.049 1 98.69 168 HIS B CA 1
ATOM 3808 C C . HIS B 1 168 ? -24.984 12.031 1.981 1 98.69 168 HIS B C 1
ATOM 3810 O O . HIS B 1 168 ? -26.078 11.844 1.472 1 98.69 168 HIS B O 1
ATOM 3816 N N . PHE B 1 169 ? -24.219 11.039 2.482 1 98.69 169 PHE B N 1
ATOM 3817 C CA . PHE B 1 169 ? -24.641 9.672 2.229 1 98.69 169 PHE B CA 1
ATOM 3818 C C . PHE B 1 169 ? -24.703 8.875 3.527 1 98.69 169 PHE B C 1
ATOM 3820 O O . PHE B 1 169 ? -25.297 7.793 3.572 1 98.69 169 PHE B O 1
ATOM 3827 N N . GLY B 1 170 ? -24.156 9.352 4.59 1 98.75 170 GLY B N 1
ATOM 3828 C CA . GLY B 1 170 ? -24.109 8.664 5.871 1 98.75 170 GLY B CA 1
ATOM 3829 C C . GLY B 1 170 ? -23.156 7.488 5.891 1 98.75 170 GLY B C 1
ATOM 3830 O O . GLY B 1 170 ? -23.312 6.539 5.121 1 98.75 170 GLY B O 1
ATOM 3831 N N . ILE B 1 171 ? -22.172 7.527 6.754 1 98.69 171 ILE B N 1
ATOM 3832 C CA . ILE B 1 171 ? -21.266 6.406 6.938 1 98.69 171 ILE B CA 1
ATOM 3833 C C . ILE B 1 171 ? -21.75 5.516 8.07 1 98.69 171 ILE B C 1
ATOM 3835 O O . ILE B 1 171 ? -21.938 5.98 9.203 1 98.69 171 ILE B O 1
ATOM 3839 N N . VAL B 1 172 ? -21.969 4.223 7.789 1 98.56 172 VAL B N 1
ATOM 3840 C CA . VAL B 1 172 ? -22.375 3.248 8.789 1 98.56 172 VAL B CA 1
ATOM 3841 C C . VAL B 1 172 ? -21.156 2.668 9.492 1 98.56 172 VAL B C 1
ATOM 3843 O O . VAL B 1 172 ? -21.109 2.572 10.719 1 98.56 172 VAL B O 1
ATOM 3846 N N . GLU B 1 173 ? -20.219 2.246 8.805 1 98.31 173 GLU B N 1
ATOM 3847 C CA . GLU B 1 173 ? -18.938 1.705 9.25 1 98.31 173 GLU B CA 1
ATOM 3848 C C . GLU B 1 173 ? -17.891 1.762 8.141 1 98.31 173 GLU B C 1
ATOM 3850 O O . GLU B 1 173 ? -18.234 1.737 6.957 1 98.31 173 GLU B O 1
ATOM 3855 N N . GLY B 1 174 ? -16.672 1.899 8.531 1 98.31 174 GLY B N 1
ATOM 3856 C CA . GLY B 1 174 ? -15.594 1.985 7.559 1 98.31 174 GLY B CA 1
ATOM 3857 C C . GLY B 1 174 ? -14.25 1.563 8.125 1 98.31 174 GLY B C 1
ATOM 3858 O O . GLY B 1 174 ? -13.992 1.719 9.32 1 98.31 174 GLY B O 1
ATOM 3859 N N . LEU B 1 175 ? -13.43 1.006 7.297 1 98.38 175 LEU B N 1
ATOM 3860 C CA . LEU B 1 175 ? -12.047 0.654 7.602 1 98.38 175 LEU B CA 1
ATOM 3861 C C . LEU B 1 175 ? -11.094 1.246 6.57 1 98.38 175 LEU B C 1
ATOM 3863 O O . LEU B 1 175 ? -11.305 1.1 5.363 1 98.38 175 LEU B O 1
ATOM 3867 N N . MET B 1 176 ? -10.094 1.936 7.129 1 96.88 176 MET B N 1
ATOM 3868 C CA . MET B 1 176 ? -9.172 2.594 6.207 1 96.88 176 MET B CA 1
ATOM 3869 C C . MET B 1 176 ? -7.777 1.989 6.305 1 96.88 176 MET B C 1
ATOM 3871 O O . MET B 1 176 ? -7.359 1.551 7.379 1 96.88 176 MET B O 1
ATOM 3875 N N . THR B 1 177 ? -7.051 1.896 5.18 1 97.94 177 THR B N 1
ATOM 3876 C CA . THR B 1 177 ? -5.613 1.661 5.109 1 97.94 177 THR B CA 1
ATOM 3877 C C . THR B 1 177 ? -4.91 2.824 4.418 1 97.94 177 THR B C 1
ATOM 3879 O O . THR B 1 177 ? -5.273 3.201 3.301 1 97.94 177 THR B O 1
ATOM 3882 N N . THR B 1 178 ? -4.027 3.416 5.109 1 98.19 178 THR B N 1
ATOM 3883 C CA . THR B 1 178 ? -3.152 4.324 4.375 1 98.19 178 THR B CA 1
ATOM 3884 C C . THR B 1 178 ? -1.906 3.594 3.883 1 98.19 178 THR B C 1
ATOM 3886 O O . THR B 1 178 ? -1.245 2.895 4.652 1 98.19 178 THR B O 1
ATOM 3889 N N . ILE B 1 179 ? -1.728 3.562 2.611 1 98.62 179 ILE B N 1
ATOM 3890 C CA . ILE B 1 179 ? -0.425 3.207 2.061 1 98.62 179 ILE B CA 1
ATOM 3891 C C . ILE B 1 179 ? 0.512 4.41 2.129 1 98.62 179 ILE B C 1
ATOM 3893 O O . ILE B 1 179 ? 0.358 5.367 1.369 1 98.62 179 ILE B O 1
ATOM 3897 N N . HIS B 1 180 ? 1.359 4.32 3.064 1 98.38 180 HIS B N 1
ATOM 3898 C CA . HIS B 1 180 ? 2.039 5.5 3.592 1 98.38 180 HIS B CA 1
ATOM 3899 C C . HIS B 1 180 ? 3.506 5.523 3.176 1 98.38 180 HIS B C 1
ATOM 3901 O O . HIS B 1 180 ? 4.211 4.52 3.314 1 98.38 180 HIS B O 1
ATOM 3907 N N . ALA B 1 181 ? 3.992 6.68 2.713 1 97.62 181 ALA B N 1
ATOM 3908 C CA . ALA B 1 181 ? 5.414 6.867 2.434 1 97.62 181 ALA B CA 1
ATOM 3909 C C . ALA B 1 181 ? 6.246 6.699 3.701 1 97.62 181 ALA B C 1
ATOM 3911 O O . ALA B 1 181 ? 5.719 6.75 4.812 1 97.62 181 ALA B O 1
ATOM 3912 N N . THR B 1 182 ? 7.543 6.453 3.512 1 95.31 182 THR B N 1
ATOM 3913 C CA . THR B 1 182 ? 8.477 6.293 4.617 1 95.31 182 THR B CA 1
ATOM 3914 C C . THR B 1 182 ? 8.492 7.543 5.496 1 95.31 182 THR B C 1
ATOM 3916 O O . THR B 1 182 ? 8.242 8.648 5.016 1 95.31 182 THR B O 1
ATOM 3919 N N . THR B 1 183 ? 8.742 7.301 6.754 1 90.06 183 THR B N 1
ATOM 3920 C CA . THR B 1 183 ? 8.859 8.406 7.691 1 90.06 183 THR B CA 1
ATOM 3921 C C . THR B 1 183 ? 10.312 8.617 8.102 1 90.06 183 THR B C 1
ATOM 3923 O O . THR B 1 183 ? 11.148 7.73 7.934 1 90.06 183 THR B O 1
ATOM 3926 N N . ALA B 1 184 ? 10.57 9.703 8.688 1 87.75 184 ALA B N 1
ATOM 3927 C CA . ALA B 1 184 ? 11.93 10.117 9.016 1 87.75 184 ALA B CA 1
ATOM 3928 C C . ALA B 1 184 ? 12.531 9.211 10.086 1 87.75 184 ALA B C 1
ATOM 3930 O O . ALA B 1 184 ? 13.758 9.102 10.203 1 87.75 184 ALA B O 1
ATOM 3931 N N . THR B 1 185 ? 11.695 8.531 10.859 1 87.88 185 THR B N 1
ATOM 3932 C CA . THR B 1 185 ? 12.203 7.754 11.984 1 87.88 185 THR B CA 1
ATOM 3933 C C . THR B 1 185 ? 12.477 6.312 11.562 1 87.88 185 THR B C 1
ATOM 3935 O O . THR B 1 185 ? 13.023 5.527 12.336 1 87.88 185 THR B O 1
ATOM 3938 N N . GLN B 1 186 ? 12.062 5.949 10.406 1 93.44 186 GLN B N 1
ATOM 3939 C CA . GLN B 1 186 ? 12.312 4.59 9.938 1 93.44 186 GLN B CA 1
ATOM 3940 C C . GLN B 1 186 ? 13.766 4.418 9.5 1 93.44 186 GLN B C 1
ATOM 3942 O O . GLN B 1 186 ? 14.453 5.398 9.211 1 93.44 186 GLN B O 1
ATOM 3947 N N . LEU B 1 187 ? 14.18 3.168 9.484 1 93.88 187 LEU B N 1
ATOM 3948 C CA . LEU B 1 187 ? 15.578 2.867 9.219 1 93.88 187 LEU B CA 1
ATOM 3949 C C . LEU B 1 187 ? 15.766 2.381 7.785 1 93.88 187 LEU B C 1
ATOM 3951 O O . LEU B 1 187 ? 14.938 1.632 7.266 1 93.88 187 LEU B O 1
ATOM 3955 N N . THR B 1 188 ? 16.875 2.748 7.188 1 91.12 188 THR B N 1
ATOM 3956 C CA . THR B 1 188 ? 17.156 2.342 5.816 1 91.12 188 THR B CA 1
ATOM 3957 C C . THR B 1 188 ? 17.469 0.849 5.746 1 91.12 188 THR B C 1
ATOM 3959 O O . THR B 1 188 ? 17.078 0.172 4.797 1 91.12 188 THR B O 1
ATOM 3962 N N . VAL B 1 189 ? 18.172 0.359 6.781 1 92.25 189 VAL B N 1
ATOM 3963 C CA . VAL B 1 189 ? 18.469 -1.064 6.906 1 92.25 189 VAL B CA 1
ATOM 3964 C C . VAL B 1 189 ? 18 -1.571 8.266 1 92.25 189 VAL B C 1
ATOM 3966 O O . VAL B 1 189 ? 17.609 -0.78 9.133 1 92.25 189 VAL B O 1
ATOM 3969 N N . ASP B 1 190 ? 17.906 -2.879 8.43 1 94.56 190 ASP B N 1
ATOM 3970 C CA . ASP B 1 190 ? 17.422 -3.457 9.672 1 94.56 190 ASP B CA 1
ATOM 3971 C C . ASP B 1 190 ? 18.219 -2.953 10.867 1 94.56 190 ASP B C 1
ATOM 3973 O O . ASP B 1 190 ? 19.453 -2.854 10.789 1 94.56 190 ASP B O 1
ATOM 3977 N N . GLY B 1 191 ? 17.547 -2.551 11.906 1 93.75 191 GLY B N 1
ATOM 3978 C CA . GLY B 1 191 ? 18.188 -2.07 13.125 1 93.75 191 GLY B CA 1
ATOM 3979 C C . GLY B 1 191 ? 17.25 -2.018 14.312 1 93.75 191 GLY B C 1
ATOM 3980 O O . GLY B 1 191 ? 16.047 -2.248 14.164 1 93.75 191 GLY B O 1
ATOM 3981 N N . PRO B 1 192 ? 17.719 -1.766 15.445 1 91.69 192 PRO B N 1
ATOM 3982 C CA . PRO B 1 192 ? 16.891 -1.691 16.641 1 91.69 192 PRO B CA 1
ATOM 3983 C C . PRO B 1 192 ? 15.93 -0.5 16.625 1 91.69 192 PRO B C 1
ATOM 3985 O O . PRO B 1 192 ? 16.312 0.591 16.188 1 91.69 192 PRO B O 1
ATOM 3988 N N . SER B 1 193 ? 14.734 -0.773 16.938 1 90 193 SER B N 1
ATOM 3989 C CA . SER B 1 193 ? 13.719 0.262 17.078 1 90 193 SER B CA 1
ATOM 3990 C C . SER B 1 193 ? 13.047 0.202 18.438 1 90 193 SER B C 1
ATOM 3992 O O . SER B 1 193 ? 12.562 -0.854 18.859 1 90 193 SER B O 1
ATOM 3994 N N . LYS B 1 194 ? 13.055 1.311 19.141 1 82.62 194 LYS B N 1
ATOM 3995 C CA . LYS B 1 194 ? 12.5 1.376 20.484 1 82.62 194 LYS B CA 1
ATOM 3996 C C . LYS B 1 194 ? 10.977 1.292 20.469 1 82.62 194 LYS B C 1
ATOM 3998 O O . LYS B 1 194 ? 10.367 0.785 21.406 1 82.62 194 LYS B O 1
ATOM 4003 N N . LYS B 1 195 ? 10.352 1.699 19.453 1 81.69 195 LYS B N 1
ATOM 4004 C CA . LYS B 1 195 ? 8.906 1.855 19.391 1 81.69 195 LYS B CA 1
ATOM 4005 C C . LYS B 1 195 ? 8.227 0.553 18.969 1 81.69 195 LYS B C 1
ATOM 4007 O O . LYS B 1 195 ? 7.246 0.13 19.594 1 81.69 195 LYS B O 1
ATOM 4012 N N . ASP B 1 196 ? 8.727 -0.042 17.891 1 88.81 196 ASP B N 1
ATOM 4013 C CA . ASP B 1 196 ? 8.109 -1.276 17.406 1 88.81 196 ASP B CA 1
ATOM 4014 C C . ASP B 1 196 ? 9.094 -2.084 16.562 1 88.81 196 ASP B C 1
ATOM 4016 O O . ASP B 1 196 ? 9.961 -1.516 15.898 1 88.81 196 ASP B O 1
ATOM 4020 N N . PHE B 1 197 ? 8.969 -3.373 16.625 1 93.25 197 PHE B N 1
ATOM 4021 C CA . PHE B 1 197 ? 9.898 -4.273 15.953 1 93.25 197 PHE B CA 1
ATOM 4022 C C . PHE B 1 197 ? 9.852 -4.078 14.445 1 93.25 197 PHE B C 1
ATOM 4024 O O . PHE B 1 197 ? 10.891 -4 13.789 1 93.25 197 PHE B O 1
ATOM 4031 N N . ARG B 1 198 ? 8.703 -3.953 13.812 1 95.75 198 ARG B N 1
ATOM 4032 C CA . ARG B 1 198 ? 8.555 -3.824 12.367 1 95.75 198 ARG B CA 1
ATOM 4033 C C . ARG B 1 198 ? 9.172 -2.521 11.867 1 95.75 198 ARG B C 1
ATOM 4035 O O . ARG B 1 198 ? 9.75 -2.482 10.781 1 95.75 198 ARG B O 1
ATOM 4042 N N . GLY B 1 199 ? 9.023 -1.495 12.727 1 93.44 199 GLY B N 1
ATOM 4043 C CA . GLY B 1 199 ? 9.547 -0.19 12.352 1 93.44 199 GLY B CA 1
ATOM 4044 C C . GLY B 1 199 ? 11.055 -0.155 12.242 1 93.44 199 GLY B C 1
ATOM 4045 O O . GLY B 1 199 ? 11.617 0.76 11.641 1 93.44 199 GLY B O 1
ATOM 4046 N N . GLY B 1 200 ? 11.703 -1.136 12.844 1 94.81 200 GLY B N 1
ATOM 4047 C CA . GLY B 1 200 ? 13.156 -1.217 12.781 1 94.81 200 GLY B CA 1
ATOM 4048 C C . GLY B 1 200 ? 13.656 -1.947 11.555 1 94.81 200 GLY B C 1
ATOM 4049 O O . GLY B 1 200 ? 14.859 -1.974 11.289 1 94.81 200 GLY B O 1
ATOM 4050 N N . ARG B 1 201 ? 12.703 -2.477 10.766 1 96 201 ARG B N 1
ATOM 4051 C CA . ARG B 1 201 ? 13.094 -3.199 9.562 1 96 201 ARG B CA 1
ATOM 4052 C C . ARG B 1 201 ? 13.297 -2.244 8.391 1 96 201 ARG B C 1
ATOM 4054 O O . ARG B 1 201 ? 12.781 -1.124 8.398 1 96 201 ARG B O 1
ATOM 4061 N N . SER B 1 202 ? 14.031 -2.633 7.391 1 96.5 202 SER B N 1
ATOM 4062 C CA . SER B 1 202 ? 14.484 -1.757 6.316 1 96.5 202 SER B CA 1
ATOM 4063 C C . SER B 1 202 ? 13.305 -1.105 5.598 1 96.5 202 SER B C 1
ATOM 4065 O O . SER B 1 202 ? 12.492 -1.794 4.977 1 96.5 202 SER B O 1
ATOM 4067 N N . ALA B 1 203 ? 13.266 0.246 5.645 1 95.69 203 ALA B N 1
ATOM 4068 C CA . ALA B 1 203 ? 12.242 1.021 4.953 1 95.69 203 ALA B CA 1
ATOM 4069 C C . ALA B 1 203 ? 12.477 1.024 3.445 1 95.69 203 ALA B C 1
ATOM 4071 O O . ALA B 1 203 ? 11.578 1.354 2.668 1 95.69 203 ALA B O 1
ATOM 4072 N N . LEU B 1 204 ? 13.695 0.579 3.035 1 93.56 204 LEU B N 1
ATOM 4073 C CA . LEU B 1 204 ? 14.102 0.691 1.638 1 93.56 204 LEU B CA 1
ATOM 4074 C C . LEU B 1 204 ? 13.492 -0.433 0.805 1 93.56 204 LEU B C 1
ATOM 4076 O O . LEU B 1 204 ? 13.273 -0.271 -0.397 1 93.56 204 LEU B O 1
ATOM 4080 N N . ILE B 1 205 ? 13.188 -1.573 1.503 1 95.94 205 ILE B N 1
ATOM 4081 C CA . ILE B 1 205 ? 12.938 -2.717 0.633 1 95.94 205 ILE B CA 1
ATOM 4082 C C . ILE B 1 205 ? 11.703 -3.473 1.118 1 95.94 205 ILE B C 1
ATOM 4084 O O . ILE B 1 205 ? 11.438 -4.594 0.672 1 95.94 205 ILE B O 1
ATOM 4088 N N . ASN B 1 206 ? 10.93 -2.861 2.145 1 98.25 206 ASN B N 1
ATOM 4089 C CA . ASN B 1 206 ? 9.828 -3.627 2.717 1 98.25 206 ASN B CA 1
ATOM 4090 C C . ASN B 1 206 ? 8.516 -2.867 2.623 1 98.25 206 ASN B C 1
ATOM 4092 O O . ASN B 1 206 ? 8.5 -1.635 2.621 1 98.25 206 ASN B O 1
ATOM 4096 N N . ILE B 1 207 ? 7.43 -3.598 2.484 1 98.44 207 ILE B N 1
ATOM 4097 C CA . ILE B 1 207 ? 6.125 -3.18 2.984 1 98.44 207 ILE B CA 1
ATOM 4098 C C . ILE B 1 207 ? 6.031 -3.463 4.48 1 98.44 207 ILE B C 1
ATOM 4100 O O . ILE B 1 207 ? 6.23 -4.598 4.918 1 98.44 207 ILE B O 1
ATOM 4104 N N . ILE B 1 208 ? 5.719 -2.467 5.289 1 98 208 ILE B N 1
ATOM 4105 C CA . ILE B 1 208 ? 5.805 -2.598 6.738 1 98 208 ILE B CA 1
ATOM 4106 C C . ILE B 1 208 ? 4.461 -2.225 7.367 1 98 208 ILE B C 1
ATOM 4108 O O . ILE B 1 208 ? 4.082 -1.052 7.383 1 98 208 ILE B O 1
ATOM 4112 N N . PRO B 1 209 ? 3.719 -3.244 7.891 1 97.69 209 PRO B N 1
ATOM 4113 C CA . PRO B 1 209 ? 2.504 -2.902 8.633 1 97.69 209 PRO B CA 1
ATOM 4114 C C . PRO B 1 209 ? 2.781 -2.008 9.836 1 97.69 209 PRO B C 1
ATOM 4116 O O . PRO B 1 209 ? 3.779 -2.199 10.539 1 97.69 209 PRO B O 1
ATOM 4119 N N . ALA B 1 210 ? 1.959 -1.011 10.031 1 95.44 210 ALA B N 1
ATOM 4120 C CA . ALA B 1 210 ? 2.074 -0.103 11.172 1 95.44 210 ALA B CA 1
ATOM 4121 C C . ALA B 1 210 ? 0.699 0.293 11.703 1 95.44 210 ALA B C 1
ATOM 4123 O O . ALA B 1 210 ? -0.292 0.246 10.969 1 95.44 210 ALA B O 1
ATOM 4124 N N . THR B 1 211 ? 0.692 0.652 12.914 1 92.06 211 THR B N 1
ATOM 4125 C CA . THR B 1 211 ? -0.536 1.146 13.531 1 92.06 211 THR B CA 1
ATOM 4126 C C . THR B 1 211 ? -0.678 2.65 13.32 1 92.06 211 THR B C 1
ATOM 4128 O O . THR B 1 211 ? 0.321 3.361 13.188 1 92.06 211 THR B O 1
ATOM 4131 N N . THR B 1 212 ? -1.91 3.006 13.195 1 92.12 212 THR B N 1
ATOM 4132 C CA . THR B 1 212 ? -2.209 4.434 13.141 1 92.12 212 THR B CA 1
ATOM 4133 C C . THR B 1 212 ? -3.477 4.754 13.93 1 92.12 212 THR B C 1
ATOM 4135 O O . THR B 1 212 ? -4.41 3.945 13.969 1 92.12 212 THR B O 1
ATOM 4138 N N . GLY B 1 213 ? -3.473 5.914 14.586 1 91.19 213 GLY B N 1
ATOM 4139 C CA . GLY B 1 213 ? -4.66 6.387 15.273 1 91.19 213 GLY B CA 1
ATOM 4140 C C . GLY B 1 213 ? -5.484 7.355 14.453 1 91.19 213 GLY B C 1
ATOM 4141 O O . GLY B 1 213 ? -6.453 7.938 14.945 1 91.19 213 GLY B O 1
ATOM 4142 N N . ALA B 1 214 ? -5.184 7.496 13.18 1 91.19 214 ALA B N 1
ATOM 4143 C CA . ALA B 1 214 ? -5.75 8.547 12.336 1 91.19 214 ALA B CA 1
ATOM 4144 C C . ALA B 1 214 ? -7.258 8.367 12.172 1 91.19 214 ALA B C 1
ATOM 4146 O O . ALA B 1 214 ? -8.016 9.336 12.219 1 91.19 214 ALA B O 1
ATOM 4147 N N . ALA B 1 215 ? -7.629 7.145 12 1 90.56 215 ALA B N 1
ATOM 4148 C CA . ALA B 1 215 ? -9.047 6.879 11.766 1 90.56 215 ALA B CA 1
ATOM 4149 C C . ALA B 1 215 ? -9.859 7.078 13.039 1 90.56 215 ALA B C 1
ATOM 4151 O O . ALA B 1 215 ? -10.984 7.586 12.992 1 90.56 215 ALA B O 1
ATOM 4152 N N . LYS B 1 216 ? -9.328 6.695 14.117 1 91.5 216 LYS B N 1
ATOM 4153 C CA . LYS B 1 216 ? -9.992 6.949 15.398 1 91.5 216 LYS B CA 1
ATOM 4154 C C . LYS B 1 216 ? -10.07 8.445 15.688 1 91.5 216 LYS B C 1
ATOM 4156 O O . LYS B 1 216 ? -11.047 8.914 16.266 1 91.5 216 LYS B O 1
ATOM 4161 N N . ALA B 1 217 ? -9.062 9.148 15.289 1 94.31 217 ALA B N 1
ATOM 4162 C CA . ALA B 1 217 ? -9.023 10.594 15.492 1 94.31 217 ALA B CA 1
ATOM 4163 C C . ALA B 1 217 ? -10.141 11.289 14.719 1 94.31 217 ALA B C 1
ATOM 4165 O O . ALA B 1 217 ? -10.594 12.367 15.102 1 94.31 217 ALA B O 1
ATOM 4166 N N . VAL B 1 218 ? -10.547 10.68 13.633 1 95.94 218 VAL B N 1
ATOM 4167 C CA . VAL B 1 218 ? -11.664 11.234 12.883 1 95.94 218 VAL B CA 1
ATOM 4168 C C . VAL B 1 218 ? -12.898 11.312 13.781 1 95.94 218 VAL B C 1
ATOM 4170 O O . VAL B 1 218 ? -13.688 12.258 13.68 1 95.94 218 VAL B O 1
ATOM 4173 N N . GLY B 1 219 ? -13.109 10.375 14.68 1 95.44 219 GLY B N 1
ATOM 4174 C CA . GLY B 1 219 ? -14.219 10.406 15.617 1 95.44 219 GLY B CA 1
ATOM 4175 C C . GLY B 1 219 ? -14.156 11.578 16.578 1 95.44 219 GLY B C 1
ATOM 4176 O O . GLY B 1 219 ? -15.195 12.031 17.078 1 95.44 219 GLY B O 1
ATOM 4177 N N . LYS B 1 220 ? -12.961 12.023 16.797 1 94.31 220 LYS B N 1
ATOM 4178 C CA . LYS B 1 220 ? -12.781 13.148 17.719 1 94.31 220 LYS B CA 1
ATOM 4179 C C . LYS B 1 220 ? -13.133 14.469 17.031 1 94.31 220 LYS B C 1
ATOM 4181 O O . LYS B 1 220 ? -13.609 15.398 17.688 1 94.31 220 LYS B O 1
ATOM 4186 N N . VAL B 1 221 ? -12.93 14.547 15.719 1 96.94 221 VAL B N 1
ATOM 4187 C CA . VAL B 1 221 ? -13.141 15.82 15.039 1 96.94 221 VAL B CA 1
ATOM 4188 C C . VAL B 1 221 ? -14.492 15.812 14.328 1 96.94 221 VAL B C 1
ATOM 4190 O O . VAL B 1 221 ? -15.008 16.859 13.938 1 96.94 221 VAL B O 1
ATOM 4193 N N . ILE B 1 222 ? -15.031 14.648 14.086 1 97.75 222 ILE B N 1
ATOM 4194 C CA . ILE B 1 222 ? -16.391 14.445 13.617 1 97.75 222 ILE B CA 1
ATOM 4195 C C . ILE B 1 222 ? -17.125 13.5 14.578 1 97.75 222 ILE B C 1
ATOM 4197 O O . ILE B 1 222 ? -17.25 12.305 14.305 1 97.75 222 ILE B O 1
ATOM 4201 N N . PRO B 1 223 ? -17.719 14.031 15.562 1 97.06 223 PRO B N 1
ATOM 4202 C CA . PRO B 1 223 ? -18.281 13.203 16.625 1 97.06 223 PRO B CA 1
ATOM 4203 C C . PRO B 1 223 ? -19.266 12.164 16.125 1 97.06 223 PRO B C 1
ATOM 4205 O O . PRO B 1 223 ? -19.359 11.062 16.672 1 97.06 223 PRO B O 1
ATOM 4208 N N . GLU B 1 224 ? -19.984 12.445 15.055 1 96.88 224 GLU B N 1
ATOM 4209 C CA . GLU B 1 224 ? -20.953 11.523 14.477 1 96.88 224 GLU B CA 1
ATOM 4210 C C . GLU B 1 224 ? -20.281 10.242 14 1 96.88 224 GLU B C 1
ATOM 4212 O O . GLU B 1 224 ? -20.938 9.211 13.82 1 96.88 224 GLU B O 1
ATOM 4217 N N . LEU B 1 225 ? -19 10.289 13.812 1 98.06 225 LEU B N 1
ATOM 4218 C CA . LEU B 1 225 ? -18.281 9.141 13.25 1 98.06 225 LEU B CA 1
ATOM 4219 C C . LEU B 1 225 ? -17.5 8.406 14.336 1 98.06 225 LEU B C 1
ATOM 4221 O O . LEU B 1 225 ? -16.734 7.492 14.031 1 98.06 225 LEU B O 1
ATOM 4225 N N . ASN B 1 226 ? -17.672 8.859 15.609 1 97.31 226 ASN B N 1
ATOM 4226 C CA . ASN B 1 226 ? -17 8.164 16.703 1 97.31 226 ASN B CA 1
ATOM 4227 C C . ASN B 1 226 ? -17.422 6.699 16.781 1 97.31 226 ASN B C 1
ATOM 4229 O O . ASN B 1 226 ? -18.609 6.391 16.859 1 97.31 226 ASN B O 1
ATOM 4233 N N . GLY B 1 227 ? -16.422 5.805 16.688 1 96.44 227 GLY B N 1
ATOM 4234 C CA . GLY B 1 227 ? -16.672 4.375 16.781 1 96.44 227 GLY B CA 1
ATOM 4235 C C . GLY B 1 227 ? -17.016 3.738 15.453 1 96.44 227 GLY B C 1
ATOM 4236 O O . GLY B 1 227 ? -17.172 2.518 15.359 1 96.44 227 GLY B O 1
ATOM 4237 N N . LYS B 1 228 ? -17.125 4.52 14.406 1 98 228 LYS B N 1
ATOM 4238 C CA . LYS B 1 228 ? -17.562 3.998 13.109 1 98 228 LYS B CA 1
ATOM 4239 C C . LYS B 1 228 ? -16.375 3.762 12.18 1 98 228 LYS B C 1
ATOM 4241 O O . LYS B 1 228 ? -16.5 3.07 11.172 1 98 228 LYS B O 1
ATOM 4246 N N . LEU B 1 229 ? -15.258 4.355 12.539 1 97.75 229 LEU B N 1
ATOM 4247 C CA . LEU B 1 229 ? -14.086 4.246 11.672 1 97.75 229 LEU B CA 1
ATOM 4248 C C . LEU B 1 229 ? -12.859 3.82 12.477 1 97.75 229 LEU B C 1
ATOM 4250 O O . LEU B 1 229 ? -12.695 4.234 13.625 1 97.75 229 LEU B O 1
ATOM 4254 N N . THR B 1 230 ? -12.047 3.014 11.961 1 96.81 230 THR B N 1
ATOM 4255 C CA . THR B 1 230 ? -10.688 2.719 12.398 1 96.81 230 THR B CA 1
ATOM 4256 C C . THR B 1 230 ? -9.828 2.275 11.211 1 96.81 230 THR B C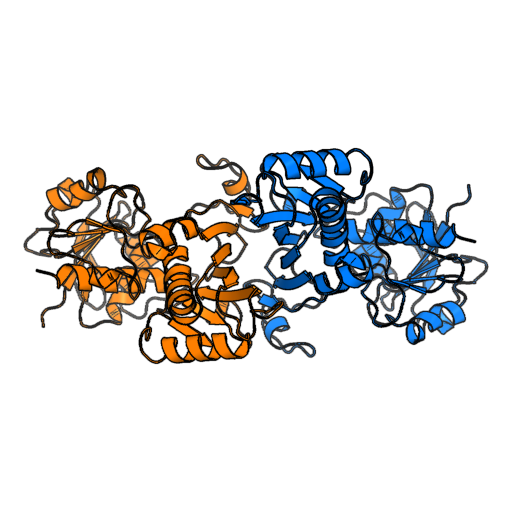 1
ATOM 4258 O O . THR B 1 230 ? -10.305 2.227 10.078 1 96.81 230 THR B O 1
ATOM 4261 N N . GLY B 1 231 ? -8.594 2.141 11.484 1 96.38 231 GLY B N 1
ATOM 4262 C CA . GLY B 1 231 ? -7.766 1.811 10.344 1 96.38 231 GLY B CA 1
ATOM 4263 C C . GLY B 1 231 ? -6.34 1.452 10.727 1 96.38 231 GLY B C 1
ATOM 4264 O O . GLY B 1 231 ? -6.02 1.335 11.906 1 96.38 231 GLY B O 1
ATOM 4265 N N . MET B 1 232 ? -5.574 1.19 9.648 1 96.81 232 MET B N 1
ATOM 4266 C CA . MET B 1 232 ? -4.176 0.798 9.789 1 96.81 232 MET B CA 1
ATOM 4267 C C . MET B 1 232 ? -3.322 1.437 8.695 1 96.81 232 MET B C 1
ATOM 4269 O O . MET B 1 232 ? -3.828 2.213 7.883 1 96.81 232 MET B O 1
ATOM 4273 N N . SER B 1 233 ? -2.031 1.195 8.836 1 97.44 233 SER B N 1
ATOM 4274 C CA . SER B 1 233 ? -1.095 1.757 7.863 1 97.44 233 SER B CA 1
ATOM 4275 C C . SER B 1 233 ? -0.158 0.687 7.316 1 97.44 233 SER B C 1
ATOM 4277 O O . SER B 1 233 ? 0.17 -0.276 8.016 1 97.44 233 SER B O 1
ATOM 4279 N N . MET B 1 234 ? 0.146 0.799 6.062 1 98.25 234 MET B N 1
ATOM 4280 C CA . MET B 1 234 ? 1.226 0.066 5.406 1 98.25 234 MET B CA 1
ATOM 4281 C C . MET B 1 234 ? 2.281 1.022 4.863 1 98.25 234 MET B C 1
ATOM 4283 O O . MET B 1 234 ? 2.037 1.729 3.885 1 98.25 234 MET B O 1
ATOM 4287 N N . ARG B 1 235 ? 3.471 0.96 5.496 1 98.31 235 ARG B N 1
ATOM 4288 C CA . ARG B 1 235 ? 4.547 1.824 5.023 1 98.31 235 ARG B CA 1
ATOM 4289 C C . ARG B 1 235 ? 5.277 1.193 3.842 1 98.31 235 ARG B C 1
ATOM 4291 O O . ARG B 1 235 ? 5.527 -0.014 3.83 1 98.31 235 ARG B O 1
ATOM 4298 N N . VAL B 1 236 ? 5.527 2 2.832 1 98.56 236 VAL B N 1
ATOM 4299 C CA . VAL B 1 236 ? 6.152 1.487 1.618 1 98.56 236 VAL B CA 1
ATOM 4300 C C . VAL B 1 236 ? 7.359 2.348 1.254 1 98.56 236 VAL B C 1
ATOM 4302 O O . VAL B 1 236 ? 7.512 3.463 1.761 1 98.56 236 VAL B O 1
ATOM 4305 N N . PRO B 1 237 ? 8.266 1.872 0.32 1 97.38 237 PRO B N 1
ATOM 4306 C CA . PRO B 1 237 ? 9.539 2.545 0.048 1 97.38 237 PRO B CA 1
ATOM 4307 C C . PRO B 1 237 ? 9.391 3.738 -0.891 1 97.38 237 PRO B C 1
ATOM 4309 O O . PRO B 1 237 ? 10.094 3.832 -1.896 1 97.38 237 PRO B O 1
ATOM 4312 N N . THR B 1 238 ? 8.539 4.648 -0.657 1 97.38 238 THR B N 1
ATOM 4313 C CA . THR B 1 238 ? 8.477 5.949 -1.312 1 97.38 238 THR B CA 1
ATOM 4314 C C . THR B 1 238 ? 8.828 7.066 -0.333 1 97.38 238 THR B C 1
ATOM 4316 O O . THR B 1 238 ? 8.609 6.93 0.873 1 97.38 238 THR B O 1
ATOM 4319 N N . ALA B 1 239 ? 9.336 8.18 -0.848 1 95.81 239 ALA B N 1
ATOM 4320 C CA . ALA B 1 239 ? 9.891 9.219 0.012 1 95.81 239 ALA B CA 1
ATOM 4321 C C . ALA B 1 239 ? 8.797 10.172 0.497 1 95.81 239 ALA B C 1
ATOM 4323 O O . ALA B 1 239 ? 8.953 10.836 1.523 1 95.81 239 ALA B O 1
ATOM 4324 N N . ASP B 1 240 ? 7.754 10.25 -0.341 1 97.44 240 ASP B N 1
ATOM 4325 C CA . ASP B 1 240 ? 6.688 11.188 -0.005 1 97.44 240 ASP B CA 1
ATOM 4326 C C . ASP B 1 240 ? 5.387 10.82 -0.712 1 97.44 240 ASP B C 1
ATOM 4328 O O . ASP B 1 240 ? 5.371 9.938 -1.572 1 97.44 240 ASP B O 1
ATOM 4332 N N . VAL B 1 241 ? 4.289 11.469 -0.253 1 98.5 241 VAL B N 1
ATOM 4333 C CA . VAL B 1 241 ? 2.928 11.305 -0.751 1 98.5 241 VAL B CA 1
ATOM 4334 C C . VAL B 1 241 ? 2.385 9.945 -0.326 1 98.5 241 VAL B C 1
ATOM 4336 O O . VAL B 1 241 ? 3.053 8.922 -0.495 1 98.5 241 VAL B O 1
ATOM 4339 N N . SER B 1 242 ? 1.379 9.945 0.289 1 98.62 242 SER B N 1
ATOM 4340 C CA . SER B 1 242 ? 0.645 8.766 0.744 1 98.62 242 SER B CA 1
ATOM 4341 C C . SER B 1 242 ? -0.775 8.75 0.188 1 98.62 242 SER B C 1
ATOM 4343 O O . SER B 1 242 ? -1.216 9.727 -0.429 1 98.62 242 SER B O 1
ATOM 4345 N N . VAL B 1 243 ? -1.417 7.609 0.358 1 98.81 243 VAL B N 1
ATOM 4346 C CA . VAL B 1 243 ? -2.773 7.48 -0.167 1 98.81 243 VAL B CA 1
ATOM 4347 C C . VAL B 1 243 ? -3.66 6.781 0.859 1 98.81 243 VAL B C 1
ATOM 4349 O O . VAL B 1 243 ? -3.252 5.789 1.466 1 98.81 243 VAL B O 1
ATOM 4352 N N . VAL B 1 244 ? -4.82 7.414 1.139 1 98.62 244 VAL B N 1
ATOM 4353 C CA . VAL B 1 244 ? -5.848 6.797 1.968 1 98.62 244 VAL B CA 1
ATOM 4354 C C . VAL B 1 244 ? -6.746 5.914 1.104 1 98.62 244 VAL B C 1
ATOM 4356 O O . VAL B 1 244 ? -7.215 6.34 0.045 1 98.62 244 VAL B O 1
ATOM 4359 N N . ASP B 1 245 ? -6.871 4.688 1.5 1 98.44 245 ASP B N 1
ATOM 4360 C CA . ASP B 1 245 ? -7.84 3.719 0.994 1 98.44 245 ASP B CA 1
ATOM 4361 C C . ASP B 1 245 ? -8.938 3.455 2.018 1 98.44 245 ASP B C 1
ATOM 4363 O O . ASP B 1 245 ? -8.734 2.725 2.988 1 98.44 245 ASP B O 1
ATOM 4367 N N . LEU B 1 246 ? -10.102 4.066 1.774 1 98.62 246 LEU B N 1
ATOM 4368 C CA . LEU B 1 246 ? -11.211 3.961 2.717 1 98.62 246 LEU B CA 1
ATOM 4369 C C . LEU B 1 246 ? -12.289 3.029 2.182 1 98.62 246 LEU B C 1
ATOM 4371 O O . LEU B 1 246 ? -12.938 3.334 1.177 1 98.62 246 LEU B O 1
ATOM 4375 N N . THR B 1 247 ? -12.453 1.876 2.773 1 98.75 247 THR B N 1
ATOM 4376 C CA . THR B 1 247 ? -13.609 1.023 2.527 1 98.75 247 THR B CA 1
ATOM 4377 C C . THR B 1 247 ? -14.758 1.381 3.473 1 98.75 247 THR B C 1
ATOM 4379 O O . THR B 1 247 ? -14.57 1.416 4.691 1 98.75 247 THR B O 1
ATOM 4382 N N . VAL B 1 248 ? -15.969 1.651 2.9 1 98.5 248 VAL B N 1
ATOM 4383 C CA . VAL B 1 248 ? -17.016 2.172 3.77 1 98.5 248 VAL B CA 1
ATOM 4384 C C . VAL B 1 248 ? -18.359 1.571 3.369 1 98.5 248 VAL B C 1
ATOM 4386 O O . VAL B 1 248 ? -18.625 1.333 2.188 1 98.5 248 VAL B O 1
ATOM 4389 N N . LYS B 1 249 ? -19.141 1.253 4.309 1 98.62 249 LYS B N 1
ATOM 4390 C CA . LYS B 1 249 ? -20.562 0.996 4.148 1 98.62 249 LYS B CA 1
ATOM 4391 C C . LYS B 1 249 ? -21.375 2.266 4.371 1 98.62 249 LYS B C 1
ATOM 4393 O O . LYS B 1 249 ? -21.234 2.938 5.391 1 98.62 249 LYS B O 1
ATOM 4398 N N . LEU B 1 250 ? -22.266 2.625 3.422 1 98.69 250 LEU B N 1
ATOM 4399 C CA . LEU B 1 250 ? -23.078 3.832 3.506 1 98.69 250 LEU B CA 1
ATOM 4400 C C . LEU B 1 250 ? -24.516 3.492 3.846 1 98.69 250 LEU B C 1
ATOM 4402 O O . LEU B 1 250 ? -25 2.404 3.521 1 98.69 250 LEU B O 1
ATOM 4406 N N . SER B 1 251 ? -25.172 4.422 4.508 1 98.62 251 SER B N 1
ATOM 4407 C CA . SER B 1 251 ? -26.578 4.23 4.871 1 98.62 251 SER B CA 1
ATOM 4408 C C . SER B 1 251 ? -27.484 4.504 3.686 1 98.62 251 SER B C 1
ATOM 4410 O O . SER B 1 251 ? -28.5 3.822 3.504 1 98.62 251 SER B O 1
ATOM 4412 N N . LYS B 1 252 ? -27.172 5.461 2.865 1 98.44 252 LYS B N 1
ATOM 4413 C CA . LYS B 1 252 ? -27.969 5.824 1.694 1 98.44 252 LYS B CA 1
ATOM 4414 C C . LYS B 1 252 ? -27.484 5.082 0.452 1 98.44 252 LYS B C 1
ATOM 4416 O O . LYS B 1 252 ? -26.297 5.082 0.141 1 98.44 252 LYS B O 1
ATOM 4421 N N . GLU B 1 253 ? -28.453 4.438 -0.207 1 98.56 253 GLU B N 1
ATOM 4422 C CA . GLU B 1 253 ? -28.094 3.848 -1.494 1 98.56 253 GLU B CA 1
ATOM 4423 C C . GLU B 1 253 ? -27.672 4.918 -2.496 1 98.56 253 GLU B C 1
ATOM 4425 O O . GLU B 1 253 ? -28.281 5.996 -2.551 1 98.56 253 GLU B O 1
ATOM 4430 N N . THR B 1 254 ? -26.641 4.582 -3.191 1 98.62 254 THR B N 1
ATOM 4431 C CA . THR B 1 254 ? -26.094 5.52 -4.168 1 98.62 254 THR B CA 1
ATOM 4432 C C . THR B 1 254 ? -25.234 4.789 -5.199 1 98.62 254 THR B C 1
ATOM 4434 O O . THR B 1 254 ? -25.297 3.562 -5.301 1 98.62 254 THR B O 1
ATOM 4437 N N . THR B 1 255 ? -24.625 5.551 -6.113 1 98.56 255 THR B N 1
ATOM 4438 C CA . THR B 1 255 ? -23.672 5.012 -7.082 1 98.56 255 THR B CA 1
ATOM 4439 C C . THR B 1 255 ? -22.297 5.652 -6.902 1 98.56 255 THR B C 1
ATOM 4441 O O . THR B 1 255 ? -22.188 6.738 -6.332 1 98.56 255 THR B O 1
ATOM 4444 N N . TYR B 1 256 ? -21.375 4.949 -7.34 1 98.44 256 TYR B N 1
ATOM 4445 C CA . TYR B 1 256 ? -20.016 5.488 -7.301 1 98.44 256 TYR B CA 1
ATOM 4446 C C . TYR B 1 256 ? -19.953 6.848 -7.988 1 98.44 256 TYR B C 1
ATOM 4448 O O . TYR B 1 256 ? -19.344 7.785 -7.461 1 98.44 256 TYR B O 1
ATOM 4456 N N . ASP B 1 257 ? -20.594 6.973 -9.133 1 98.5 257 ASP B N 1
ATOM 4457 C CA . ASP B 1 257 ? -20.594 8.211 -9.906 1 98.5 257 ASP B CA 1
ATOM 4458 C C . ASP B 1 257 ? -21.234 9.352 -9.133 1 98.5 257 ASP B C 1
ATOM 4460 O O . ASP B 1 257 ? -20.781 10.492 -9.203 1 98.5 257 ASP B O 1
ATOM 4464 N N . GLU B 1 258 ? -22.281 9.047 -8.422 1 98.69 258 GLU B N 1
ATOM 4465 C CA . GLU B 1 258 ? -22.938 10.07 -7.617 1 98.69 258 GLU B CA 1
ATOM 4466 C C . GLU B 1 258 ? -22.016 10.57 -6.504 1 98.69 258 GLU B C 1
ATOM 4468 O O . GLU B 1 258 ? -21.938 11.773 -6.246 1 98.69 258 GLU B O 1
ATOM 4473 N N . VAL B 1 259 ? -21.375 9.672 -5.84 1 98.75 259 VAL B N 1
ATOM 4474 C CA . VAL B 1 259 ? -20.453 10.062 -4.773 1 98.75 259 VAL B CA 1
ATOM 4475 C C . VAL B 1 259 ? -19.328 10.922 -5.344 1 98.75 259 VAL B C 1
ATOM 4477 O O . VAL B 1 259 ? -18.969 11.945 -4.754 1 98.75 259 VAL B O 1
ATOM 4480 N N . MET B 1 260 ? -18.812 10.547 -6.516 1 98.81 260 MET B N 1
ATOM 4481 C CA . MET B 1 260 ? -17.75 11.32 -7.148 1 98.81 260 MET B CA 1
ATOM 4482 C C . MET B 1 260 ? -18.234 12.727 -7.488 1 98.81 260 MET B C 1
ATOM 4484 O O . MET B 1 260 ? -17.484 13.695 -7.328 1 98.81 260 MET B O 1
ATOM 4488 N N . SER B 1 261 ? -19.406 12.789 -7.941 1 98.81 261 SER B N 1
ATOM 4489 C CA . SER B 1 261 ? -19.953 14.086 -8.281 1 98.81 261 SER B CA 1
ATOM 4490 C C . SER B 1 261 ? -20.031 15 -7.059 1 98.81 261 SER B C 1
ATOM 4492 O O . SER B 1 261 ? -19.703 16.188 -7.141 1 98.81 261 SER B O 1
ATOM 4494 N N . VAL B 1 262 ? -20.438 14.477 -5.973 1 98.81 262 VAL B N 1
ATOM 4495 C CA . VAL B 1 262 ? -20.562 15.242 -4.734 1 98.81 262 VAL B CA 1
ATOM 4496 C C . VAL B 1 262 ? -19.172 15.656 -4.254 1 98.81 262 VAL B C 1
ATOM 4498 O O . VAL B 1 262 ? -18.969 16.797 -3.846 1 98.81 262 VAL B O 1
ATOM 4501 N N . LEU B 1 263 ? -18.234 14.758 -4.293 1 98.88 263 LEU B N 1
ATOM 4502 C CA . LEU B 1 263 ? -16.875 15.055 -3.857 1 98.88 263 LEU B CA 1
ATOM 4503 C C . LEU B 1 263 ? -16.219 16.094 -4.758 1 98.88 263 LEU B C 1
ATOM 4505 O O . LEU B 1 263 ? -15.516 16.984 -4.277 1 98.88 263 LEU B O 1
ATOM 4509 N N . LYS B 1 264 ? -16.484 15.969 -6.074 1 98.81 264 LYS B N 1
ATOM 4510 C CA . LYS B 1 264 ? -15.977 16.969 -7.008 1 98.81 264 LYS B CA 1
ATOM 4511 C C . LYS B 1 264 ? -16.547 18.359 -6.684 1 98.81 264 LYS B C 1
ATOM 4513 O O . LYS B 1 264 ? -15.797 19.328 -6.594 1 98.81 264 LYS B O 1
ATOM 4518 N N . SER B 1 265 ? -17.797 18.391 -6.492 1 98.88 265 SER B N 1
ATOM 4519 C CA . SER B 1 265 ? -18.453 19.656 -6.168 1 98.88 265 SER B CA 1
ATOM 4520 C C . SER B 1 265 ? -17.891 20.25 -4.879 1 98.88 265 SER B C 1
ATOM 4522 O O . SER B 1 265 ? -17.594 21.453 -4.816 1 98.88 265 SER B O 1
ATOM 4524 N N . ALA B 1 266 ? -17.75 19.453 -3.844 1 98.75 266 ALA B N 1
ATOM 4525 C CA . ALA B 1 266 ? -17.219 19.922 -2.568 1 98.75 266 ALA B CA 1
ATOM 4526 C C . ALA B 1 266 ? -15.797 20.469 -2.738 1 98.75 266 ALA B C 1
ATOM 4528 O O . ALA B 1 266 ? -15.453 21.5 -2.148 1 98.75 266 ALA B O 1
ATOM 4529 N N . SER B 1 267 ? -14.984 19.844 -3.541 1 98.75 267 SER B N 1
ATOM 4530 C CA . SER B 1 267 ? -13.594 20.234 -3.742 1 98.75 267 SER B CA 1
ATOM 4531 C C . SER B 1 267 ? -13.5 21.594 -4.41 1 98.75 267 SER B C 1
ATOM 4533 O O . SER B 1 267 ? -12.492 22.297 -4.266 1 98.75 267 SER B O 1
ATOM 4535 N N . GLU B 1 268 ? -14.578 21.969 -5.094 1 98.5 268 GLU B N 1
ATOM 4536 C CA . GLU B 1 268 ? -14.586 23.219 -5.84 1 98.5 268 GLU B CA 1
ATOM 4537 C C . GLU B 1 268 ? -15.344 24.312 -5.086 1 98.5 268 GLU B C 1
ATOM 4539 O O . GLU B 1 268 ? -15.359 25.469 -5.5 1 98.5 268 GLU B O 1
ATOM 4544 N N . THR B 1 269 ? -15.977 23.984 -3.963 1 98.19 269 THR B N 1
ATOM 4545 C CA . THR B 1 269 ? -16.812 24.938 -3.242 1 98.19 269 THR B CA 1
ATOM 4546 C C . THR B 1 269 ? -16.484 24.922 -1.75 1 98.19 269 THR B C 1
ATOM 4548 O O . THR B 1 269 ? -15.469 25.453 -1.319 1 98.19 269 THR B O 1
ATOM 4551 N N . THR B 1 270 ? -17.188 24.078 -0.945 1 97.25 270 THR B N 1
ATOM 4552 C CA . THR B 1 270 ? -17.156 24.125 0.513 1 97.25 270 THR B CA 1
ATOM 4553 C C . THR B 1 270 ? -15.812 23.656 1.051 1 97.25 270 THR B C 1
ATOM 4555 O O . THR B 1 270 ? -15.414 24.047 2.152 1 97.25 270 THR B O 1
ATOM 4558 N N . MET B 1 271 ? -15.102 22.844 0.266 1 98.25 271 MET B N 1
ATOM 4559 C CA . MET B 1 271 ? -13.828 22.297 0.727 1 98.25 271 MET B CA 1
ATOM 4560 C C . MET B 1 271 ? -12.68 22.781 -0.147 1 98.25 271 MET B C 1
ATOM 4562 O O . MET B 1 271 ? -11.625 22.141 -0.21 1 98.25 271 MET B O 1
ATOM 4566 N N . LYS B 1 272 ? -12.906 23.906 -0.876 1 98.12 272 LYS B N 1
ATOM 4567 C CA . LYS B 1 272 ? -11.875 24.438 -1.761 1 98.12 272 LYS B CA 1
ATOM 4568 C C . LYS B 1 272 ? -10.586 24.734 -0.992 1 98.12 272 LYS B C 1
ATOM 4570 O O . LYS B 1 272 ? -10.625 25.344 0.076 1 98.12 272 LYS B O 1
ATOM 4575 N N . GLY B 1 273 ? -9.461 24.25 -1.542 1 97.75 273 GLY B N 1
ATOM 4576 C CA . GLY B 1 273 ? -8.164 24.469 -0.912 1 97.75 273 GLY B CA 1
ATOM 4577 C C . GLY B 1 273 ? -7.793 23.375 0.074 1 97.75 273 GLY B C 1
ATOM 4578 O O . GLY B 1 273 ? -6.652 23.312 0.533 1 97.75 273 GLY B O 1
ATOM 4579 N N . ILE B 1 274 ? -8.75 22.516 0.418 1 98.56 274 ILE B N 1
ATOM 4580 C CA . ILE B 1 274 ? -8.531 21.391 1.33 1 98.56 274 ILE B CA 1
ATOM 4581 C C . ILE B 1 274 ? -8.711 20.078 0.581 1 98.56 274 ILE B C 1
ATOM 4583 O O . ILE B 1 274 ? -7.785 19.266 0.519 1 98.56 274 ILE B O 1
ATOM 4587 N N . LEU B 1 275 ? -9.891 19.922 0.007 1 98.69 275 LEU B N 1
ATOM 4588 C CA . LEU B 1 275 ? -10.203 18.75 -0.806 1 98.69 275 LEU B CA 1
ATOM 4589 C C . LEU B 1 275 ? -9.906 19.016 -2.277 1 98.69 275 LEU B C 1
ATOM 4591 O O . LEU B 1 275 ? -10.227 20.094 -2.797 1 98.69 275 LEU B O 1
ATOM 4595 N N . GLY B 1 276 ? -9.18 18.141 -2.912 1 98.81 276 GLY B N 1
ATOM 4596 C CA . GLY B 1 276 ? -9.016 18.141 -4.355 1 98.81 276 GLY B CA 1
ATOM 4597 C C . GLY B 1 276 ? -9.719 16.984 -5.035 1 98.81 276 GLY B C 1
ATOM 4598 O O . GLY B 1 276 ? -10.219 16.078 -4.367 1 98.81 276 GLY B O 1
ATOM 4599 N N . PHE B 1 277 ? -9.805 17.047 -6.324 1 98.81 277 PHE B N 1
ATOM 4600 C CA . PHE B 1 277 ? -10.461 16.031 -7.133 1 98.81 277 PHE B CA 1
ATOM 4601 C C . PHE B 1 277 ? -9.758 15.875 -8.477 1 98.81 277 PHE B C 1
ATOM 4603 O O . PHE B 1 277 ? -9.43 16.859 -9.133 1 98.81 277 PHE B O 1
ATOM 4610 N N . THR B 1 278 ? -9.406 14.648 -8.844 1 98.75 278 THR B N 1
ATOM 4611 C CA . THR B 1 278 ? -8.758 14.438 -10.133 1 98.75 278 THR B CA 1
ATOM 4612 C C . THR B 1 278 ? -9.375 13.258 -10.867 1 98.75 278 THR B C 1
ATOM 4614 O O . THR B 1 278 ? -9.766 12.266 -10.242 1 98.75 278 THR B O 1
ATOM 4617 N N . GLU B 1 279 ? -9.445 13.352 -12.18 1 98.06 279 GLU B N 1
ATOM 4618 C CA . GLU B 1 279 ? -9.875 12.281 -13.07 1 98.06 279 GLU B CA 1
ATOM 4619 C C . GLU B 1 279 ? -8.727 11.789 -13.938 1 98.06 279 GLU B C 1
ATOM 4621 O O . GLU B 1 279 ? -8.898 10.875 -14.75 1 98.06 279 GLU B O 1
ATOM 4626 N N . ASP B 1 280 ? -7.516 12.406 -13.734 1 97 280 ASP B N 1
ATOM 4627 C CA . ASP B 1 280 ? -6.336 12.016 -14.5 1 97 280 ASP B CA 1
ATOM 4628 C C . ASP B 1 280 ? -5.754 10.703 -13.984 1 97 280 ASP B C 1
ATOM 4630 O O . ASP B 1 280 ? -6.008 10.312 -12.844 1 97 280 ASP B O 1
ATOM 4634 N N . ALA B 1 281 ? -4.988 10.016 -14.836 1 96.62 281 ALA B N 1
ATOM 4635 C CA . ALA B 1 281 ? -4.273 8.805 -14.445 1 96.62 281 ALA B CA 1
ATOM 4636 C C . ALA B 1 281 ? -3.006 9.141 -13.664 1 96.62 281 ALA B C 1
ATOM 4638 O O . ALA B 1 281 ? -1.894 8.961 -14.172 1 96.62 281 ALA B O 1
ATOM 4639 N N . VAL B 1 282 ? -3.172 9.508 -12.414 1 97.88 282 VAL B N 1
ATOM 4640 C CA . VAL B 1 282 ? -2.1 10.062 -11.602 1 97.88 282 VAL B CA 1
ATOM 4641 C C . VAL B 1 282 ? -1.451 8.953 -10.773 1 97.88 282 VAL B C 1
ATOM 4643 O O . VAL B 1 282 ? -2.004 7.859 -10.648 1 97.88 282 VAL B O 1
ATOM 4646 N N . VAL B 1 283 ? -0.271 9.211 -10.336 1 98.31 283 VAL B N 1
ATOM 4647 C CA . VAL B 1 283 ? 0.474 8.398 -9.383 1 98.31 283 VAL B CA 1
ATOM 4648 C C . VAL B 1 283 ? 0.967 9.281 -8.234 1 98.31 283 VAL B C 1
ATOM 4650 O O . VAL B 1 283 ? 0.722 10.484 -8.219 1 98.31 283 VAL B O 1
ATOM 4653 N N . SER B 1 284 ? 1.626 8.727 -7.223 1 98.5 284 SER B N 1
ATOM 4654 C CA . SER B 1 284 ? 1.932 9.414 -5.973 1 98.5 284 SER B CA 1
ATOM 4655 C C . SER B 1 284 ? 2.775 10.656 -6.219 1 98.5 284 SER B C 1
ATOM 4657 O O . SER B 1 284 ? 2.482 11.727 -5.676 1 98.5 284 SER B O 1
ATOM 4659 N N . GLN B 1 285 ? 3.764 10.609 -7.141 1 97.19 285 GLN B N 1
ATOM 4660 C CA . GLN B 1 285 ? 4.719 11.695 -7.324 1 97.19 285 GLN B CA 1
ATOM 4661 C C . GLN B 1 285 ? 4.031 12.953 -7.863 1 97.19 285 GLN B C 1
ATOM 4663 O O . GLN B 1 285 ? 4.578 14.055 -7.773 1 97.19 285 GLN B O 1
ATOM 4668 N N . ASP B 1 286 ? 2.877 12.781 -8.406 1 98.25 286 ASP B N 1
ATOM 4669 C CA . ASP B 1 286 ? 2.186 13.906 -9.016 1 98.25 286 ASP B CA 1
ATOM 4670 C C . ASP B 1 286 ? 1.674 14.883 -7.953 1 98.25 286 ASP B C 1
ATOM 4672 O O . ASP B 1 286 ? 1.268 16 -8.273 1 98.25 286 ASP B O 1
ATOM 4676 N N . PHE B 1 287 ? 1.78 14.477 -6.68 1 98.62 287 PHE B N 1
ATOM 4677 C CA . PHE B 1 287 ? 1.164 15.281 -5.637 1 98.62 287 PHE B CA 1
ATOM 4678 C C . PHE B 1 287 ? 2.221 15.852 -4.695 1 98.62 287 PHE B C 1
ATOM 4680 O O . PHE B 1 287 ? 1.889 16.469 -3.686 1 98.62 287 PHE B O 1
ATOM 4687 N N . VAL B 1 288 ? 3.492 15.633 -4.996 1 98.25 288 VAL B N 1
ATOM 4688 C CA . VAL B 1 288 ? 4.559 16.203 -4.184 1 98.25 288 VAL B CA 1
ATOM 4689 C C . VAL B 1 288 ? 4.398 17.719 -4.117 1 98.25 288 VAL B C 1
ATOM 4691 O O . VAL B 1 288 ? 4.227 18.375 -5.145 1 98.25 288 VAL B O 1
ATOM 4694 N N . SER B 1 289 ? 4.367 18.266 -2.941 1 98.06 289 SER B 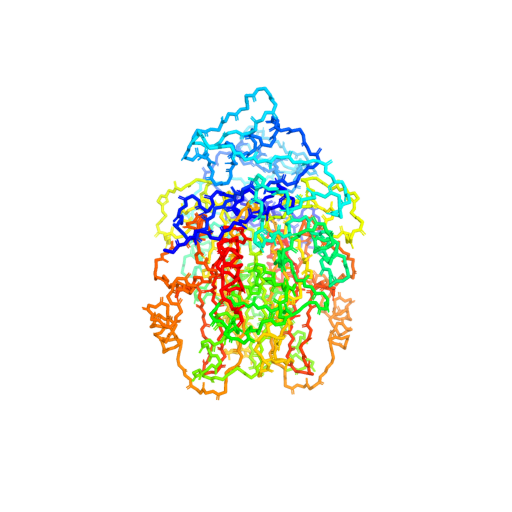N 1
ATOM 4695 C CA . SER B 1 289 ? 4.293 19.688 -2.65 1 98.06 289 SER B CA 1
ATOM 4696 C C . SER B 1 289 ? 2.898 20.234 -2.934 1 98.06 289 SER B C 1
ATOM 4698 O O . SER B 1 289 ? 2.736 21.438 -3.172 1 98.06 289 SER B O 1
ATOM 4700 N N . ASP B 1 290 ? 1.865 19.328 -3.039 1 98.44 290 ASP B N 1
ATOM 4701 C CA . ASP B 1 290 ? 0.482 19.781 -3.119 1 98.44 290 ASP B CA 1
ATOM 4702 C C . ASP B 1 290 ? -0.003 20.297 -1.768 1 98.44 290 ASP B C 1
ATOM 4704 O O . ASP B 1 290 ? 0.162 19.625 -0.744 1 98.44 290 ASP B O 1
ATOM 4708 N N . SER B 1 291 ? -0.596 21.469 -1.688 1 98.31 291 SER B N 1
ATOM 4709 C CA . SER B 1 291 ? -0.963 22.125 -0.434 1 98.31 291 SER B CA 1
ATOM 4710 C C . SER B 1 291 ? -2.297 21.594 0.089 1 98.31 291 SER B C 1
ATOM 4712 O O . SER B 1 291 ? -2.67 21.859 1.232 1 98.31 291 SER B O 1
ATOM 4714 N N . ARG B 1 292 ? -3.047 20.984 -0.758 1 98.5 292 ARG B N 1
ATOM 4715 C CA . ARG B 1 292 ? -4.289 20.359 -0.311 1 98.5 292 ARG B CA 1
ATOM 4716 C C . ARG B 1 292 ? -4.008 19.094 0.48 1 98.5 292 ARG B C 1
ATOM 4718 O O . ARG B 1 292 ? -2.99 18.438 0.264 1 98.5 292 ARG B O 1
ATOM 4725 N N . THR B 1 293 ? -4.941 18.641 1.394 1 98.75 293 THR B N 1
ATOM 4726 C CA . THR B 1 293 ? -4.645 17.562 2.324 1 98.75 293 THR B CA 1
ATOM 4727 C C . THR B 1 293 ? -5.363 16.281 1.905 1 98.75 293 THR B C 1
ATOM 4729 O O . THR B 1 293 ? -5.117 15.211 2.467 1 98.75 293 THR B O 1
ATOM 4732 N N . SER B 1 294 ? -6.289 16.359 0.936 1 98.88 294 SER B N 1
ATOM 4733 C CA . SER B 1 294 ? -7.055 15.195 0.491 1 98.88 294 SER B CA 1
ATOM 4734 C C . SER B 1 294 ? -7.465 15.336 -0.97 1 98.88 294 SER B C 1
ATOM 4736 O O . SER B 1 294 ? -8.383 16.094 -1.293 1 98.88 294 SER B O 1
ATOM 4738 N N . ILE B 1 295 ? -6.832 14.641 -1.901 1 98.94 295 ILE B N 1
ATOM 4739 C CA . ILE B 1 295 ? -7.152 14.75 -3.32 1 98.94 295 ILE B CA 1
ATOM 4740 C C . ILE B 1 295 ? -7.762 13.438 -3.811 1 98.94 295 ILE B C 1
ATOM 4742 O O . ILE B 1 295 ? -7.047 12.469 -4.07 1 98.94 295 ILE B O 1
ATOM 4746 N N . VAL B 1 296 ? -9.07 13.461 -4.008 1 98.94 296 VAL B N 1
ATOM 4747 C CA . VAL B 1 296 ? -9.836 12.281 -4.391 1 98.94 296 VAL B CA 1
ATOM 4748 C C . VAL B 1 296 ? -9.453 11.844 -5.805 1 98.94 296 VAL B C 1
ATOM 4750 O O . VAL B 1 296 ? -9.469 12.656 -6.734 1 98.94 296 VAL B O 1
ATOM 4753 N N . ASP B 1 297 ? -9.047 10.648 -5.926 1 98.81 297 ASP B N 1
ATOM 4754 C CA . ASP B 1 297 ? -8.766 10.031 -7.223 1 98.81 297 ASP B CA 1
ATOM 4755 C C . ASP B 1 297 ? -9.984 9.289 -7.754 1 98.81 297 ASP B C 1
ATOM 4757 O O . ASP B 1 297 ? -10.242 8.148 -7.363 1 98.81 297 ASP B O 1
ATOM 4761 N N . ALA B 1 298 ? -10.648 9.875 -8.703 1 98.44 298 ALA B N 1
ATOM 4762 C CA . ALA B 1 298 ? -11.93 9.367 -9.18 1 98.44 298 ALA B CA 1
ATOM 4763 C C . ALA B 1 298 ? -11.766 8.016 -9.859 1 98.44 298 ALA B C 1
ATOM 4765 O O . ALA B 1 298 ? -12.688 7.188 -9.844 1 98.44 298 ALA B O 1
ATOM 4766 N N . GLY B 1 299 ? -10.625 7.805 -10.414 1 97.12 299 GLY B N 1
ATOM 4767 C CA . GLY B 1 299 ? -10.43 6.59 -11.195 1 97.12 299 GLY B CA 1
ATOM 4768 C C . GLY B 1 299 ? -9.836 5.453 -10.391 1 97.12 299 GLY B C 1
ATOM 4769 O O . GLY B 1 299 ? -9.664 4.344 -10.906 1 97.12 299 GLY B O 1
ATOM 4770 N N . ALA B 1 300 ? -9.516 5.715 -9.148 1 97.12 300 ALA B N 1
ATOM 4771 C CA . ALA B 1 300 ? -8.781 4.707 -8.383 1 97.12 300 ALA B CA 1
ATOM 4772 C C . ALA B 1 300 ? -9.711 3.938 -7.453 1 97.12 300 ALA B C 1
ATOM 4774 O O . ALA B 1 300 ? -9.414 2.805 -7.07 1 97.12 300 ALA B O 1
ATOM 4775 N N . GLY B 1 301 ? -10.82 4.504 -7 1 97.19 301 GLY B N 1
ATOM 4776 C CA . GLY B 1 301 ? -11.766 3.826 -6.129 1 97.19 301 GLY B CA 1
ATOM 4777 C C . GLY B 1 301 ? -12.695 2.887 -6.871 1 97.19 301 GLY B C 1
ATOM 4778 O O . GLY B 1 301 ? -12.57 2.707 -8.086 1 97.19 301 GLY B O 1
ATOM 4779 N N . ILE B 1 302 ? -13.547 2.23 -6.059 1 97.19 302 ILE B N 1
ATOM 4780 C CA . ILE B 1 302 ? -14.445 1.258 -6.676 1 97.19 302 ILE B CA 1
ATOM 4781 C C . ILE B 1 302 ? -15.672 1.057 -5.793 1 97.19 302 ILE B C 1
ATOM 4783 O O . ILE B 1 302 ? -15.625 1.303 -4.586 1 97.19 302 ILE B O 1
ATOM 4787 N N . GLY B 1 303 ? -16.781 0.72 -6.453 1 97.25 303 GLY B N 1
ATOM 4788 C CA . GLY B 1 303 ? -18 0.314 -5.758 1 97.25 303 GLY B CA 1
ATOM 4789 C C . GLY B 1 303 ? -18.344 -1.145 -5.973 1 97.25 303 GLY B C 1
ATOM 4790 O O . GLY B 1 303 ? -18.203 -1.664 -7.082 1 97.25 303 GLY B O 1
ATOM 4791 N N . LEU B 1 304 ? -18.781 -1.784 -4.934 1 97.5 304 LEU B N 1
ATOM 4792 C CA . LEU B 1 304 ? -19.234 -3.168 -5.039 1 97.5 304 LEU B CA 1
ATOM 4793 C C . LEU B 1 304 ? -20.734 -3.236 -5.293 1 97.5 304 LEU B C 1
ATOM 4795 O O . LEU B 1 304 ? -21.203 -4.047 -6.098 1 97.5 304 LEU B O 1
ATOM 4799 N N . ASN B 1 305 ? -21.484 -2.482 -4.605 1 97.56 305 ASN B N 1
ATOM 4800 C CA . ASN B 1 305 ? -22.922 -2.354 -4.715 1 97.56 305 ASN B CA 1
ATOM 4801 C C . ASN B 1 305 ? -23.391 -0.955 -4.324 1 97.56 305 ASN B C 1
ATOM 4803 O O . ASN B 1 305 ? -22.609 -0.003 -4.355 1 97.56 305 ASN B O 1
ATOM 4807 N N . SER B 1 306 ? -24.672 -0.793 -3.973 1 98.38 306 SER B N 1
ATOM 4808 C CA . SER B 1 306 ? -25.25 0.543 -3.84 1 98.38 306 SER B CA 1
ATOM 4809 C C . SER B 1 306 ? -24.891 1.162 -2.492 1 98.38 306 SER B C 1
ATOM 4811 O O . SER B 1 306 ? -25.203 2.328 -2.238 1 98.38 306 SER B O 1
ATOM 4813 N N . THR B 1 307 ? -24.203 0.4 -1.563 1 98.5 307 THR B N 1
ATOM 4814 C CA . THR B 1 307 ? -23.938 0.961 -0.244 1 98.5 307 THR B CA 1
ATOM 4815 C C . THR B 1 307 ? -22.5 0.655 0.189 1 98.5 307 THR B C 1
ATOM 4817 O O . THR B 1 307 ? -22.094 1.004 1.3 1 98.5 307 THR B O 1
ATOM 4820 N N . PHE B 1 308 ? -21.75 -0.107 -0.611 1 98.62 308 PHE B N 1
ATOM 4821 C CA . PHE B 1 308 ? -20.422 -0.569 -0.208 1 98.62 308 PHE B CA 1
ATOM 4822 C C . PHE B 1 308 ? -19.375 -0.139 -1.22 1 98.62 308 PHE B C 1
ATOM 4824 O O . PHE B 1 308 ? -19.359 -0.618 -2.355 1 98.62 308 PHE B O 1
ATOM 4831 N N . PHE B 1 309 ? -18.469 0.83 -0.751 1 98.69 309 PHE B N 1
ATOM 4832 C CA . PHE B 1 309 ? -17.562 1.495 -1.678 1 98.69 309 PHE B CA 1
ATOM 4833 C C . PHE B 1 309 ? -16.141 1.545 -1.108 1 98.69 309 PHE B C 1
ATOM 4835 O O . PHE B 1 309 ? -15.945 1.347 0.092 1 98.69 309 PHE B O 1
ATOM 4842 N N . LYS B 1 310 ? -15.242 1.719 -1.983 1 98.44 310 LYS B N 1
ATOM 4843 C CA . LYS B 1 310 ? -13.867 2.08 -1.678 1 98.44 310 LYS B CA 1
ATOM 4844 C C . LYS B 1 310 ? -13.5 3.424 -2.297 1 98.44 310 LYS B C 1
ATOM 4846 O O . LYS B 1 310 ? -13.648 3.619 -3.504 1 98.44 310 LYS B O 1
ATOM 4851 N N . PHE B 1 311 ? -13.07 4.344 -1.457 1 98.75 311 PHE B N 1
ATOM 4852 C CA . PHE B 1 311 ? -12.633 5.648 -1.938 1 98.75 311 PHE B CA 1
ATOM 4853 C C . PHE B 1 311 ? -11.141 5.844 -1.712 1 98.75 311 PHE B C 1
ATOM 4855 O O . PHE B 1 311 ? -10.609 5.441 -0.676 1 98.75 311 PHE B O 1
ATOM 4862 N N . VAL B 1 312 ? -10.492 6.48 -2.717 1 98.81 312 VAL B N 1
ATOM 4863 C CA . VAL B 1 312 ? -9.047 6.672 -2.697 1 98.81 312 VAL B CA 1
ATOM 4864 C C . VAL B 1 312 ? -8.719 8.164 -2.736 1 98.81 312 VAL B C 1
ATOM 4866 O O . VAL B 1 312 ? -9.211 8.891 -3.602 1 98.81 312 VAL B O 1
ATOM 4869 N N . SER B 1 313 ? -7.891 8.602 -1.81 1 98.88 313 SER B N 1
ATOM 4870 C CA . SER B 1 313 ? -7.516 10.008 -1.755 1 98.88 313 SER B CA 1
ATOM 4871 C C . SER B 1 313 ? -6.027 10.18 -1.477 1 98.88 313 SER B C 1
ATOM 4873 O O . SER B 1 313 ? -5.504 9.617 -0.507 1 98.88 313 SER B O 1
ATOM 4875 N N . TRP B 1 314 ? -5.359 10.969 -2.301 1 98.88 314 TRP B N 1
ATOM 4876 C CA . TRP B 1 314 ? -3.928 11.227 -2.193 1 98.88 314 TRP B CA 1
ATOM 4877 C C . TRP B 1 314 ? -3.652 12.375 -1.231 1 98.88 314 TRP B C 1
ATOM 4879 O O . TRP B 1 314 ? -4.488 13.266 -1.063 1 98.88 314 TRP B O 1
ATOM 4889 N N . TYR B 1 315 ? -2.488 12.336 -0.637 1 98.69 315 TYR B N 1
ATOM 4890 C CA . TYR B 1 315 ? -2.051 13.492 0.143 1 98.69 315 TYR B CA 1
ATOM 4891 C C . TYR B 1 315 ? -0.535 13.508 0.293 1 98.69 315 TYR B C 1
ATOM 4893 O O . TYR B 1 315 ? 0.08 12.469 0.542 1 98.69 315 TYR B O 1
ATOM 4901 N N . ASP B 1 316 ? 0.078 14.656 -0.014 1 98.5 316 ASP B N 1
ATOM 4902 C CA . ASP B 1 316 ? 1.43 14.883 0.487 1 98.5 316 ASP B CA 1
ATOM 4903 C C . ASP B 1 316 ? 1.445 14.961 2.012 1 98.5 316 ASP B C 1
ATOM 4905 O O . ASP B 1 316 ? 1.017 15.961 2.592 1 98.5 316 ASP B O 1
ATOM 4909 N N . ASN B 1 317 ? 1.894 13.875 2.59 1 96.94 317 ASN B N 1
ATOM 4910 C CA . ASN B 1 317 ? 1.797 13.766 4.043 1 96.94 317 ASN B CA 1
ATOM 4911 C C . ASN B 1 317 ? 2.738 14.742 4.742 1 96.94 317 ASN B C 1
ATOM 4913 O O . ASN B 1 317 ? 2.818 14.758 5.973 1 96.94 317 ASN B O 1
ATOM 4917 N N . GLU B 1 318 ? 3.453 15.57 4.012 1 97.5 318 GLU B N 1
ATOM 4918 C CA . GLU B 1 318 ? 4.348 16.578 4.562 1 97.5 318 GLU B CA 1
ATOM 4919 C C . GLU B 1 318 ? 3.883 17.984 4.199 1 97.5 318 GLU B C 1
ATOM 4921 O O . GLU B 1 318 ? 3.559 18.797 5.078 1 97.5 318 GLU B O 1
ATOM 4926 N N . TYR B 1 319 ? 3.752 18.219 2.906 1 98.38 319 TYR B N 1
ATOM 4927 C CA . TYR B 1 319 ? 3.494 19.578 2.438 1 98.38 319 TYR B CA 1
ATOM 4928 C C . TYR B 1 319 ? 2.053 19.984 2.719 1 98.38 319 TYR B C 1
ATOM 4930 O O . TYR B 1 319 ? 1.802 21.062 3.27 1 98.38 319 TYR B O 1
ATOM 4938 N N . GLY B 1 320 ? 1.082 19.141 2.271 1 98.5 320 GLY B N 1
ATOM 4939 C CA . GLY B 1 320 ? -0.311 19.422 2.568 1 98.5 320 GLY B CA 1
ATOM 4940 C C . GLY B 1 320 ? -0.582 19.594 4.051 1 98.5 320 GLY B C 1
ATOM 4941 O O . GLY B 1 320 ? -1.281 20.516 4.465 1 98.5 320 GLY B O 1
ATOM 4942 N N . TYR B 1 321 ? 0.022 18.75 4.805 1 98.56 321 TYR B N 1
ATOM 4943 C CA . TYR B 1 321 ? -0.102 18.797 6.258 1 98.56 321 TYR B CA 1
ATOM 4944 C C . TYR B 1 321 ? 0.441 20.109 6.812 1 98.56 321 TYR B C 1
ATOM 4946 O O . TYR B 1 321 ? -0.226 20.781 7.602 1 98.56 321 TYR B O 1
ATOM 4954 N N . SER B 1 322 ? 1.629 20.469 6.391 1 98.69 322 SER B N 1
ATOM 4955 C CA . SER B 1 322 ? 2.27 21.688 6.844 1 98.69 322 SER B CA 1
ATOM 4956 C C . SER B 1 322 ? 1.459 22.922 6.438 1 98.69 322 SER B C 1
ATOM 4958 O O . SER B 1 322 ? 1.339 23.875 7.207 1 98.69 322 SER B O 1
ATOM 4960 N N . SER B 1 323 ? 0.926 22.828 5.262 1 98.69 323 SER B N 1
ATOM 4961 C CA . SER B 1 323 ? 0.11 23.938 4.77 1 98.69 323 SER B CA 1
ATOM 4962 C C . SER B 1 323 ? -1.102 24.172 5.664 1 98.69 323 SER B C 1
ATOM 4964 O O . SER B 1 323 ? -1.398 25.312 6.027 1 98.69 323 SER B O 1
ATOM 4966 N N . LYS B 1 324 ? -1.729 23.125 6.059 1 98.62 324 LYS B N 1
ATOM 4967 C CA . LYS B 1 324 ? -2.936 23.281 6.863 1 98.62 324 LYS B CA 1
ATOM 4968 C C . LYS B 1 324 ? -2.588 23.547 8.328 1 98.62 324 LYS B C 1
ATOM 4970 O O . LYS B 1 324 ? -3.408 24.078 9.078 1 98.62 324 LYS B O 1
ATOM 4975 N N . LEU B 1 325 ? -1.371 23.125 8.734 1 98.75 325 LEU B N 1
ATOM 4976 C CA . LEU B 1 325 ? -0.872 23.531 10.039 1 98.75 325 LEU B CA 1
ATOM 4977 C C . LEU B 1 325 ? -0.797 25.062 10.125 1 98.75 325 LEU B C 1
ATOM 4979 O O . LEU B 1 325 ? -1.185 25.641 11.141 1 98.75 325 LEU B O 1
ATOM 4983 N N . ILE B 1 326 ? -0.332 25.719 9.055 1 98.75 326 ILE B N 1
ATOM 4984 C CA . ILE B 1 326 ? -0.246 27.172 8.992 1 98.75 326 ILE B CA 1
ATOM 4985 C C . ILE B 1 326 ? -1.649 27.766 9.016 1 98.75 326 ILE B C 1
ATOM 4987 O O . ILE B 1 326 ? -1.916 28.719 9.758 1 98.75 326 ILE B O 1
ATOM 4991 N N . ASP B 1 327 ? -2.545 27.188 8.203 1 98.62 327 ASP B N 1
ATOM 4992 C CA . ASP B 1 327 ? -3.918 27.688 8.172 1 98.62 327 ASP B CA 1
ATOM 4993 C C . ASP B 1 327 ? -4.547 27.656 9.562 1 98.62 327 ASP B C 1
ATOM 4995 O O . ASP B 1 327 ? -5.23 28.594 9.961 1 98.62 327 ASP B O 1
ATOM 4999 N N . LEU B 1 328 ? -4.305 26.578 10.242 1 98.62 328 LEU B N 1
ATOM 5000 C CA . LEU B 1 328 ? -4.863 26.438 11.578 1 98.62 328 LEU B CA 1
ATOM 5001 C C . LEU B 1 328 ? -4.25 27.469 12.531 1 98.62 328 LEU B C 1
ATOM 5003 O O . LEU B 1 328 ? -4.961 28.062 13.336 1 98.62 328 LEU B O 1
ATOM 5007 N N . ALA B 1 329 ? -2.959 27.641 12.453 1 98.44 329 ALA B N 1
ATOM 5008 C CA . ALA B 1 329 ? -2.277 28.609 13.297 1 98.44 329 ALA B CA 1
ATOM 5009 C C . ALA B 1 329 ? -2.855 30.016 13.094 1 98.44 329 ALA B C 1
ATOM 5011 O O . ALA B 1 329 ? -3.154 30.719 14.062 1 98.44 329 ALA B O 1
ATOM 5012 N N . VAL B 1 330 ? -3.01 30.406 11.844 1 98.06 330 VAL B N 1
ATOM 5013 C CA . VAL B 1 330 ? -3.547 31.719 11.516 1 98.06 330 VAL B CA 1
ATOM 5014 C C . VAL B 1 330 ? -4.977 31.844 12.039 1 98.06 330 VAL B C 1
ATOM 5016 O O . VAL B 1 330 ? -5.355 32.875 12.602 1 98.06 330 VAL B O 1
ATOM 5019 N N . HIS B 1 331 ? -5.75 30.766 11.867 1 97.81 331 HIS B N 1
ATOM 5020 C CA . HIS B 1 331 ? -7.133 30.75 12.328 1 97.81 331 HIS B CA 1
ATOM 5021 C C . HIS B 1 331 ? -7.211 30.906 13.844 1 97.81 331 HIS B C 1
ATOM 5023 O O . HIS B 1 331 ? -7.98 31.719 14.359 1 97.81 331 HIS B O 1
ATOM 5029 N N . ILE B 1 332 ? -6.445 30.125 14.539 1 97.25 332 ILE B N 1
ATOM 5030 C CA . ILE B 1 332 ? -6.414 30.156 16 1 97.25 332 ILE B CA 1
ATOM 5031 C C . ILE B 1 332 ? -6.047 31.562 16.469 1 97.25 332 ILE B C 1
ATOM 5033 O O . ILE B 1 332 ? -6.629 32.062 17.438 1 97.25 332 ILE B O 1
ATOM 5037 N N . HIS B 1 333 ? -5.07 32.125 15.844 1 96.06 333 HIS B N 1
ATOM 5038 C CA . HIS B 1 333 ? -4.641 33.469 16.203 1 96.06 333 HIS B CA 1
ATOM 5039 C C . HIS B 1 333 ? -5.77 34.5 16 1 96.06 333 HIS B C 1
ATOM 5041 O O . HIS B 1 333 ? -5.891 35.438 16.766 1 96.06 333 HIS B O 1
ATOM 5047 N N . SER B 1 334 ? -6.551 34.281 15.031 1 95.62 334 SER B N 1
ATOM 5048 C CA . SER B 1 334 ? -7.594 35.25 14.672 1 95.62 334 SER B CA 1
ATOM 5049 C C . SER B 1 334 ? -8.773 35.156 15.633 1 95.62 334 SER B C 1
ATOM 5051 O O . SER B 1 334 ? -9.562 36.094 15.734 1 95.62 334 SER B O 1
ATOM 5053 N N . VAL B 1 335 ? -8.93 34.031 16.25 1 93.62 335 VAL B N 1
ATOM 5054 C CA . VAL B 1 335 ? -10.039 33.844 17.172 1 93.62 335 VAL B CA 1
ATOM 5055 C C . VAL B 1 335 ? -9.695 34.438 18.531 1 93.62 335 VAL B C 1
ATOM 5057 O O . VAL B 1 335 ? -8.789 33.969 19.219 1 93.62 335 VAL B O 1
ATOM 5060 N N . LYS B 1 336 ? -10.352 35.719 18.938 1 86.81 336 LYS B N 1
ATOM 5061 C CA . LYS B 1 336 ? -10.07 36.469 20.172 1 86.81 336 LYS B CA 1
ATOM 5062 C C . LYS B 1 336 ? -11.305 36.531 21.062 1 86.81 336 LYS B C 1
ATOM 5064 O O . LYS B 1 336 ? -12.438 36.531 20.578 1 86.81 336 LYS B O 1
#

Nearest PDB structures (foldseek):
  6ade-assembly1_A  TM=9.848E-01  e=7.261E-60  Homo sapiens
  6ynd-assembly1_A  TM=9.829E-01  e=1.437E-59  Homo sapiens
  8de5-assembly1_A  TM=9.831E-01  e=7.217E-59  Paracoccidioides lutzii Pb01
  3e5r-assembly1_A  TM=9.824E-01  e=1.598E-56  Oryza sativa Japonica Group
  4z0h-assembly1_R  TM=9.826E-01  e=3.559E-55  Arabidopsis thaliana

Organism: Flavobacterium indicum (strain DSM 17447 / CIP 109464 / GPTSA100-9) (NCBI:txid1094466)

InterPro domains:
  IPR006424 Glyceraldehyde-3-phosphate dehydrogenase, type I [TIGR01534] (5-327)
  IPR020828 Glyceraldehyde 3-phosphate dehydrogenase, NAD(P) binding domain [PF00044] (4-105)
  IPR020828 Glyceraldehyde 3-phosphate dehydrogenase, NAD(P) binding domain [SM00846] (4-153)
  IPR020829 Glyceraldehyde 3-phosphate dehydrogenase, catalytic domain [PF02800] (158-315)
  IPR020830 Glyceraldehyde 3-phosphate dehydrogenase, active site [PS00071] (151-158)
  IPR020831 Glyceraldehyde/Erythrose phosphate dehydrogenase family [PIRSF000149] (3-333)
  IPR020831 Glyceraldehyde/Erythrose phosphate dehydrogenase family [PR00078] (112-125)
  IPR020831 Glyceraldehyde/Erythrose phosphate dehydrogenase family [PR00078] (147-165)
  IPR020831 Glyceraldehyde/Erythrose phosphate dehydrogenase family [PR00078] (174-190)
  IPR020831 Glyceraldehyde/Erythrose phosphate dehydrogenase family [PR00078] (231-248)
  IPR020831 Glyceraldehyde/Erythrose phosphate dehydrogenase family [PR00078] (271-286)
  IPR020831 Glyceraldehyde/Erythrose phosphate dehydrogenase family [PTHR10836] (3-333)
  IPR036291 NAD(P)-binding domain superfamily [SSF51735] (4-169)

Sequence (672 aa):
MSKVKLGINGFGRIGRIVFRETFNRDNVEVVAINDLLAVDHLAYLLKYDSVHGKFNGKVEVIDGELYVNDKYIRVTAEKDPTLIKWDDAAVDVDIVAECTGIFTTLETANAHIKGGAKKVVISAPSADAPMFVMGVNHTNVTPEDTIVSNASCTTNCLAPLAKVINDHFGIVEGLMTTIHATTATQLTVDGPSKKDFRGGRSALINIIPATTGAAKAVGKVIPELNGKLTGMSMRVPTADVSVVDLTVKLSKETTYDEVMSVLKSASETTMKGILGFTEDAVVSQDFVSDSRTSIVDAGAGIGLNSTFFKFVSWYDNEYGYSSKLIDLAVHIHSVKMSKVKLGINGFGRIGRIVFRETFNRDNVEVVAINDLLAVDHLAYLLKYDSVHGKFNGKVEVIDGELYVNDKYIRVTAEKDPTLIKWDDAAVDVDIVAECTGIFTTLETANAHIKGGAKKVVISAPSADAPMFVMGVNHTNVTPEDTIVSNASCTTNCLAPLAKVINDHFGIVEGLMTTIHATTATQLTVDGPSKKDFRGGRSALINIIPATTGAAKAVGKVIPELNGKLTGMSMRVPTADVSVVDLTVKLSKETTYDEVMSVLKSASETTMKGILGFTEDAVVSQDFVSDSRTSIVDAGAGIGLNSTFFKFVSWYDNEYGYSSKLIDLAVHIHSVK

Solvent-accessible surface area (backbone atoms only — not comparable to full-atom values): 33849 Å² total; per-residue (Å²): 127,84,52,45,31,32,25,34,36,22,68,48,72,52,27,43,42,35,57,58,53,32,75,78,46,81,62,38,41,71,35,35,38,32,34,82,67,55,64,67,58,53,49,49,54,53,41,47,39,97,85,80,40,64,48,95,68,50,76,46,72,58,96,83,37,44,28,49,70,86,36,75,34,49,76,44,65,58,92,52,48,51,68,62,44,35,48,39,86,88,52,45,26,47,31,30,40,40,36,64,78,72,50,46,34,58,72,54,39,42,32,36,43,70,6,38,26,67,28,37,36,25,69,35,64,36,90,70,26,57,58,39,38,83,83,62,37,46,85,71,66,51,62,82,57,38,54,32,12,48,32,36,43,63,24,47,22,48,38,51,56,48,48,57,48,33,77,75,37,33,69,63,37,33,48,32,38,30,49,28,32,48,57,91,84,48,28,72,50,72,48,91,41,93,86,39,69,38,55,9,35,29,39,58,62,22,48,30,64,43,84,46,62,36,38,50,47,33,16,72,49,38,62,91,39,48,84,30,37,37,44,38,31,35,30,31,37,25,84,56,26,25,33,42,40,37,37,36,36,36,70,41,78,51,49,63,67,57,53,48,50,51,49,44,52,33,20,72,52,87,28,50,74,36,31,38,66,43,78,66,76,64,45,32,66,80,35,64,72,31,53,34,23,18,31,35,34,67,75,66,36,52,59,76,56,47,33,37,37,33,47,32,30,37,22,13,58,49,40,4,37,24,45,48,45,50,53,48,48,53,50,52,67,67,46,115,129,84,52,45,32,31,25,33,36,22,68,48,74,52,27,44,43,35,56,58,53,34,76,79,44,79,61,38,42,71,35,35,38,31,34,82,68,56,63,67,57,53,49,50,54,56,41,48,36,97,85,80,41,63,50,93,68,50,74,47,74,58,94,83,37,44,26,50,71,86,37,78,35,49,75,45,65,57,92,53,47,51,70,62,44,35,48,40,85,89,52,47,26,49,32,31,40,40,38,64,80,72,51,47,34,57,72,54,39,42,31,38,43,71,8,38,25,68,27,37,36,25,70,34,62,36,91,70,27,57,56,37,39,82,82,64,36,47,84,71,66,49,64,82,58,38,54,31,11,47,31,36,43,61,25,48,23,48,37,52,56,48,49,58,48,34,76,74,36,34,69,63,38,36,46,32,39,30,50,29,31,50,56,92,84,48,28,70,50,72,49,91,40,93,85,40,70,38,54,9,37,30,39,57,62,24,48,30,64,41,86,47,61,36,36,49,47,34,15,72,50,37,62,92,40,48,83,30,36,37,43,38,30,34,32,32,36,26,82,57,27,25,34,42,38,38,36,35,35,36,70,42,76,51,47,63,68,57,53,48,52,52,49,42,51,34,20,73,51,86,28,49,74,36,33,38,64,43,78,67,77,64,45,33,65,77,33,63,74,32,53,34,24,19,31,33,34,66,76,68,36,49,60,76,56,48,34,36,38,35,46,31,29,36,22,13,58,50,40,4,37,25,44,48,46,50,53,47,48,54,49,51,69,67,46,116

Secondary structure (DSSP, 8-state):
-PPEEEEEE--SHHHHHHHHHHTT-SSEEEEEEE-SS-HHHHHHHHH--TTT-S-SS-EEEETTEEEETTEEEEEE--SSGGGS-TT-TTT--SEEEE-SSS--SHHHHHHHHHTT-SEEEESS--SSSPB--TTTTGGG--TT--EEE---HHHHHHHHHHHHHHHHH-EEEEEEEEEE---TTS-SSS---SS-TGGGS-TTT--EEEE--HHHHHHHHSGGGTTTEEEEEEE-S-SS-EEEEEEEEESS---HHHHHHHHHHHHHTTTTTTEEEE-S---GGGGTT---SEEEETTT-EESSSSEEEEEEEE-TTHHHHHHHHHHHHHHHH--/-PPEEEEEE--SHHHHHHHHHHTT-SSEEEEEEE-SS-HHHHHHHHH--TTT-S-SS-EEEETTEEEETTEEEEEE--SSGGGS-TT-TTT--SEEEE-SSS--SHHHHHHHHHTT-SEEEESS--SSSPB--TTTTGGG--TT--EEE---HHHHHHHHHHHHHHHHH-EEEEEEEEEE---TTS-SSS---SS-TGGGS-TTT--EEEE--HHHHHHHHSGGGTTTEEEEEEE-S-SS-EEEEEEEEESS---HHHHHHHHHHHHHTTTTTTEEEE-S---GGGGTT---SEEEETTT-EESSSSEEEEEEEE-TTHHHHHHHHHHHHHHHH--

Radius of gyration: 28.13 Å; Cα contacts (8 Å, |Δi|>4): 1700; chains: 2; bounding box: 56×87×63 Å